Protein AF-R6BG67-F1 (afdb_monomer)

Radius of gyration: 36.58 Å; Cα contacts (8 Å, |Δi|>4): 1339; chains: 1; bounding box: 96×84×138 Å

Nearest PDB structures (foldseek):
  4nbz-assembly1_A  TM=9.183E-01  e=2.775E-04  Clostridioides difficile
  8yvj-assembly1_B  TM=9.252E-01  e=4.672E-04  Clostridioides difficile 342
  2f6e-assembly1_A  TM=9.342E-01  e=6.385E-04  Clostridioides difficile
  8ji0-assembly1_A  TM=9.016E-01  e=5.184E-04  Escherichia coli K-12
  4nc1-assembly1_A  TM=9.052E-01  e=6.385E-04  Clostridioides difficile NAP07

Solvent-accessible surface area (backbone atoms only — not comparable to full-atom values): 38998 Å² total; per-residue (Å²): 134,87,84,88,82,88,80,90,84,87,84,80,87,82,84,89,81,89,84,82,90,71,84,77,72,77,81,81,52,75,87,48,65,52,75,50,75,48,98,84,78,48,74,50,75,49,64,64,61,97,86,75,89,76,93,75,81,66,96,83,75,82,87,78,79,58,70,60,94,93,41,81,50,85,80,86,53,97,91,60,89,84,90,75,81,85,83,83,81,77,59,40,82,47,50,72,46,39,77,42,69,76,69,98,75,45,34,50,68,39,72,53,53,43,46,77,47,68,50,52,82,86,34,59,71,45,50,41,67,77,45,54,45,53,49,53,39,81,77,31,42,31,40,25,75,34,65,44,60,30,29,44,34,40,35,34,42,48,54,95,59,24,44,62,48,67,27,78,48,80,47,62,26,39,81,72,87,82,85,83,79,90,77,94,74,90,78,91,80,88,80,89,84,84,80,81,89,83,69,94,65,42,47,77,82,39,68,48,47,60,86,37,83,36,40,37,15,23,7,24,30,55,70,41,63,42,48,98,86,44,40,30,73,45,43,46,77,54,48,47,56,11,51,50,50,15,49,52,52,19,54,78,52,63,27,54,90,26,34,27,20,39,37,38,37,31,54,60,52,90,84,62,56,55,40,36,43,33,41,31,43,70,24,51,51,48,41,50,76,69,50,32,48,32,42,32,44,43,41,78,41,79,55,29,43,35,35,40,40,68,34,48,45,49,51,59,72,76,49,94,33,27,39,34,42,38,42,30,62,58,85,73,84,34,71,63,37,39,66,37,32,60,93,47,62,37,31,37,40,40,39,30,36,38,44,98,88,43,78,44,78,49,64,69,48,89,90,37,50,35,24,35,32,39,65,47,80,79,56,94,91,55,56,62,26,29,34,27,33,26,39,44,49,98,87,33,51,68,44,77,44,75,64,30,36,54,40,80,84,75,34,16,36,31,24,60,44,56,53,56,48,37,37,29,41,22,53,51,79,83,51,64,74,39,69,76,33,81,86,39,78,44,38,48,29,46,36,34,29,37,57,63,63,37,43,75,53,83,45,82,45,32,54,59,46,83,41,67,29,27,41,31,58,54,39,29,24,52,32,53,72,70,66,62,68,52,82,84,17,50,69,66,76,36,77,76,53,50,65,85,44,90,37,24,21,26,48,27,44,33,42,76,62,59,30,46,79,46,84,42,94,44,36,55,58,42,82,42,66,29,27,38,35,56,52,27,38,35,49,50,28,44,32,58,67,70,69,49,82,78,51,31,39,27,45,78,76,86,37,77,48,53,89,68,43,51,82,87,26,46,65,21,46,49,49,34,34,9,31,45,32,44,59,40,35,76,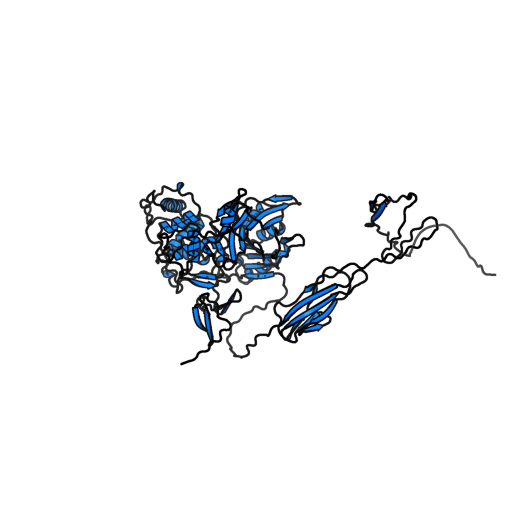88,49,22,63,52,34,82,40,64,33,24,41,34,48,50,25,41,31,54,50,37,43,47,41,33,73,42,40,52,67,66,52,30,40,81,40,65,35,62,66,60,51,40,28,42,27,56,66,29,39,57,45,53,34,80,44,73,58,94,95,37,40,35,45,18,35,78,86,78,8,40,52,47,49,60,44,78,45,78,55,96,92,40,81,44,47,21,41,78,89,19,38,46,70,76,90,75,85,77,83,81,77,87,126

Mean predicted aligned error: 16.27 Å

pLDDT: mean 81.23, std 22.36, range [24.78, 98.56]

Sequence (690 aa):
MTECVHEHTEDCYPAESVSDNIDAQSLDLSGLSVQVNYNDNTSETLTGESGKLTTVPAQGTVLTVAEHNGKKIEIHYGGKKAQTNPLTVDKAEQEALSIIGAPSKIYKGSSFTLQTSGGSGEGAITWSVVSGPATVDANGAVTVTDIGEFQIKAVKAEDAEYNQIEALITLTAVKKSSIGGGFSSSGDASSDDREDSSDKDSNITNRPDKNNPSTPTTGQTTTVKPGINGNANINESTVQNAINKATAAAKKNGSTANGIAVVVPVNVGDVRKDVQITLKADTLDKLVSSGVKRFTIDTDSMTDFGFTLDTLKELNRQTNGDIVFKVKKTTVSSAEAKAAIGNRPIYDISLWEVKNGKETQITDLNGKTISVAIPYTPAKNEQPGNLYAVSVDAAGKVQWLTKSSYDADQKAVIFQLTQPGVYGVGYDAKTPAFTDIEKHWAKDNIFFVVSRGLLNGTSV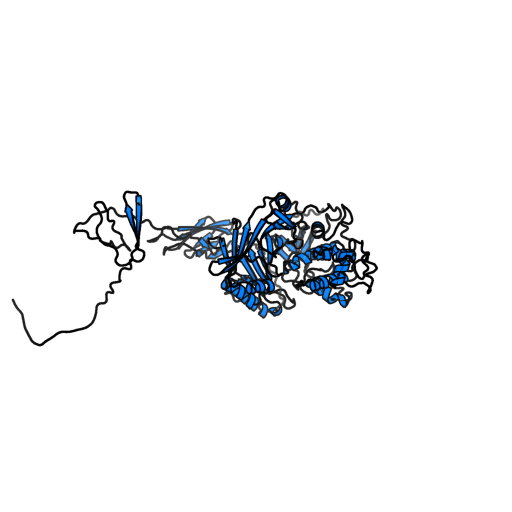TTFSPNTGMTRGMFVTALGRLAGINPDSYRTGKFTDVKADADYAPYVNWAASKGIVSGTTDTTFAPDSQITREQMAVILKNYTAKLGYTIPKTLKAVTFADNAKISSQAKEAVQSMQQAGILAGKTNNRFDPAGTATRAEVATALRRFVEIIIDSQTANGWQQNDSGEWSYYKNGEPVKGWFSVDQKKYWMDKTTGKMFSNGWKQIDGKQYYFYVDGSMAVNTTSSFRFI

Structure (mmCIF, N/CA/C/O backbone):
data_AF-R6BG67-F1
#
_entry.id   AF-R6BG67-F1
#
loop_
_atom_site.group_PDB
_atom_site.id
_atom_site.type_symbol
_atom_site.label_atom_id
_atom_site.label_alt_id
_atom_site.label_comp_id
_atom_site.label_asym_id
_atom_site.label_entity_id
_atom_site.label_seq_id
_atom_site.pdbx_PDB_ins_code
_atom_site.Cartn_x
_atom_site.Cartn_y
_atom_site.Cartn_z
_atom_site.occupancy
_atom_site.B_iso_or_equiv
_atom_site.auth_seq_id
_atom_site.auth_comp_id
_atom_site.auth_asym_id
_atom_site.auth_atom_id
_atom_site.pdbx_PDB_model_num
ATOM 1 N N . MET A 1 1 ? -48.276 10.825 105.410 1.00 35.31 1 MET A N 1
ATOM 2 C CA . MET A 1 1 ? -47.072 10.395 106.140 1.00 35.31 1 MET A CA 1
ATOM 3 C C . MET A 1 1 ? -45.894 10.730 105.244 1.00 35.31 1 MET A C 1
ATOM 5 O O . MET A 1 1 ? -45.828 10.155 104.170 1.00 35.31 1 MET A O 1
ATOM 9 N N . THR A 1 2 ? -45.366 11.949 105.405 1.00 31.38 2 THR A N 1
ATOM 10 C CA . THR A 1 2 ? -44.080 12.258 106.088 1.00 31.38 2 THR A CA 1
ATOM 11 C C . THR A 1 2 ? -42.912 11.822 105.188 1.00 31.38 2 THR A C 1
ATOM 13 O O . THR A 1 2 ? -42.839 10.651 104.861 1.00 31.38 2 THR A O 1
ATOM 16 N N . GLU A 1 3 ? -42.032 12.681 104.669 1.00 32.06 3 GLU A N 1
ATOM 17 C CA . GLU A 1 3 ? -41.508 13.955 105.182 1.00 32.06 3 GLU A CA 1
ATOM 18 C C . GLU A 1 3 ? -41.240 14.984 104.065 1.00 32.06 3 GLU A C 1
ATOM 20 O O . GLU A 1 3 ? -40.670 14.674 103.022 1.00 32.06 3 GLU A O 1
ATOM 25 N N . CYS A 1 4 ? -41.633 16.229 104.347 1.00 28.47 4 CYS A N 1
ATOM 26 C CA . CYS A 1 4 ? -41.002 17.455 103.863 1.00 28.47 4 CYS A CA 1
ATOM 27 C C . CYS A 1 4 ? -39.836 17.803 104.792 1.00 28.47 4 CYS A C 1
ATOM 29 O O . CYS A 1 4 ? -40.059 17.701 105.992 1.00 28.47 4 CYS A O 1
ATOM 31 N N . VAL A 1 5 ? -38.738 18.370 104.274 1.00 32.38 5 VAL A N 1
ATOM 32 C CA . VAL A 1 5 ? -37.962 19.496 104.861 1.00 32.38 5 VAL A CA 1
ATOM 33 C C . VAL A 1 5 ? -37.198 20.134 103.673 1.00 32.38 5 VAL A C 1
ATOM 35 O O . VAL A 1 5 ? -36.471 19.417 102.997 1.00 32.38 5 VAL A O 1
ATOM 38 N N . HIS A 1 6 ? -37.595 21.312 103.154 1.00 31.20 6 HIS A N 1
ATOM 39 C CA . HIS A 1 6 ? -37.116 22.672 103.523 1.00 31.20 6 HIS A CA 1
ATOM 40 C C . HIS A 1 6 ? -35.598 22.842 103.243 1.00 31.20 6 HIS A C 1
ATOM 42 O O . HIS A 1 6 ? -34.819 21.999 103.659 1.00 31.20 6 HIS A O 1
ATOM 48 N N . GLU A 1 7 ? -35.093 23.845 102.509 1.00 31.84 7 GLU A N 1
ATOM 49 C CA . GLU A 1 7 ? -35.380 25.285 102.614 1.00 31.84 7 GLU A CA 1
ATOM 50 C C . GLU A 1 7 ? -34.755 26.115 101.453 1.00 31.84 7 GLU A C 1
ATOM 52 O O . GLU A 1 7 ? -33.654 25.797 101.020 1.00 31.84 7 GLU A O 1
ATOM 57 N N . HIS A 1 8 ? -35.489 27.161 101.014 1.00 32.53 8 HIS A N 1
ATOM 58 C CA . HIS A 1 8 ? -35.098 28.547 100.625 1.00 32.53 8 HIS A CA 1
ATOM 59 C C . HIS A 1 8 ? -33.859 28.828 99.719 1.00 32.53 8 HIS A C 1
ATOM 61 O O . HIS A 1 8 ? -32.799 28.265 99.923 1.00 32.53 8 HIS A O 1
ATOM 67 N N . THR A 1 9 ? -33.840 29.737 98.724 1.00 32.25 9 THR A N 1
ATOM 68 C CA . THR A 1 9 ? -34.675 30.899 98.325 1.00 32.25 9 THR A CA 1
ATOM 69 C C . THR A 1 9 ? -34.225 31.422 96.935 1.00 32.25 9 THR A C 1
ATOM 71 O O . THR A 1 9 ? -33.077 31.214 96.562 1.00 32.25 9 THR A O 1
ATOM 74 N N . GLU A 1 10 ? -35.108 32.198 96.285 1.00 31.53 10 GLU A N 1
ATOM 75 C CA . GLU A 1 10 ? -34.860 33.292 95.308 1.00 31.53 10 GLU A CA 1
ATOM 76 C C . GLU A 1 10 ? -34.755 33.020 93.782 1.00 31.53 10 GLU A C 1
ATOM 78 O O . GLU A 1 10 ? -33.780 32.502 93.256 1.00 31.53 10 GLU A O 1
ATOM 83 N N . ASP A 1 11 ? -35.824 33.480 93.112 1.00 29.41 11 ASP A N 1
ATOM 84 C CA . ASP A 1 11 ? -35.905 34.344 91.924 1.00 29.41 11 ASP A CA 1
ATOM 85 C C . ASP A 1 11 ? -35.360 33.957 90.530 1.00 29.41 11 ASP A C 1
ATOM 87 O O . ASP A 1 11 ? -34.171 33.821 90.280 1.00 29.41 11 ASP A O 1
ATOM 91 N N . CYS A 1 12 ? -36.318 34.036 89.589 1.00 24.78 12 CYS A N 1
ATOM 92 C CA . CYS A 1 12 ? -36.227 34.445 88.180 1.00 24.78 12 CYS A CA 1
ATOM 93 C C . CYS A 1 12 ? -35.481 33.555 87.154 1.00 24.78 12 CYS A C 1
ATOM 95 O O . CYS A 1 12 ? -34.308 33.234 87.274 1.00 24.78 12 CYS A O 1
ATOM 97 N N . TYR A 1 13 ? -36.199 33.249 86.057 1.00 31.34 13 TYR A N 1
ATOM 98 C CA . TYR A 1 13 ? -35.700 32.855 84.717 1.00 31.34 13 TYR A CA 1
ATOM 99 C C . TYR A 1 13 ? -34.428 33.638 84.295 1.00 31.34 13 TYR A C 1
ATOM 101 O O . TYR A 1 13 ? -34.340 34.792 84.719 1.00 31.34 13 TYR A O 1
ATOM 109 N N . PRO A 1 14 ? -33.540 33.171 83.367 1.00 43.03 14 PRO A N 1
ATOM 110 C CA . PRO A 1 14 ? -33.709 32.138 82.318 1.00 43.03 14 PRO A CA 1
ATOM 111 C C . PRO A 1 14 ? -32.447 31.263 81.991 1.00 43.03 14 PRO A C 1
ATOM 113 O O . PRO A 1 14 ? -31.401 31.387 82.609 1.00 43.03 14 PRO A O 1
ATOM 116 N N . ALA A 1 15 ? -32.575 30.460 80.919 1.00 26.81 15 ALA A N 1
ATOM 117 C CA . ALA A 1 15 ? -31.569 30.108 79.892 1.00 26.81 15 ALA A CA 1
ATOM 118 C C . ALA A 1 15 ? -30.398 29.129 80.177 1.00 26.81 15 ALA A C 1
ATOM 120 O O . ALA A 1 15 ? -29.518 29.405 80.978 1.00 26.81 15 ALA A O 1
ATOM 121 N N . GLU A 1 16 ? -30.367 28.080 79.325 1.00 29.84 16 GLU A N 1
ATOM 122 C CA . GLU A 1 16 ? -29.208 27.349 78.752 1.00 29.84 16 GLU A CA 1
ATOM 123 C C . GLU A 1 16 ? -28.283 26.585 79.735 1.00 29.84 16 GLU A C 1
ATOM 125 O O . GLU A 1 16 ? -27.791 27.122 80.710 1.00 29.84 16 GLU A O 1
ATOM 130 N N . SER A 1 17 ? -27.909 25.313 79.558 1.00 28.77 17 SER A N 1
ATOM 131 C CA . SER A 1 17 ? -27.649 24.511 78.356 1.00 28.77 17 SER A CA 1
ATOM 132 C C . SER A 1 17 ? -27.298 23.057 78.766 1.00 28.77 17 SER A C 1
ATOM 134 O O . SER A 1 17 ? -26.973 22.810 79.926 1.00 28.77 17 SER A O 1
ATOM 136 N N . VAL A 1 18 ? -27.250 22.160 77.762 1.00 31.64 18 VAL A N 1
ATOM 137 C CA . VAL A 1 18 ? -26.607 20.816 77.722 1.00 31.64 18 VAL A CA 1
ATOM 138 C C . VAL A 1 18 ? -27.475 19.656 78.244 1.00 31.64 18 VAL A C 1
ATOM 140 O O . VAL A 1 18 ? -27.905 19.667 79.386 1.00 31.64 18 VAL A O 1
ATOM 143 N N . SER A 1 19 ? -27.733 18.561 77.528 1.00 33.41 19 SER A N 1
ATOM 144 C CA . SER A 1 19 ? -27.602 18.168 76.117 1.00 33.41 19 SER A CA 1
ATOM 145 C C . SER A 1 19 ? -28.265 16.792 76.007 1.00 33.41 19 SER A C 1
ATOM 147 O O . SER A 1 19 ? -27.894 15.909 76.772 1.00 33.41 19 SER A O 1
ATOM 149 N N . ASP A 1 20 ? -29.152 16.581 75.042 1.00 32.97 20 ASP A N 1
ATOM 150 C CA . ASP A 1 20 ? -29.216 15.292 74.354 1.00 32.97 20 ASP A CA 1
ATOM 151 C C . ASP A 1 20 ? -29.618 15.552 72.905 1.00 32.97 20 ASP A C 1
ATOM 153 O O . ASP A 1 20 ? -30.753 15.894 72.574 1.00 32.97 20 ASP A O 1
ATOM 157 N N . ASN A 1 21 ? -28.596 15.460 72.057 1.00 34.09 21 ASN A N 1
ATOM 158 C CA . ASN A 1 21 ? -28.698 15.405 70.613 1.00 34.09 21 ASN A CA 1
ATOM 159 C C . ASN A 1 21 ? -29.372 14.084 70.237 1.00 34.09 21 ASN A C 1
ATOM 161 O O . ASN A 1 21 ? -28.752 13.024 70.295 1.00 34.09 21 ASN A O 1
ATOM 165 N N . ILE A 1 22 ? -30.609 14.161 69.764 1.00 34.38 22 ILE A N 1
ATOM 166 C CA . ILE A 1 22 ? -31.042 13.293 68.676 1.00 34.38 22 ILE A CA 1
ATOM 167 C C . ILE A 1 22 ? -31.406 14.246 67.553 1.00 34.38 22 ILE A C 1
ATOM 169 O O . ILE A 1 22 ? -32.476 14.852 67.567 1.00 34.38 22 ILE A O 1
ATOM 173 N N . ASP A 1 23 ? -30.480 14.401 66.607 1.00 32.66 23 ASP A N 1
ATOM 174 C CA . ASP A 1 23 ? -30.781 14.961 65.299 1.00 32.66 23 ASP A CA 1
ATOM 175 C C . ASP A 1 23 ? -31.969 14.181 64.730 1.00 32.66 23 ASP A C 1
ATOM 177 O O . ASP A 1 23 ? -31.847 13.042 64.271 1.00 32.66 23 ASP A O 1
ATOM 181 N N . ALA A 1 24 ? -33.151 14.789 64.802 1.00 35.12 24 ALA A N 1
ATOM 182 C CA . ALA A 1 24 ? -34.289 14.386 64.010 1.00 35.12 24 ALA A CA 1
ATOM 183 C C . ALA A 1 24 ? -33.901 14.653 62.555 1.00 35.12 24 ALA A C 1
ATOM 185 O O . ALA A 1 24 ? -34.031 15.772 62.058 1.00 35.12 24 ALA A O 1
ATOM 186 N N . GLN A 1 25 ? -33.361 13.632 61.886 1.00 32.69 25 GLN A N 1
ATOM 187 C CA . GLN A 1 25 ? -33.184 13.675 60.444 1.00 32.69 25 GLN A CA 1
ATOM 188 C C . GLN A 1 25 ? -34.543 14.002 59.823 1.00 32.69 25 GLN A C 1
ATOM 190 O O . GLN A 1 25 ? -35.499 13.233 59.928 1.00 32.69 25 GLN A O 1
ATOM 195 N N . SER A 1 26 ? -34.621 15.180 59.208 1.00 34.78 26 SER A N 1
ATOM 196 C CA . SER A 1 26 ? -35.664 15.527 58.253 1.00 34.78 26 SER A CA 1
ATOM 197 C C . SER A 1 26 ? -35.741 14.388 57.238 1.00 34.78 26 SER A C 1
ATOM 199 O O . SER A 1 26 ? -34.758 14.128 56.545 1.00 34.78 26 SER A O 1
ATOM 201 N N . LEU A 1 27 ? -36.881 13.697 57.180 1.00 37.91 27 LEU A N 1
ATOM 202 C CA . LEU A 1 27 ? -37.108 12.634 56.210 1.00 37.91 27 LEU A CA 1
ATOM 203 C C . LEU A 1 27 ? -37.077 13.267 54.811 1.00 37.91 27 LEU A C 1
ATOM 205 O O . LEU A 1 27 ? -37.979 14.026 54.455 1.00 37.91 27 LEU A O 1
ATOM 209 N N . ASP A 1 28 ? -36.014 13.008 54.054 1.00 40.66 28 ASP A N 1
ATOM 210 C CA . ASP A 1 28 ? -35.904 13.449 52.669 1.00 40.66 28 ASP A CA 1
ATOM 211 C C . ASP A 1 28 ? -36.912 12.660 51.824 1.00 40.66 28 ASP A C 1
ATOM 213 O O . ASP A 1 28 ? -36.787 11.452 51.635 1.00 40.66 28 ASP A O 1
ATOM 217 N N . LEU A 1 29 ? -37.965 13.346 51.381 1.00 45.22 29 LEU A N 1
ATOM 218 C CA . LEU A 1 29 ? -39.010 12.796 50.516 1.00 45.22 29 LEU A CA 1
ATOM 219 C C . LEU A 1 29 ? -38.718 13.056 49.028 1.00 45.22 29 LEU A C 1
ATOM 221 O O . LEU A 1 29 ? -39.593 12.830 48.185 1.00 45.22 29 LEU A O 1
ATOM 225 N N . SER A 1 30 ? -37.524 13.556 48.685 1.00 40.38 30 SER A N 1
ATOM 226 C CA . SER A 1 30 ? -37.129 13.737 47.293 1.00 40.38 30 SER A CA 1
ATOM 227 C C . SER A 1 30 ? -37.092 12.380 46.580 1.00 40.38 30 SER A C 1
ATOM 229 O O . SER A 1 30 ? -36.506 11.406 47.044 1.00 40.38 30 SER A O 1
ATOM 231 N N . GLY A 1 31 ? -37.822 12.286 45.467 1.00 41.03 31 GLY A N 1
ATOM 232 C CA . GLY A 1 31 ? -38.011 11.034 44.727 1.00 41.03 31 GLY A CA 1
ATOM 233 C C . GLY A 1 31 ? -39.269 10.237 45.090 1.00 41.03 31 GLY A C 1
ATOM 234 O O . GLY A 1 31 ? -39.562 9.257 44.407 1.00 41.03 31 GLY A O 1
ATOM 235 N N . LEU A 1 32 ? -40.067 10.656 46.082 1.00 40.50 32 LEU A N 1
ATOM 236 C CA . LEU A 1 32 ? -41.373 10.038 46.321 1.00 40.50 32 LEU A CA 1
ATOM 237 C C . LEU A 1 32 ? -42.368 10.492 45.239 1.00 40.50 32 LEU A C 1
ATOM 239 O O . LEU A 1 32 ? -42.721 11.672 45.150 1.00 40.50 32 LEU A O 1
ATOM 243 N N . SER A 1 33 ? -42.821 9.549 44.413 1.00 40.88 33 SER A N 1
ATOM 244 C CA . SER A 1 33 ? -43.865 9.766 43.413 1.00 40.88 33 SER A CA 1
ATOM 245 C C . SER A 1 33 ? -45.115 8.973 43.784 1.00 40.88 33 SER A C 1
ATOM 247 O O . SER A 1 33 ? -45.073 7.744 43.833 1.00 40.88 33 SER A O 1
ATOM 249 N N . VAL A 1 34 ? -46.230 9.656 44.037 1.00 45.72 34 VAL A N 1
ATOM 250 C CA . VAL A 1 34 ? -47.522 9.001 44.285 1.00 45.72 34 VAL A CA 1
ATOM 251 C C . VAL A 1 34 ? -48.296 8.968 42.976 1.00 45.72 34 VAL A C 1
ATOM 253 O O . VAL A 1 34 ? -48.632 10.020 42.435 1.00 45.72 34 VAL A O 1
ATOM 256 N N . GLN A 1 35 ? -48.569 7.772 42.459 1.00 39.78 35 GLN A N 1
ATOM 257 C CA . GLN A 1 35 ? -49.376 7.606 41.254 1.00 39.78 35 GLN A CA 1
ATOM 258 C C . GLN A 1 35 ? -50.851 7.458 41.640 1.00 39.78 35 GLN A C 1
ATOM 260 O O . GLN A 1 35 ? -51.231 6.523 42.347 1.00 39.78 35 GLN A O 1
ATOM 265 N N . VAL A 1 36 ? -51.677 8.399 41.192 1.00 43.66 36 VAL A N 1
ATOM 266 C CA . VAL A 1 36 ? -53.126 8.400 41.401 1.00 43.66 36 VAL A CA 1
ATOM 267 C C . VAL A 1 36 ? -53.783 7.902 40.122 1.00 43.66 36 VAL A C 1
ATOM 269 O O . VAL A 1 36 ? -53.603 8.493 39.060 1.00 43.66 36 VAL A O 1
ATOM 272 N N . ASN A 1 37 ? -54.542 6.814 40.228 1.00 41.12 37 ASN A N 1
ATOM 273 C CA . ASN A 1 37 ? -55.280 6.233 39.110 1.00 41.12 37 ASN A CA 1
ATOM 274 C C . ASN A 1 37 ? -56.772 6.519 39.279 1.00 41.12 37 ASN A C 1
ATOM 276 O O . ASN A 1 37 ? -57.337 6.269 40.347 1.00 41.12 37 ASN A O 1
ATOM 280 N N . TYR A 1 38 ? -57.400 7.029 38.224 1.00 45.22 38 TYR A N 1
ATOM 281 C CA . TYR A 1 38 ? -58.821 7.355 38.195 1.00 45.22 38 TYR A CA 1
ATOM 282 C C . TYR A 1 38 ? -59.629 6.229 37.533 1.00 45.22 38 TYR A C 1
ATOM 284 O O . TYR A 1 38 ? -59.117 5.430 36.748 1.00 45.22 38 TYR A O 1
ATOM 292 N N . ASN A 1 39 ? -60.929 6.169 37.833 1.00 38.12 39 ASN A N 1
ATOM 293 C CA . ASN A 1 39 ? -61.833 5.117 37.340 1.00 38.12 39 ASN A CA 1
ATOM 294 C C . ASN A 1 39 ? -62.079 5.168 35.818 1.00 38.12 39 ASN A C 1
ATOM 296 O O . ASN A 1 39 ? -62.725 4.277 35.272 1.00 38.12 39 ASN A O 1
ATOM 300 N N . ASP A 1 40 ? -61.597 6.209 35.141 1.00 45.47 40 ASP A N 1
ATOM 301 C CA . ASP A 1 40 ? -61.619 6.363 33.685 1.00 45.47 40 ASP A CA 1
ATOM 302 C C . ASP A 1 40 ? -60.318 5.878 33.009 1.00 45.47 40 ASP A C 1
ATOM 304 O O . ASP A 1 40 ? -60.123 6.098 31.815 1.00 45.47 40 ASP A O 1
ATOM 308 N N . ASN A 1 41 ? -59.453 5.183 33.760 1.00 42.47 41 ASN A N 1
ATOM 309 C CA . ASN A 1 41 ? -58.139 4.681 33.347 1.00 42.47 41 ASN A CA 1
ATOM 310 C C . ASN A 1 41 ? -57.114 5.769 32.990 1.00 42.47 41 ASN A C 1
ATOM 312 O O . ASN A 1 41 ? -56.114 5.477 32.330 1.00 42.47 41 ASN A O 1
ATOM 316 N N . THR A 1 42 ? -57.316 7.006 33.443 1.00 42.78 42 THR A N 1
ATOM 317 C CA . THR A 1 42 ? -56.260 8.024 33.433 1.00 42.78 42 THR A CA 1
ATOM 318 C C . THR A 1 42 ? -55.415 7.938 34.707 1.00 42.78 42 THR A C 1
ATOM 320 O O . THR A 1 42 ? -55.886 7.498 35.760 1.00 42.78 42 THR A O 1
ATOM 323 N N . SER A 1 43 ? -54.142 8.331 34.619 1.00 42.44 43 SER A N 1
ATOM 324 C CA . SER A 1 43 ? -53.227 8.341 35.764 1.00 42.44 43 SER A CA 1
ATOM 325 C C . SER A 1 43 ? -52.432 9.635 35.838 1.00 42.44 43 SER A C 1
ATOM 327 O O . SER A 1 43 ? -51.976 10.131 34.806 1.00 42.44 43 SER A O 1
ATOM 329 N N . GLU A 1 44 ? -52.189 10.118 37.052 1.00 44.03 44 GLU A N 1
ATOM 330 C CA . GLU A 1 44 ? -51.341 11.276 37.331 1.00 44.03 44 GLU A CA 1
ATOM 331 C C . GLU A 1 44 ? -50.270 10.925 38.370 1.00 44.03 44 GLU A C 1
ATOM 333 O O . GLU A 1 44 ? -50.538 10.206 39.334 1.00 44.03 44 GLU A O 1
ATOM 338 N N . THR A 1 45 ? -49.053 11.437 38.181 1.00 45.50 45 THR A N 1
ATOM 339 C CA . THR A 1 45 ? -47.924 11.224 39.094 1.00 45.50 45 THR A CA 1
ATOM 340 C C . THR A 1 45 ? -47.647 12.505 39.871 1.00 45.50 45 THR A C 1
ATOM 342 O O . THR A 1 45 ? -47.214 13.500 39.294 1.00 45.50 45 THR A O 1
ATOM 345 N N . LEU A 1 46 ? -47.856 12.474 41.186 1.00 46.72 46 LEU A N 1
ATOM 346 C CA . LEU A 1 46 ? -47.550 13.589 42.077 1.00 46.72 46 LEU A CA 1
ATOM 347 C C . LEU A 1 46 ? -46.124 13.436 42.614 1.00 46.72 46 LEU A C 1
ATOM 349 O O . LEU A 1 46 ? -45.844 12.520 43.387 1.00 46.72 46 LEU A O 1
ATOM 353 N N . THR A 1 47 ? -45.225 14.329 42.205 1.00 47.09 47 THR A N 1
ATOM 354 C CA . THR A 1 47 ? -43.857 14.430 42.735 1.00 47.09 47 THR A CA 1
ATOM 355 C C . THR A 1 47 ? -43.803 15.435 43.882 1.00 47.09 47 THR A C 1
ATOM 357 O O . THR A 1 47 ? -44.348 16.535 43.770 1.00 47.09 47 THR A O 1
ATOM 360 N N . GLY A 1 48 ? -43.150 15.067 44.985 1.00 45.28 48 GLY A N 1
ATOM 361 C CA . GLY A 1 48 ? -43.043 15.907 46.178 1.00 45.28 48 GLY A CA 1
ATOM 362 C C . GLY A 1 48 ? -42.237 17.192 45.961 1.00 45.28 48 GLY A C 1
ATOM 363 O O . GLY A 1 48 ? -41.027 17.200 46.149 1.00 45.28 48 GLY A O 1
ATOM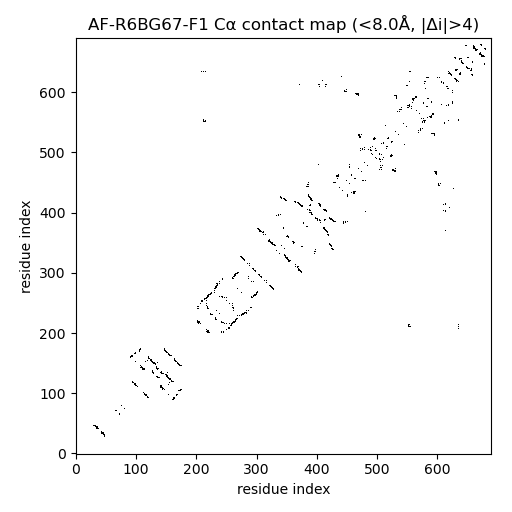 364 N N . GLU A 1 49 ? -42.910 18.299 45.646 1.00 39.56 49 GLU A N 1
ATOM 365 C CA . GLU A 1 49 ? -42.456 19.629 46.067 1.00 39.56 49 GLU A CA 1
ATOM 366 C C . GLU A 1 49 ? -43.079 19.953 47.431 1.00 39.56 49 GLU A C 1
ATOM 368 O O . GLU A 1 49 ? -44.271 19.725 47.672 1.00 39.56 49 GLU A O 1
ATOM 373 N N . SER A 1 50 ? -42.265 20.485 48.338 1.00 40.78 50 SER A N 1
ATOM 374 C CA . SER A 1 50 ? -42.632 20.867 49.700 1.00 40.78 50 SER A CA 1
ATOM 375 C C . SER A 1 50 ? -43.865 21.785 49.716 1.00 40.78 50 SER A C 1
ATOM 377 O O . SER A 1 50 ? -43.795 22.950 49.335 1.00 40.78 50 SER A O 1
ATOM 379 N N . GLY A 1 51 ? -45.002 21.263 50.199 1.00 44.41 51 GLY A N 1
ATOM 380 C CA . GLY A 1 51 ? -46.169 22.068 50.593 1.00 44.41 51 GLY A CA 1
ATOM 381 C C . GLY A 1 51 ? -47.460 21.945 49.767 1.00 44.41 51 GLY A C 1
ATOM 382 O O . GLY A 1 51 ? -48.353 22.761 49.975 1.00 44.41 51 GLY A O 1
ATOM 383 N N . LYS A 1 52 ? -47.618 20.962 48.865 1.00 40.66 52 LYS A N 1
ATOM 384 C CA . LYS A 1 52 ? -48.816 20.857 47.989 1.00 40.66 52 LYS A CA 1
ATOM 385 C C . LYS A 1 52 ? -49.791 19.693 48.240 1.00 40.66 52 LYS A C 1
ATOM 387 O O . LYS A 1 52 ? -50.695 19.489 47.437 1.00 40.66 52 LYS A O 1
ATOM 392 N N . LEU A 1 53 ? -49.689 18.959 49.347 1.00 41.16 53 LEU A N 1
ATOM 393 C CA . LEU A 1 53 ? -50.716 17.970 49.715 1.00 41.16 53 LEU A CA 1
ATOM 394 C C . LEU A 1 53 ? -51.801 18.631 50.581 1.00 41.16 53 LEU A C 1
ATOM 396 O O . LEU A 1 53 ? -51.644 18.754 51.793 1.00 41.16 53 LEU A O 1
ATOM 400 N N . THR A 1 54 ? -52.904 19.060 49.964 1.00 36.00 54 THR A N 1
ATOM 401 C CA . THR A 1 54 ? -54.137 19.447 50.672 1.00 36.00 54 THR A CA 1
ATOM 402 C C . THR A 1 54 ? -55.177 18.328 50.581 1.00 36.00 54 THR A C 1
ATOM 404 O O . THR A 1 54 ? -55.310 17.636 49.574 1.00 36.00 54 THR A O 1
ATOM 407 N N . THR A 1 55 ? -55.882 18.093 51.686 1.00 36.44 55 THR A N 1
ATOM 408 C CA . THR A 1 55 ? -56.628 16.860 51.962 1.00 36.44 55 THR A CA 1
ATOM 409 C C . THR A 1 55 ? -58.127 16.998 51.704 1.00 36.44 55 THR A C 1
ATOM 411 O O . THR A 1 55 ? -58.881 17.261 52.634 1.00 36.44 55 THR A O 1
ATOM 414 N N . VAL A 1 56 ? -58.601 16.729 50.483 1.00 36.94 56 VAL A N 1
ATOM 415 C CA . VAL A 1 56 ? -60.002 16.291 50.290 1.00 36.94 56 VAL A CA 1
ATOM 416 C C . VAL A 1 56 ? -60.116 15.305 49.116 1.00 36.94 56 VAL A C 1
ATOM 418 O O . VAL A 1 56 ? -60.310 15.727 47.977 1.00 36.94 56 VAL A O 1
ATOM 421 N N . PRO A 1 57 ? -60.031 13.986 49.354 1.00 41.44 57 PRO A N 1
ATOM 422 C CA . PRO A 1 57 ? -60.414 12.994 48.357 1.00 41.44 57 PRO A CA 1
ATOM 423 C C . PRO A 1 57 ? -61.945 12.898 48.272 1.00 41.44 57 PRO A C 1
ATOM 425 O O . PRO A 1 57 ? -62.634 12.892 49.296 1.00 41.44 57 PRO A O 1
ATOM 428 N N . ALA A 1 58 ? -62.487 12.796 47.058 1.00 41.97 58 ALA A N 1
ATOM 429 C CA . ALA A 1 58 ? -63.894 12.462 46.848 1.00 41.97 58 ALA A CA 1
ATOM 430 C C . ALA A 1 58 ? -64.188 11.013 47.292 1.00 41.97 58 ALA A C 1
ATOM 432 O O . ALA A 1 58 ? -63.298 10.162 47.338 1.00 41.97 58 ALA A O 1
ATOM 433 N N . GLN A 1 59 ? -65.449 10.725 47.632 1.00 32.09 59 GLN A N 1
ATOM 434 C CA . GLN A 1 59 ? -65.900 9.396 48.066 1.00 32.09 59 GLN A CA 1
ATOM 435 C C . GLN A 1 59 ? -65.466 8.301 47.074 1.00 32.09 59 GLN A C 1
ATOM 437 O O . GLN A 1 59 ? -65.940 8.270 45.941 1.00 32.09 59 GLN A O 1
ATOM 442 N N . GLY A 1 60 ? -64.588 7.395 47.521 1.00 42.31 60 GLY A N 1
ATOM 443 C CA . GLY A 1 60 ? -64.127 6.234 46.747 1.00 42.31 60 GLY A CA 1
ATOM 444 C C . GLY A 1 60 ? -62.607 6.056 46.647 1.00 42.31 60 GLY A C 1
ATOM 445 O O . GLY A 1 60 ? -62.166 5.023 46.154 1.00 42.31 60 GLY A O 1
ATOM 446 N N . THR A 1 61 ? -61.795 7.004 47.124 1.00 40.75 61 THR A N 1
ATOM 447 C CA . THR A 1 61 ? -60.327 6.867 47.103 1.00 40.75 61 THR A CA 1
ATOM 448 C C . THR A 1 61 ? -59.833 5.847 48.137 1.00 40.75 61 THR A C 1
ATOM 450 O O . THR A 1 61 ? -60.116 5.972 49.329 1.00 40.75 61 THR A O 1
ATOM 453 N N . VAL A 1 62 ? -59.060 4.853 47.692 1.00 39.03 62 VAL A N 1
ATOM 454 C CA . VAL A 1 62 ? -58.357 3.892 48.558 1.00 39.03 62 VAL A CA 1
ATOM 455 C C . VAL A 1 62 ? -56.955 4.429 48.858 1.00 39.03 62 VAL A C 1
ATOM 457 O O . VAL A 1 62 ? -56.211 4.750 47.937 1.00 39.03 62 VAL A O 1
ATOM 460 N N . LEU A 1 63 ? -56.594 4.526 50.141 1.00 38.34 63 LEU A N 1
ATOM 461 C CA . LEU A 1 63 ? -55.237 4.862 50.588 1.00 38.34 63 LEU A CA 1
ATOM 462 C C . LEU A 1 63 ? -54.439 3.576 50.828 1.00 38.34 63 LEU A C 1
ATOM 464 O O . LEU A 1 63 ? -54.866 2.715 51.596 1.00 38.34 63 LEU A O 1
ATOM 468 N N . THR A 1 64 ? -53.266 3.467 50.211 1.00 45.34 64 THR A N 1
ATOM 469 C CA . THR A 1 64 ? -52.291 2.398 50.464 1.00 45.34 64 THR A CA 1
ATOM 470 C C . THR A 1 64 ? -51.162 2.906 51.357 1.00 45.34 64 THR A C 1
ATOM 472 O O . THR A 1 64 ? -50.626 3.990 51.136 1.00 45.34 64 THR A O 1
ATOM 475 N N . VAL A 1 65 ? -50.799 2.121 52.373 1.00 43.59 65 VAL A N 1
ATOM 476 C CA . VAL A 1 65 ? -49.616 2.361 53.213 1.00 43.59 65 VAL A CA 1
ATOM 477 C C . VAL A 1 65 ? -48.353 2.007 52.422 1.00 43.59 65 VAL A C 1
ATOM 479 O O . VAL A 1 65 ? -48.316 0.957 51.786 1.00 43.59 65 VAL A O 1
ATOM 482 N N . ALA A 1 66 ? -47.323 2.853 52.491 1.00 45.22 66 ALA A N 1
ATOM 483 C CA . ALA A 1 66 ? -45.977 2.545 52.006 1.00 45.22 66 ALA A CA 1
ATOM 484 C C . ALA A 1 66 ? -45.053 2.180 53.183 1.00 45.22 66 ALA A C 1
ATOM 486 O O . ALA A 1 66 ? -45.183 2.729 54.278 1.00 45.22 66 ALA A O 1
ATOM 487 N N . GLU A 1 67 ? -44.114 1.262 52.968 1.00 43.31 67 GLU A N 1
ATOM 488 C CA . GLU A 1 67 ? -43.002 1.002 53.891 1.00 43.31 67 GLU A CA 1
ATOM 489 C C . GLU A 1 67 ? -41.706 1.592 53.312 1.00 43.31 67 GLU A C 1
ATOM 491 O O . GLU A 1 67 ? -41.527 1.623 52.096 1.00 43.31 67 GLU A O 1
ATOM 496 N N . HIS A 1 68 ? -40.793 2.040 54.179 1.00 39.00 68 HIS A N 1
ATOM 497 C CA . HIS A 1 68 ? -39.424 2.420 53.808 1.00 39.00 68 HIS A CA 1
ATOM 498 C C . HIS A 1 68 ? -38.444 1.745 54.778 1.00 39.00 68 HIS A C 1
ATOM 500 O O . HIS A 1 68 ? -38.580 1.886 55.995 1.00 39.00 68 HIS A O 1
ATOM 506 N N . ASN A 1 69 ? -37.481 0.979 54.253 1.00 36.50 69 ASN A N 1
ATOM 507 C CA . ASN A 1 69 ? -36.446 0.269 55.022 1.00 36.50 69 ASN A CA 1
ATOM 508 C C . ASN A 1 69 ? -36.989 -0.607 56.172 1.00 36.50 69 ASN A C 1
ATOM 510 O O . ASN A 1 69 ? -36.497 -0.556 57.300 1.00 36.50 69 ASN A O 1
ATOM 514 N N . GLY A 1 70 ? -38.046 -1.383 55.908 1.00 42.31 70 GLY A N 1
ATOM 515 C CA . GLY A 1 70 ? -38.631 -2.312 56.885 1.00 42.31 70 GLY A CA 1
ATOM 516 C C . GLY A 1 70 ? -39.375 -1.646 58.051 1.00 42.31 70 GLY A C 1
ATOM 517 O O . GLY A 1 70 ? -39.739 -2.325 59.013 1.00 42.31 70 GLY A O 1
ATOM 518 N N . LYS A 1 71 ? -39.619 -0.327 57.990 1.00 39.53 71 LYS A N 1
ATOM 519 C CA . LYS A 1 71 ? -40.493 0.394 58.925 1.00 39.53 71 LYS A CA 1
ATOM 520 C C . LYS A 1 71 ? -41.802 0.785 58.239 1.00 39.53 71 LYS A C 1
ATOM 522 O O . LYS A 1 71 ? -41.811 1.399 57.173 1.00 39.53 71 LYS A O 1
ATOM 527 N N . LYS A 1 72 ? -42.917 0.462 58.898 1.00 43.50 72 LYS A N 1
ATOM 528 C CA . LYS A 1 72 ? -44.268 0.857 58.481 1.00 43.50 72 LYS A CA 1
ATOM 529 C C . LYS A 1 72 ? -44.458 2.360 58.626 1.00 43.50 72 LYS A C 1
ATOM 531 O O . LYS A 1 72 ? -44.238 2.893 59.712 1.00 43.50 72 LYS A O 1
ATOM 536 N N . ILE A 1 73 ? -44.926 3.024 57.573 1.00 44.34 73 ILE A N 1
ATOM 537 C CA . ILE A 1 73 ? -45.381 4.413 57.662 1.00 44.34 73 ILE A CA 1
ATOM 538 C C . ILE A 1 73 ? -46.872 4.387 58.010 1.00 44.34 73 ILE A C 1
ATOM 540 O O . ILE A 1 73 ? -47.710 3.978 57.212 1.00 44.34 73 ILE A O 1
ATOM 544 N N . GLU A 1 74 ? -47.226 4.770 59.235 1.00 40.97 74 GLU A N 1
ATOM 545 C CA . GLU A 1 74 ? -48.619 4.759 59.692 1.00 40.97 74 GLU A CA 1
ATOM 546 C C . GLU A 1 74 ? -49.343 6.028 59.206 1.00 40.97 74 GLU A C 1
ATOM 548 O O . GLU A 1 74 ? -48.998 7.137 59.609 1.00 40.97 74 GLU A O 1
ATOM 553 N N . ILE A 1 75 ? -50.361 5.888 58.348 1.00 43.12 75 ILE A N 1
ATOM 554 C CA . ILE A 1 75 ? -51.224 7.011 57.942 1.00 43.12 75 ILE A CA 1
ATOM 555 C C . ILE A 1 75 ? -52.470 7.013 58.831 1.00 43.12 75 ILE A C 1
ATOM 557 O O . ILE A 1 75 ? -53.243 6.055 58.844 1.00 43.12 75 ILE A O 1
ATOM 561 N N . HIS A 1 76 ? -52.675 8.095 59.583 1.00 36.69 76 HIS A N 1
ATOM 562 C CA . HIS A 1 76 ? -53.827 8.258 60.472 1.00 36.69 76 HIS A CA 1
ATOM 563 C C . HIS A 1 76 ? -54.975 8.956 59.736 1.00 36.69 76 HIS A C 1
ATOM 565 O O . HIS A 1 76 ? -54.818 10.070 59.243 1.00 36.69 76 HIS A O 1
ATOM 571 N N . TYR A 1 77 ? -56.157 8.332 59.714 1.00 37.06 77 TYR A N 1
ATOM 572 C CA . TYR A 1 77 ? -57.396 8.961 59.249 1.00 37.06 77 TYR A CA 1
ATOM 573 C C . TYR A 1 77 ? -58.511 8.760 60.278 1.00 37.06 77 TYR A C 1
ATOM 575 O O . TYR A 1 77 ? -58.945 7.634 60.529 1.00 37.06 77 TYR A O 1
ATOM 583 N N . GLY A 1 78 ? -58.969 9.853 60.896 1.00 35.44 78 GLY A N 1
ATOM 584 C CA . GLY A 1 78 ? -60.186 9.875 61.719 1.00 35.44 78 GLY A CA 1
ATOM 585 C C . GLY A 1 78 ? -60.274 8.805 62.820 1.00 35.44 78 GLY A C 1
ATOM 586 O O . GLY A 1 78 ? -61.373 8.355 63.136 1.00 35.44 78 GLY A O 1
ATOM 587 N N . GLY A 1 79 ? -59.142 8.354 63.372 1.00 39.28 79 GLY A N 1
ATOM 588 C CA . GLY A 1 79 ? -59.098 7.406 64.490 1.00 39.28 79 GLY A CA 1
ATOM 589 C C . GLY A 1 79 ? -59.456 5.944 64.177 1.00 39.28 79 GLY A C 1
ATOM 590 O O . GLY A 1 79 ? -59.704 5.189 65.117 1.00 39.28 79 GLY A O 1
ATOM 591 N N . LYS A 1 80 ? -59.486 5.499 62.910 1.00 32.44 80 LYS A N 1
ATOM 592 C CA . LYS A 1 80 ? -59.730 4.081 62.554 1.00 32.44 80 LYS A CA 1
ATOM 593 C C . LYS A 1 80 ? -58.521 3.419 61.883 1.00 32.44 80 LYS A C 1
ATOM 595 O O . LYS A 1 80 ? -57.809 4.056 61.116 1.00 32.44 80 LYS A O 1
ATOM 600 N N . LYS A 1 81 ? -58.326 2.120 62.156 1.00 36.81 81 LYS A N 1
ATOM 601 C CA . LYS A 1 81 ? -57.286 1.250 61.569 1.00 36.81 81 LYS A CA 1
ATOM 602 C C . LYS A 1 81 ? -57.914 0.313 60.530 1.00 36.81 81 LYS A C 1
ATOM 604 O O . LYS A 1 81 ? -58.946 -0.288 60.821 1.00 36.81 81 LYS A O 1
ATOM 609 N N . ALA A 1 82 ? -57.294 0.156 59.363 1.00 38.31 82 ALA A N 1
ATOM 610 C CA . ALA A 1 82 ? -57.665 -0.854 58.368 1.00 38.31 82 ALA A CA 1
ATOM 611 C C . ALA A 1 82 ? -56.501 -1.836 58.176 1.00 38.31 82 ALA A C 1
ATOM 613 O O . ALA A 1 82 ? -55.348 -1.417 58.117 1.00 38.31 82 ALA A O 1
ATOM 614 N N . GLN A 1 83 ? -56.795 -3.137 58.112 1.00 34.59 83 GLN A N 1
ATOM 615 C CA . GLN A 1 83 ? -55.807 -4.160 57.767 1.00 34.59 83 GLN A CA 1
ATOM 616 C C . GLN A 1 83 ? -55.880 -4.450 56.270 1.00 34.59 83 GLN A C 1
ATOM 618 O O . GLN A 1 83 ? -56.960 -4.705 55.739 1.00 34.59 83 GLN A O 1
ATOM 623 N N . THR A 1 84 ? -54.729 -4.434 55.608 1.00 37.34 84 THR A N 1
ATOM 624 C CA . THR A 1 84 ? -54.561 -4.908 54.233 1.00 37.34 84 THR A CA 1
ATOM 625 C C . THR A 1 84 ? -53.645 -6.126 54.223 1.00 37.34 84 THR A C 1
ATOM 627 O O . THR A 1 84 ? -52.853 -6.331 55.148 1.00 37.34 84 THR A O 1
ATOM 630 N N . ASN A 1 85 ? -53.757 -6.946 53.178 1.00 34.56 85 ASN A N 1
ATOM 631 C CA . ASN A 1 85 ? -52.841 -8.061 52.958 1.00 34.56 85 ASN A CA 1
ATOM 632 C C . ASN A 1 85 ? -51.411 -7.534 52.716 1.00 34.56 85 ASN A C 1
ATOM 634 O O . ASN A 1 85 ? -51.261 -6.448 52.148 1.00 34.56 85 ASN A O 1
ATOM 638 N N . PRO A 1 86 ? -50.369 -8.273 53.139 1.00 33.62 86 PRO A N 1
ATOM 639 C CA . PRO A 1 86 ? -48.982 -7.870 52.931 1.00 33.62 86 PRO A CA 1
ATOM 640 C C . PRO A 1 86 ? -48.661 -7.751 51.435 1.00 33.62 86 PRO A C 1
ATOM 642 O O . PRO A 1 86 ? -48.960 -8.658 50.658 1.00 33.62 86 PRO A O 1
ATOM 645 N N . LEU A 1 87 ? -48.041 -6.634 51.046 1.00 34.03 87 LEU A N 1
ATOM 646 C CA . LEU A 1 87 ? -47.414 -6.473 49.737 1.00 34.03 87 LEU A CA 1
ATOM 647 C C . LEU A 1 87 ? -46.121 -7.297 49.739 1.00 34.03 87 LEU A C 1
ATOM 649 O O . LEU A 1 87 ? -45.296 -7.144 50.638 1.00 34.03 87 LEU A O 1
ATOM 653 N N . THR A 1 88 ? -45.955 -8.189 48.770 1.00 35.91 88 THR A N 1
ATOM 654 C CA . THR A 1 88 ? -44.693 -8.911 48.568 1.00 35.91 88 THR A CA 1
ATOM 655 C C . THR A 1 88 ? -43.868 -8.105 47.571 1.00 35.91 88 THR A C 1
ATOM 657 O O . THR A 1 88 ? -44.336 -7.853 46.463 1.00 35.91 88 THR A O 1
ATOM 660 N N . VAL A 1 89 ? -42.693 -7.630 47.985 1.00 42.31 89 VAL A N 1
ATOM 661 C CA . VAL A 1 89 ? -41.702 -7.038 47.079 1.00 42.31 89 VAL A CA 1
ATOM 662 C C . VAL A 1 89 ? -40.696 -8.135 46.771 1.00 42.31 89 VAL A C 1
ATOM 664 O O . VAL A 1 89 ? -39.992 -8.592 47.672 1.00 42.31 89 VAL A O 1
ATOM 667 N N . ASP A 1 90 ? -40.682 -8.590 45.523 1.00 45.06 90 ASP A N 1
ATOM 668 C CA . ASP A 1 90 ? -39.699 -9.562 45.056 1.00 45.06 90 ASP A CA 1
ATOM 669 C C . ASP A 1 90 ? -38.325 -8.888 44.927 1.00 45.06 90 ASP A C 1
ATOM 671 O O . ASP A 1 90 ? -38.227 -7.695 44.623 1.00 45.06 90 ASP A O 1
ATOM 675 N N . LYS A 1 91 ? -37.254 -9.646 45.172 1.00 56.69 91 LYS A N 1
ATOM 676 C CA . LYS A 1 91 ? -35.880 -9.157 45.003 1.00 56.69 91 LYS A CA 1
ATOM 677 C C . LYS A 1 91 ? -35.607 -8.822 43.532 1.00 56.69 91 LYS A C 1
ATOM 679 O O . LYS A 1 91 ? -36.147 -9.464 42.630 1.00 56.69 91 LYS A O 1
ATOM 684 N N . ALA A 1 92 ? -34.740 -7.844 43.293 1.00 64.81 92 ALA A N 1
ATOM 685 C CA . ALA A 1 92 ? -34.317 -7.451 41.956 1.00 64.81 92 ALA A CA 1
ATOM 686 C C . ALA A 1 92 ? -33.336 -8.466 41.337 1.00 64.81 92 ALA A C 1
ATOM 688 O O . ALA A 1 92 ? -32.612 -9.179 42.030 1.00 64.81 92 ALA A O 1
ATOM 689 N N . GLU A 1 93 ? -33.270 -8.514 40.008 1.00 72.75 93 GLU A N 1
ATOM 690 C CA . GLU A 1 93 ? -32.229 -9.266 39.297 1.00 72.75 93 GLU A CA 1
ATOM 691 C C . GLU A 1 93 ? -30.874 -8.539 39.381 1.00 72.75 93 GLU A C 1
ATOM 693 O O . GLU A 1 93 ? -30.819 -7.307 39.353 1.00 72.75 93 GLU A O 1
ATOM 698 N N . GLN A 1 94 ? -29.769 -9.287 39.485 1.00 83.00 94 GLN A N 1
ATOM 699 C CA . GLN A 1 94 ? -28.414 -8.714 39.511 1.00 83.00 94 GLN A CA 1
ATOM 700 C C . GLN A 1 94 ? -27.916 -8.316 38.110 1.00 83.00 94 GLN A C 1
ATOM 702 O O . GLN A 1 94 ? -28.284 -8.930 37.108 1.00 83.00 94 GLN A O 1
ATOM 707 N N . GLU A 1 95 ? -26.988 -7.351 38.046 1.00 73.50 95 GLU A N 1
ATOM 708 C CA . GLU A 1 95 ? -26.163 -7.096 36.856 1.00 73.50 95 GLU A CA 1
ATOM 709 C C . GLU A 1 95 ? -25.436 -8.374 36.417 1.00 73.50 95 GLU A C 1
ATOM 711 O O . GLU A 1 95 ? -24.986 -9.165 37.249 1.00 73.50 95 GLU A O 1
ATOM 716 N N . ALA A 1 96 ? -25.271 -8.571 35.107 1.00 81.88 96 ALA A N 1
ATOM 717 C CA . ALA A 1 96 ? -24.726 -9.814 34.565 1.00 81.88 96 ALA A CA 1
ATOM 718 C C . ALA A 1 96 ? -23.341 -10.153 35.151 1.00 81.88 96 ALA A C 1
ATOM 720 O O . ALA A 1 96 ? -22.391 -9.377 35.034 1.00 81.88 96 ALA A O 1
ATOM 721 N N . LEU A 1 97 ? -23.208 -11.341 35.746 1.00 89.62 97 LEU A N 1
ATOM 722 C CA . LEU A 1 97 ? -21.948 -11.840 36.293 1.00 89.62 97 LEU A CA 1
ATOM 723 C C . LEU A 1 97 ? -21.110 -12.493 35.184 1.00 89.62 97 LEU A C 1
ATOM 725 O O . LEU A 1 97 ? -21.600 -13.314 34.413 1.00 89.62 97 LEU A O 1
ATOM 729 N N . SER A 1 98 ? -19.826 -12.152 35.105 1.00 89.38 98 SER A N 1
ATOM 730 C CA . SER A 1 98 ? -18.873 -12.713 34.138 1.00 89.38 98 SER A CA 1
ATOM 731 C C . SER A 1 98 ? -17.608 -13.209 34.830 1.00 89.38 98 SER A C 1
ATOM 733 O O . SER A 1 98 ? -17.101 -12.554 35.738 1.00 89.38 98 SER A O 1
ATOM 735 N N . ILE A 1 99 ? -17.053 -14.333 34.367 1.00 88.94 99 ILE A N 1
ATOM 736 C CA . ILE A 1 99 ? -15.754 -14.852 34.825 1.00 88.94 99 ILE A CA 1
ATOM 737 C C . ILE A 1 99 ? -14.641 -14.324 33.910 1.00 88.94 99 ILE A C 1
ATOM 739 O O . ILE A 1 99 ? -14.710 -14.458 32.690 1.00 88.94 99 ILE A O 1
ATOM 743 N N . ILE A 1 100 ? -13.594 -13.751 34.501 1.00 86.44 100 ILE A N 1
ATOM 744 C CA . ILE A 1 100 ? -12.433 -13.161 33.823 1.00 86.44 100 ILE A CA 1
ATOM 745 C C . ILE A 1 100 ? -11.115 -13.711 34.398 1.00 86.44 100 ILE A C 1
ATOM 747 O O . ILE A 1 100 ? -11.097 -14.420 35.402 1.00 86.44 100 ILE A O 1
ATOM 751 N N . GLY A 1 101 ? -9.989 -13.384 33.755 1.00 84.25 101 GLY A N 1
ATOM 752 C CA . GLY A 1 101 ? -8.648 -13.761 34.231 1.00 84.25 101 GLY A CA 1
ATOM 753 C C . GLY A 1 101 ? -8.117 -15.100 33.705 1.00 84.25 101 GLY A C 1
ATOM 754 O O . GLY A 1 101 ? -7.023 -15.513 34.086 1.00 84.25 101 GLY A O 1
ATOM 755 N N . ALA A 1 102 ? -8.840 -15.767 32.799 1.00 80.56 102 ALA A N 1
ATOM 756 C CA . ALA A 1 102 ? -8.373 -17.000 32.171 1.00 80.56 102 ALA A CA 1
ATOM 757 C C . ALA A 1 102 ? -7.149 -16.750 31.253 1.00 80.56 102 ALA A C 1
ATOM 759 O O . ALA A 1 102 ? -7.196 -15.860 30.396 1.00 80.56 102 ALA A O 1
ATOM 760 N N . PRO A 1 103 ? -6.056 -17.529 31.377 1.00 76.19 103 PRO A N 1
ATOM 761 C CA . PRO A 1 103 ? -4.915 -17.448 30.467 1.00 76.19 103 PRO A CA 1
ATOM 762 C C . PRO A 1 103 ? -5.285 -17.829 29.028 1.00 76.19 103 PRO A C 1
ATOM 764 O O . PRO A 1 103 ? -6.096 -18.723 28.799 1.00 76.19 103 PRO A O 1
ATOM 767 N N . SER A 1 104 ? -4.601 -17.242 28.041 1.00 73.19 104 SER A N 1
ATOM 768 C CA . SER A 1 104 ? -4.810 -17.562 26.617 1.00 73.19 104 SER A CA 1
ATOM 769 C C . SER A 1 104 ? -4.374 -18.981 26.219 1.00 73.19 104 SER A C 1
ATOM 771 O O . SER A 1 104 ? -4.788 -19.481 25.174 1.00 73.19 104 SER A O 1
ATOM 773 N N . LYS A 1 105 ? -3.531 -19.639 27.029 1.00 79.12 105 LYS A N 1
ATOM 774 C CA . LYS A 1 105 ? -3.155 -21.055 26.896 1.00 79.12 105 LYS A CA 1
ATOM 775 C C . LYS A 1 105 ? -3.064 -21.706 28.267 1.00 79.12 105 LYS A C 1
ATOM 777 O O . LYS A 1 105 ? -2.389 -21.187 29.153 1.00 79.12 105 LYS A O 1
ATOM 782 N N . ILE A 1 106 ? -3.676 -22.875 28.400 1.00 83.69 106 ILE A N 1
ATOM 783 C CA . ILE A 1 106 ? -3.747 -23.632 29.647 1.00 83.69 106 ILE A CA 1
ATOM 784 C C . ILE A 1 106 ? -3.121 -25.009 29.407 1.00 83.69 106 ILE A C 1
ATOM 786 O O . ILE A 1 106 ? -3.443 -25.677 28.425 1.00 83.69 106 ILE A O 1
ATOM 790 N N . TYR A 1 107 ? -2.200 -25.428 30.276 1.00 88.38 107 TYR A N 1
ATOM 791 C CA . TYR A 1 107 ? -1.527 -26.724 30.174 1.00 88.38 107 TYR A CA 1
ATOM 792 C C . TYR A 1 107 ? -1.887 -27.624 31.359 1.00 88.38 107 TYR A C 1
ATOM 794 O O . TYR A 1 107 ? -2.255 -27.139 32.427 1.00 88.38 107 TYR A O 1
ATOM 802 N N . LYS A 1 108 ? -1.707 -28.942 31.203 1.00 87.00 108 LYS A N 1
ATOM 803 C CA . LYS A 1 108 ? -1.736 -29.876 32.343 1.00 87.00 108 LYS A CA 1
ATOM 804 C C . LYS A 1 108 ? -0.744 -29.421 33.425 1.00 87.00 108 LYS A C 1
ATOM 806 O O . LYS A 1 108 ? 0.436 -29.230 33.122 1.00 87.00 108 LYS A O 1
ATOM 811 N N . GLY A 1 109 ? -1.219 -29.269 34.661 1.00 77.88 109 GLY A N 1
ATOM 812 C CA . GLY A 1 109 ? -0.443 -28.787 35.807 1.00 77.88 109 GLY A CA 1
ATOM 813 C C . GLY A 1 109 ? -0.344 -27.262 35.935 1.00 77.88 109 GLY A C 1
ATOM 814 O O . GLY A 1 109 ? 0.385 -26.785 36.799 1.00 77.88 109 GLY A O 1
ATOM 815 N N . SER A 1 110 ? -1.022 -26.481 35.084 1.00 81.38 110 SER A N 1
ATOM 816 C CA . SER A 1 110 ? -1.112 -25.025 35.251 1.00 81.38 110 SER A CA 1
ATOM 817 C C . SER A 1 110 ? -1.982 -24.655 36.456 1.00 81.38 110 SER A C 1
ATOM 819 O O . SER A 1 110 ? -3.042 -25.251 36.652 1.00 81.38 110 SER A O 1
ATOM 821 N N . SER A 1 111 ? -1.567 -23.614 37.184 1.00 87.50 111 SER A N 1
ATOM 822 C CA . SER A 1 111 ? -2.382 -22.943 38.202 1.00 87.50 111 SER A CA 1
ATOM 823 C C . SER A 1 111 ? -2.561 -21.463 37.853 1.00 87.50 111 SER A C 1
ATOM 825 O O . SER A 1 111 ? -1.603 -20.809 37.436 1.00 87.50 111 SER A O 1
ATOM 827 N N . PHE A 1 112 ? -3.782 -20.945 37.980 1.00 91.19 112 PHE A N 1
ATOM 828 C CA . PHE A 1 112 ? -4.139 -19.542 37.728 1.00 91.19 112 PHE A CA 1
ATOM 829 C C . PHE A 1 112 ? -5.378 -19.156 38.539 1.00 91.19 112 PHE A C 1
ATOM 831 O O . PHE A 1 112 ? -6.140 -20.028 38.938 1.00 91.19 112 PHE A O 1
ATOM 838 N N . THR A 1 113 ? -5.605 -17.864 38.766 1.00 92.00 113 THR A N 1
ATOM 839 C CA . THR A 1 113 ? -6.753 -17.379 39.547 1.00 92.00 113 THR A CA 1
ATOM 840 C C . THR A 1 113 ? -7.764 -16.702 38.635 1.00 92.00 113 THR A C 1
ATOM 842 O O . THR A 1 113 ? -7.412 -15.798 37.878 1.00 92.00 113 THR A O 1
ATOM 845 N N . LEU A 1 114 ? -9.014 -17.150 38.702 1.00 87.81 114 LEU A N 1
ATOM 846 C CA . LEU A 1 114 ? -10.150 -16.518 38.045 1.00 87.81 114 LEU A CA 1
ATOM 847 C C . LEU A 1 114 ? -10.743 -15.436 38.950 1.00 87.81 114 LEU A C 1
ATOM 849 O O . LEU A 1 114 ? -10.704 -15.537 40.173 1.00 87.81 114 LEU A O 1
ATOM 853 N N . GLN A 1 115 ? -11.292 -14.394 38.337 1.00 91.75 115 GLN A N 1
ATOM 854 C CA . GLN A 1 115 ? -11.997 -13.314 39.026 1.00 91.75 115 GLN A CA 1
ATOM 855 C C . GLN A 1 115 ? -13.386 -13.150 38.411 1.00 91.75 115 GLN A C 1
ATOM 857 O O . GLN A 1 115 ? -13.626 -13.601 37.290 1.00 91.75 115 GLN A O 1
ATOM 862 N N . THR A 1 116 ? -14.301 -12.495 39.117 1.00 88.56 116 THR A N 1
ATOM 863 C CA . THR A 1 116 ? -15.601 -12.104 38.564 1.00 88.56 116 THR A CA 1
ATOM 864 C C . THR A 1 116 ? -15.641 -10.612 38.252 1.00 88.56 116 THR A C 1
ATOM 866 O O . THR A 1 116 ? -14.972 -9.811 38.900 1.00 88.56 116 THR A O 1
ATOM 869 N N . SER A 1 117 ? -16.443 -10.232 37.264 1.00 89.06 117 SER A N 1
ATOM 870 C CA . SER A 1 117 ? -16.822 -8.849 36.969 1.00 89.06 117 SER A CA 1
ATOM 871 C C . SER A 1 117 ? -18.336 -8.790 36.766 1.00 89.06 117 SER A C 1
ATOM 873 O O . SER A 1 117 ? -18.902 -9.734 36.216 1.00 89.06 117 SER A O 1
ATOM 875 N N . GLY A 1 118 ? -18.984 -7.719 37.228 1.00 85.06 118 GLY A N 1
ATOM 876 C CA . GLY A 1 118 ? -20.447 -7.626 37.299 1.00 85.06 118 GLY A CA 1
ATOM 877 C C . GLY A 1 118 ? -21.027 -8.251 38.574 1.00 85.06 118 GLY A C 1
ATOM 878 O O . GLY A 1 118 ? -20.287 -8.508 39.529 1.00 85.06 118 GLY A O 1
ATOM 879 N N . GLY A 1 119 ? -22.340 -8.492 38.586 1.00 84.06 119 GLY A N 1
ATOM 880 C CA . GLY A 1 119 ? -23.103 -8.798 39.798 1.00 84.06 119 GLY A CA 1
ATOM 881 C C . GLY A 1 119 ? -23.464 -7.540 40.598 1.00 84.06 119 GLY A C 1
ATOM 882 O O . GLY A 1 119 ? -22.665 -6.608 40.690 1.00 84.06 119 GLY A O 1
ATOM 883 N N . SER A 1 120 ? -24.650 -7.537 41.205 1.00 76.94 120 SER A N 1
ATOM 884 C CA . SER A 1 120 ? -25.140 -6.456 42.077 1.00 76.94 120 SER A CA 1
ATOM 885 C C . SER A 1 120 ? -25.228 -6.943 43.522 1.00 76.94 120 SER A C 1
ATOM 887 O O . SER A 1 120 ? -25.311 -8.143 43.769 1.00 76.94 120 SER A O 1
ATOM 889 N N . GLY A 1 121 ? -25.193 -6.027 44.487 1.00 77.75 121 GLY A N 1
ATOM 890 C CA . GLY A 1 121 ? -25.367 -6.373 45.900 1.00 77.75 121 GLY A CA 1
ATOM 891 C C . GLY A 1 121 ? -24.123 -6.938 46.600 1.00 77.75 121 GLY A C 1
ATOM 892 O O . GLY A 1 121 ? -23.035 -7.079 46.024 1.00 77.75 121 GLY A O 1
ATOM 893 N N . GLU A 1 122 ? -24.277 -7.260 47.880 1.00 81.19 122 GLU A N 1
ATOM 894 C CA . GLU A 1 122 ? -23.200 -7.654 48.802 1.00 81.19 122 GLU A CA 1
ATOM 895 C C . GLU A 1 122 ? -23.001 -9.177 48.897 1.00 81.19 122 GLU A C 1
ATOM 897 O O . GLU A 1 122 ? -22.084 -9.647 49.572 1.00 81.19 122 GLU A O 1
ATOM 902 N N . GLY A 1 123 ? -23.810 -9.965 48.178 1.00 85.44 123 GLY A N 1
ATOM 903 C CA . GLY A 1 123 ? -23.720 -11.427 48.161 1.00 85.44 123 GLY A CA 1
ATOM 904 C C . GLY A 1 123 ? -22.307 -11.956 47.864 1.00 85.44 123 GLY A C 1
ATOM 905 O O . GLY A 1 123 ? -21.623 -11.483 46.946 1.00 85.44 123 GLY A O 1
ATOM 906 N N . ALA A 1 124 ? -21.866 -12.955 48.637 1.00 89.44 124 ALA A N 1
ATOM 907 C CA . ALA A 1 124 ? -20.547 -13.573 48.499 1.00 89.44 124 ALA A CA 1
ATOM 908 C C . ALA A 1 124 ? -20.418 -14.390 47.199 1.00 89.44 124 ALA A C 1
ATOM 910 O O . ALA A 1 124 ? -21.394 -14.965 46.710 1.00 89.44 124 ALA A O 1
ATOM 911 N N . ILE A 1 125 ? -19.194 -14.473 46.663 1.00 93.69 125 ILE A N 1
ATOM 912 C CA . ILE A 1 125 ? -18.873 -15.285 45.481 1.00 93.69 125 ILE A CA 1
ATOM 913 C C . ILE A 1 125 ? -18.425 -16.679 45.910 1.00 93.69 125 ILE A C 1
ATOM 915 O O . ILE A 1 125 ? -17.534 -16.826 46.744 1.00 93.69 125 ILE A O 1
ATOM 919 N N . THR A 1 126 ? -18.998 -17.703 45.284 1.00 94.75 126 THR A N 1
ATOM 920 C CA . THR A 1 126 ? -18.565 -19.097 45.429 1.00 94.75 126 THR A CA 1
ATOM 921 C C . THR A 1 126 ? -18.156 -19.681 44.082 1.00 94.75 126 THR A C 1
ATOM 923 O O . THR A 1 126 ? -18.741 -19.359 43.048 1.00 94.75 126 THR A O 1
ATOM 926 N N . TRP A 1 127 ? -17.136 -20.540 44.096 1.00 96.69 127 TRP A N 1
ATOM 927 C CA . TRP A 1 127 ? -16.562 -21.164 42.904 1.00 96.69 127 TRP A CA 1
ATOM 928 C C . TRP A 1 127 ? -16.748 -22.677 42.945 1.00 96.69 127 TRP A C 1
ATOM 930 O O . TRP A 1 127 ? -16.612 -23.301 43.996 1.00 96.69 127 TRP A O 1
ATOM 940 N N . SER A 1 128 ? -17.037 -23.283 41.796 1.00 94.88 128 SER A N 1
ATOM 941 C CA . SER A 1 128 ? -17.138 -24.739 41.670 1.00 94.88 128 SER A CA 1
ATOM 942 C C . SER A 1 128 ? -16.702 -25.221 40.289 1.00 94.88 128 SER A C 1
ATOM 944 O O . SER A 1 128 ? -16.788 -24.492 39.299 1.00 94.88 128 SER A O 1
ATOM 946 N N . VAL A 1 129 ? -16.223 -26.464 40.219 1.00 95.75 129 VAL A N 1
ATOM 947 C CA . VAL A 1 129 ? -15.966 -27.150 38.947 1.00 95.75 129 VAL A CA 1
ATOM 948 C C . VAL A 1 129 ? -17.246 -27.850 38.519 1.00 95.75 129 VAL A C 1
ATOM 950 O O . VAL A 1 129 ? -17.784 -28.664 39.266 1.00 95.75 129 VAL A O 1
ATOM 953 N N . VAL A 1 130 ? -17.726 -27.539 37.319 1.00 94.94 130 VAL A N 1
ATOM 954 C CA . VAL A 1 130 ? -18.929 -28.162 36.751 1.00 94.94 130 VAL A CA 1
ATOM 955 C C . VAL A 1 130 ? -18.574 -29.456 36.036 1.00 94.94 130 VAL A C 1
ATOM 957 O O . VAL A 1 130 ? -19.288 -30.449 36.152 1.00 94.94 130 VAL A O 1
ATOM 960 N N . SER A 1 131 ? -17.463 -29.460 35.298 1.00 90.62 131 SER A N 1
ATOM 961 C CA . SER A 1 131 ? -16.992 -30.624 34.550 1.00 90.62 131 SER A CA 1
ATOM 962 C C . SER A 1 131 ? -15.505 -30.506 34.194 1.00 90.62 131 SER A C 1
ATOM 964 O O . SER A 1 131 ? -14.947 -29.409 34.190 1.00 90.62 131 SER A O 1
ATOM 966 N N . GLY A 1 132 ? -14.866 -31.634 33.870 1.00 93.00 132 GLY A N 1
ATOM 967 C CA . GLY A 1 132 ? -13.508 -31.695 33.315 1.00 93.00 132 GLY A CA 1
ATOM 968 C C . GLY A 1 132 ? -12.354 -31.717 34.334 1.00 93.00 132 GLY A C 1
ATOM 969 O O . GLY A 1 132 ? -12.580 -31.726 35.545 1.00 93.00 132 GLY A O 1
ATOM 970 N N . PRO A 1 133 ? -11.095 -31.795 33.856 1.00 91.00 133 PRO A N 1
ATOM 971 C CA . PRO A 1 133 ? -9.941 -32.120 34.695 1.00 91.00 133 PRO A CA 1
ATOM 972 C C . PRO A 1 133 ? -9.297 -30.886 35.356 1.00 91.00 133 PRO A C 1
ATOM 974 O O . PRO A 1 133 ? -8.160 -30.511 35.051 1.00 91.00 133 PRO A O 1
ATOM 977 N N . ALA A 1 134 ? -10.015 -30.257 36.287 1.00 95.38 134 ALA A N 1
ATOM 978 C CA . ALA A 1 134 ? -9.505 -29.156 37.104 1.00 95.38 134 ALA A CA 1
ATOM 979 C C . ALA A 1 134 ? -10.054 -29.201 38.539 1.00 95.38 134 ALA A C 1
ATOM 981 O O . ALA A 1 134 ? -11.064 -29.844 38.811 1.00 95.38 134 ALA A O 1
ATOM 982 N N . THR A 1 135 ? -9.392 -28.500 39.457 1.00 93.62 135 THR A N 1
ATOM 983 C CA . THR A 1 135 ? -9.912 -28.131 40.781 1.00 93.62 135 THR A CA 1
ATOM 984 C C . THR A 1 135 ? -9.972 -26.608 40.889 1.00 93.62 135 THR A C 1
ATOM 986 O O . THR A 1 135 ? -9.199 -25.926 40.219 1.00 93.62 135 THR A O 1
ATOM 989 N N . VAL A 1 136 ? -10.875 -26.068 41.712 1.00 95.62 136 VAL A N 1
ATOM 990 C CA . VAL A 1 136 ? -10.941 -24.634 42.042 1.00 95.62 136 VAL A CA 1
ATOM 991 C C . VAL A 1 136 ? -11.134 -24.465 43.546 1.00 95.62 136 VAL A C 1
ATOM 993 O O . VAL A 1 136 ? -11.891 -25.227 44.148 1.00 95.62 136 VAL A O 1
ATOM 996 N N . ASP A 1 137 ? -10.422 -23.520 44.156 1.00 93.06 137 ASP A N 1
ATOM 997 C CA . ASP A 1 137 ? -10.576 -23.191 45.576 1.00 93.06 137 ASP A CA 1
ATOM 998 C C . ASP A 1 137 ? -11.566 -22.033 45.819 1.00 93.06 137 ASP A C 1
ATOM 1000 O O . ASP A 1 137 ? -12.139 -21.462 44.889 1.00 93.06 137 ASP A O 1
ATOM 1004 N N . ALA A 1 138 ? -11.762 -21.671 47.090 1.00 87.06 138 ALA A N 1
ATOM 1005 C CA . ALA A 1 138 ? -12.679 -20.602 47.493 1.00 87.06 138 ALA A CA 1
ATOM 1006 C C . ALA A 1 138 ? -12.294 -19.206 46.958 1.00 87.06 138 ALA A C 1
ATOM 1008 O O . ALA A 1 138 ? -13.154 -18.335 46.875 1.00 87.06 138 ALA A O 1
ATOM 1009 N N . ASN A 1 139 ? -11.034 -18.997 46.562 1.00 89.19 139 ASN A N 1
ATOM 1010 C CA . ASN A 1 139 ? -10.531 -17.732 46.025 1.00 89.19 139 ASN A CA 1
ATOM 1011 C C . ASN A 1 139 ? -10.528 -17.706 44.486 1.00 89.19 139 ASN A C 1
ATOM 1013 O O . ASN A 1 139 ? -9.983 -16.777 43.891 1.00 89.19 139 ASN A O 1
ATOM 1017 N N . GLY A 1 140 ? -11.091 -18.727 43.830 1.00 88.81 140 GLY A N 1
ATOM 1018 C CA . GLY A 1 140 ? -11.084 -18.852 42.374 1.00 88.81 140 GLY A CA 1
ATOM 1019 C C . GLY A 1 140 ? -9.747 -19.339 41.807 1.00 88.81 140 GLY A C 1
ATOM 1020 O O . GLY A 1 140 ? -9.527 -19.229 40.598 1.00 88.81 140 GLY A O 1
ATOM 1021 N N . ALA A 1 141 ? -8.834 -19.868 42.633 1.00 91.88 141 ALA A N 1
ATOM 1022 C CA . ALA A 1 141 ? -7.579 -20.438 42.156 1.00 91.88 141 ALA A CA 1
ATOM 1023 C C . ALA A 1 141 ? -7.825 -21.823 41.549 1.00 91.88 141 ALA A C 1
ATOM 1025 O O . ALA A 1 141 ? -8.173 -22.782 42.237 1.00 91.88 141 ALA A O 1
ATOM 1026 N N . VAL A 1 142 ? -7.634 -21.918 40.237 1.00 94.12 142 VAL A N 1
ATOM 1027 C CA . VAL A 1 142 ? -7.814 -23.125 39.438 1.00 94.12 142 VAL A CA 1
ATOM 1028 C C . VAL A 1 142 ? -6.492 -23.871 39.315 1.00 94.12 142 VAL A C 1
ATOM 1030 O O . VAL A 1 142 ? -5.476 -23.270 38.970 1.00 94.12 142 VAL A O 1
ATOM 1033 N N . THR A 1 143 ? -6.508 -25.187 39.530 1.00 93.06 143 THR A N 1
ATOM 1034 C CA . THR A 1 143 ? -5.387 -26.091 39.229 1.00 93.06 143 THR A CA 1
ATOM 1035 C C . THR A 1 143 ? -5.828 -27.173 38.252 1.00 93.06 143 THR A C 1
ATOM 1037 O O . THR A 1 143 ? -6.772 -27.916 38.501 1.00 93.06 143 THR A O 1
ATOM 1040 N N . VAL A 1 144 ? -5.132 -27.272 37.122 1.00 94.19 144 VAL A N 1
ATOM 1041 C CA . VAL A 1 144 ? -5.483 -28.185 36.027 1.00 94.19 144 VAL A CA 1
ATOM 1042 C C . VAL A 1 144 ? -4.823 -29.542 36.233 1.00 94.19 144 VAL A C 1
ATOM 1044 O O . VAL A 1 144 ? -3.595 -29.647 36.239 1.00 94.19 144 VAL A O 1
ATOM 1047 N N . THR A 1 145 ? -5.624 -30.596 36.358 1.00 87.38 145 THR A N 1
ATOM 1048 C CA . THR A 1 145 ? -5.158 -31.940 36.726 1.00 87.38 145 THR A CA 1
ATOM 1049 C C . THR A 1 145 ? -4.871 -32.833 35.514 1.00 87.38 145 THR A C 1
ATOM 1051 O O . THR A 1 145 ? -4.004 -33.707 35.596 1.00 87.38 145 THR A O 1
ATOM 1054 N N . ASP A 1 146 ? -5.496 -32.581 34.358 1.00 90.12 146 ASP A N 1
ATOM 1055 C CA . ASP A 1 146 ? -5.236 -33.298 33.100 1.00 90.12 146 ASP A CA 1
ATOM 1056 C C . ASP A 1 146 ? -5.539 -32.464 31.837 1.00 90.12 146 ASP A C 1
ATOM 1058 O O . ASP A 1 146 ? -5.942 -31.307 31.923 1.00 90.12 146 ASP A O 1
ATOM 1062 N N . ILE A 1 147 ? -5.290 -33.029 30.651 1.00 87.38 147 ILE A N 1
ATOM 1063 C CA . ILE A 1 147 ? -5.676 -32.433 29.361 1.00 87.38 147 ILE A CA 1
ATOM 1064 C C . ILE A 1 147 ? -7.168 -32.643 29.077 1.00 87.38 147 ILE A C 1
ATOM 1066 O O . ILE A 1 147 ? -7.726 -33.682 29.421 1.00 87.38 147 ILE A O 1
ATOM 1070 N N . GLY A 1 148 ? -7.795 -31.691 28.389 1.00 81.25 148 GLY A N 1
ATOM 1071 C CA . GLY A 1 148 ? -9.214 -31.747 28.038 1.00 81.25 148 GLY A CA 1
ATOM 1072 C C . GLY A 1 148 ? -9.954 -30.449 28.339 1.00 81.25 148 GLY A C 1
ATOM 1073 O O . GLY A 1 148 ? -9.382 -29.487 28.854 1.00 81.25 148 GLY A O 1
ATOM 1074 N N . GLU A 1 149 ? -11.229 -30.420 27.973 1.00 93.50 149 GLU A N 1
ATOM 1075 C CA . GLU A 1 149 ? -12.133 -29.317 28.289 1.00 93.50 149 GLU A CA 1
ATOM 1076 C C . GLU A 1 149 ? -12.631 -29.425 29.736 1.00 93.50 149 GLU A C 1
ATOM 1078 O O . GLU A 1 149 ? -12.893 -30.525 30.226 1.00 93.50 149 GLU A O 1
ATOM 1083 N N . PHE A 1 150 ? -12.737 -28.289 30.423 1.00 93.12 150 PHE A N 1
ATOM 1084 C CA . PHE A 1 150 ? -13.306 -28.176 31.761 1.00 93.12 150 PHE A CA 1
ATOM 1085 C C . PHE A 1 150 ? -14.112 -26.888 31.915 1.00 93.12 150 PHE A C 1
ATOM 1087 O O . PHE A 1 150 ? -13.848 -25.884 31.252 1.00 93.12 150 PHE A O 1
ATOM 1094 N N . GLN A 1 151 ? -15.094 -26.919 32.811 1.00 95.38 151 GLN A N 1
ATOM 1095 C CA . GLN A 1 151 ? -15.997 -25.807 33.079 1.00 95.38 151 GLN A CA 1
ATOM 1096 C C . GLN A 1 151 ? -15.929 -25.379 34.538 1.00 95.38 151 GLN A C 1
ATOM 1098 O O . GLN A 1 151 ? -16.017 -26.210 35.445 1.00 95.38 151 GLN A O 1
ATOM 1103 N N . ILE A 1 152 ? -15.818 -24.069 34.755 1.00 95.94 152 ILE A N 1
ATOM 1104 C CA . ILE A 1 152 ? -15.839 -23.447 36.080 1.00 95.94 152 ILE A CA 1
ATOM 1105 C C . ILE A 1 152 ? -17.078 -22.562 36.190 1.00 95.94 152 ILE A C 1
ATOM 1107 O O . ILE A 1 152 ? -17.389 -21.807 35.266 1.00 95.94 152 ILE A O 1
ATOM 1111 N N . LYS A 1 153 ? -17.763 -22.652 37.332 1.00 96.69 153 LYS A N 1
ATOM 1112 C CA . LYS A 1 153 ? -18.917 -21.827 37.683 1.00 96.69 153 LYS A CA 1
ATOM 1113 C C . LYS A 1 153 ? -18.579 -20.891 38.834 1.00 96.69 153 LYS A C 1
ATOM 1115 O O . LYS A 1 153 ? -17.996 -21.331 39.826 1.00 96.69 153 LYS A O 1
ATOM 1120 N N . ALA A 1 154 ? -18.991 -19.637 38.704 1.00 96.00 154 ALA A N 1
ATOM 1121 C CA . ALA A 1 154 ? -19.023 -18.656 39.778 1.00 96.00 154 ALA A CA 1
ATOM 1122 C C . ALA A 1 154 ? -20.480 -18.328 40.103 1.00 96.00 154 ALA A C 1
ATOM 1124 O O . ALA A 1 154 ? -21.277 -18.122 39.189 1.00 96.00 154 ALA A O 1
ATOM 1125 N N . VAL A 1 155 ? -20.822 -18.269 41.385 1.00 95.50 155 VAL A N 1
ATOM 1126 C CA . VAL A 1 155 ? -22.166 -17.917 41.853 1.00 95.50 155 VAL A CA 1
ATOM 1127 C C . VAL A 1 155 ? -22.059 -16.770 42.837 1.00 95.50 155 VAL A C 1
ATOM 1129 O O . VAL A 1 155 ? -21.348 -16.896 43.837 1.00 95.50 155 VAL A O 1
ATOM 1132 N N . LYS A 1 156 ? -22.774 -15.678 42.569 1.00 92.50 156 LYS A N 1
ATOM 1133 C CA . LYS A 1 156 ? -22.971 -14.589 43.524 1.00 92.50 156 LYS A CA 1
ATOM 1134 C C . LYS A 1 156 ? -24.287 -14.822 44.249 1.00 92.50 156 LYS A C 1
ATOM 1136 O O . LYS A 1 156 ? -25.337 -14.881 43.613 1.00 92.50 156 LYS A O 1
ATOM 1141 N N . ALA A 1 157 ? -24.205 -15.037 45.560 1.00 90.00 157 ALA A N 1
ATOM 1142 C CA . ALA A 1 157 ? -25.366 -15.352 46.384 1.00 90.00 157 ALA A CA 1
ATOM 1143 C C . ALA A 1 157 ? -26.427 -14.242 46.326 1.00 90.00 157 ALA A C 1
ATOM 1145 O O . ALA A 1 157 ? -26.101 -13.080 46.082 1.00 90.00 157 ALA A O 1
ATOM 1146 N N . GLU A 1 158 ? -27.684 -14.617 46.562 1.00 87.25 158 GLU A N 1
ATOM 1147 C CA . GLU A 1 158 ? -28.734 -13.639 46.839 1.00 87.25 158 GLU A CA 1
ATOM 1148 C C . GLU A 1 158 ? -28.443 -12.876 48.139 1.00 87.25 158 GLU A C 1
ATOM 1150 O O . GLU A 1 158 ? -27.796 -13.400 49.050 1.00 87.25 158 GLU A O 1
ATOM 1155 N N . ASP A 1 159 ? -28.959 -11.655 48.238 1.00 81.94 159 ASP A N 1
ATOM 1156 C CA . ASP A 1 159 ? -28.953 -10.861 49.466 1.00 81.94 159 ASP A CA 1
ATOM 1157 C C . ASP A 1 159 ? -30.357 -10.306 49.763 1.00 81.94 159 ASP A C 1
ATOM 1159 O O . ASP A 1 159 ? -31.360 -10.904 49.361 1.00 81.94 159 ASP A O 1
ATOM 1163 N N . ALA A 1 160 ? -30.451 -9.237 50.556 1.00 69.44 160 ALA A N 1
ATOM 1164 C CA . ALA A 1 160 ? -31.725 -8.630 50.930 1.00 69.44 160 ALA A CA 1
ATOM 1165 C C . ALA A 1 160 ? -32.430 -7.930 49.755 1.00 69.44 160 ALA A C 1
ATOM 1167 O O . ALA A 1 160 ? -33.652 -7.801 49.789 1.00 69.44 160 ALA A O 1
ATOM 1168 N N . GLU A 1 161 ? -31.683 -7.505 48.733 1.00 63.50 161 GLU A N 1
ATOM 1169 C CA . GLU A 1 161 ? -32.184 -6.697 47.619 1.00 63.50 161 GLU A CA 1
ATOM 1170 C C . GLU A 1 161 ? -32.178 -7.456 46.289 1.00 63.50 161 GLU A C 1
ATOM 1172 O O . GLU A 1 161 ? -33.035 -7.186 45.447 1.00 63.50 161 GLU A O 1
ATOM 1177 N N . TYR A 1 162 ? -31.270 -8.423 46.104 1.00 72.31 162 TYR A N 1
ATOM 1178 C CA . TYR A 1 162 ? -31.057 -9.089 44.820 1.00 72.31 162 TYR A CA 1
ATOM 1179 C C . TYR A 1 162 ? -31.138 -10.624 44.866 1.00 72.31 162 TYR A C 1
ATOM 1181 O O . TYR A 1 162 ? -30.665 -11.265 45.808 1.00 72.31 162 TYR A O 1
ATOM 1189 N N . ASN A 1 163 ? -31.688 -11.222 43.803 1.00 79.12 163 ASN A N 1
ATOM 1190 C CA . ASN A 1 163 ? -31.677 -12.670 43.545 1.00 79.12 163 ASN A CA 1
ATOM 1191 C C . ASN A 1 163 ? -30.261 -13.180 43.238 1.00 79.12 163 ASN A C 1
ATOM 1193 O O . ASN A 1 163 ? -29.388 -12.415 42.850 1.00 79.12 163 ASN A O 1
ATOM 1197 N N . GLN A 1 164 ? -30.013 -14.482 43.387 1.00 90.38 164 GLN A N 1
ATOM 1198 C CA . GLN A 1 164 ? -28.729 -15.110 43.046 1.00 90.38 164 GLN A CA 1
ATOM 1199 C C . GLN A 1 164 ? -28.460 -15.049 41.532 1.00 90.38 164 GLN A C 1
ATOM 1201 O O . GLN A 1 164 ? -29.371 -15.254 40.735 1.00 90.38 164 GLN A O 1
ATOM 1206 N N . ILE A 1 165 ? -27.194 -14.872 41.134 1.00 92.50 165 ILE A N 1
ATOM 1207 C CA . ILE A 1 165 ? -26.766 -14.956 39.727 1.00 92.50 165 ILE A CA 1
ATOM 1208 C C . ILE A 1 165 ? -25.540 -15.856 39.552 1.00 92.50 165 ILE A C 1
ATOM 1210 O O . ILE A 1 165 ? -24.674 -15.949 40.427 1.00 92.50 165 ILE A O 1
ATOM 1214 N N . GLU A 1 166 ? -25.451 -16.522 38.399 1.00 94.38 166 GLU A N 1
ATOM 1215 C CA . GLU A 1 166 ? -24.376 -17.459 38.073 1.00 94.38 166 GLU A CA 1
ATOM 1216 C C . GLU A 1 166 ? -23.670 -17.096 36.761 1.00 94.38 166 GLU A C 1
ATOM 1218 O O . GLU A 1 166 ? -24.271 -16.558 35.833 1.00 94.38 166 GLU A O 1
ATOM 1223 N N . ALA A 1 167 ? -22.391 -17.450 36.669 1.00 92.75 167 ALA A N 1
ATOM 1224 C CA . ALA A 1 167 ? -21.573 -17.319 35.473 1.00 92.75 167 ALA A CA 1
ATOM 1225 C C . ALA A 1 167 ? -20.814 -18.622 35.210 1.00 92.75 167 ALA A C 1
ATOM 1227 O O . ALA A 1 167 ? -20.321 -19.260 36.141 1.00 92.75 167 ALA A O 1
ATOM 1228 N N . LEU A 1 168 ? -20.686 -19.000 33.938 1.00 93.81 168 LEU A N 1
ATOM 1229 C CA . LEU A 1 168 ? -19.986 -20.205 33.492 1.00 93.81 168 LEU A CA 1
ATOM 1230 C C . LEU A 1 168 ? -18.890 -19.838 32.495 1.00 93.81 168 LEU A C 1
ATOM 1232 O O . LEU A 1 168 ? -19.113 -19.048 31.579 1.00 93.81 168 LEU A O 1
ATOM 1236 N N . ILE A 1 169 ? -17.719 -20.458 32.635 1.00 92.12 169 ILE A N 1
ATOM 1237 C CA . ILE A 1 169 ? -16.642 -20.386 31.645 1.00 92.12 169 ILE A CA 1
ATOM 1238 C C . ILE A 1 169 ? -16.199 -21.793 31.252 1.00 92.12 169 ILE A C 1
ATOM 1240 O O . ILE A 1 169 ? -16.033 -22.661 32.107 1.00 92.12 169 ILE A O 1
ATOM 1244 N N . THR A 1 170 ? -15.998 -22.006 29.951 1.00 94.25 170 THR A N 1
ATOM 1245 C CA . THR A 1 170 ? -15.449 -23.250 29.392 1.00 94.25 170 THR A CA 1
ATOM 1246 C C . THR A 1 170 ? -14.006 -23.006 28.964 1.00 94.25 170 THR A C 1
ATOM 1248 O O . THR A 1 170 ? -13.726 -22.046 28.248 1.00 94.25 170 THR A O 1
ATOM 1251 N N . LEU A 1 171 ? -13.086 -23.853 29.422 1.00 89.75 171 LEU A N 1
ATOM 1252 C CA . LEU A 1 171 ? -11.643 -23.737 29.215 1.00 89.75 171 LEU A CA 1
ATOM 1253 C C . LEU A 1 171 ? -11.073 -25.060 28.697 1.00 89.75 171 LEU A C 1
ATOM 1255 O O . LEU A 1 171 ? -11.577 -26.130 29.022 1.00 89.75 171 LEU A O 1
ATOM 1259 N N . THR A 1 172 ? -9.989 -25.009 27.919 1.00 90.81 172 THR A N 1
ATOM 1260 C CA . THR A 1 172 ? -9.358 -26.214 27.355 1.00 90.81 172 THR A CA 1
ATOM 1261 C C . THR A 1 172 ? -7.886 -26.299 27.739 1.00 90.81 172 THR A C 1
ATOM 1263 O O . THR A 1 172 ? -7.082 -25.436 27.378 1.00 90.81 172 THR A O 1
ATOM 1266 N N . ALA A 1 173 ? -7.516 -27.370 28.442 1.00 89.62 173 ALA A N 1
ATOM 1267 C CA . ALA A 1 173 ? -6.137 -27.694 28.778 1.00 89.62 173 ALA A CA 1
ATOM 1268 C C . ALA A 1 173 ? -5.487 -28.568 27.698 1.00 89.62 173 ALA A C 1
ATOM 1270 O O . ALA A 1 173 ? -6.016 -29.614 27.320 1.00 89.62 173 ALA A O 1
ATOM 1271 N N . VAL A 1 174 ? -4.297 -28.180 27.237 1.00 81.19 174 VAL A N 1
ATOM 1272 C CA . VAL A 1 174 ? -3.535 -28.914 26.214 1.00 81.19 174 VAL A CA 1
ATOM 1273 C C . VAL A 1 174 ? -2.226 -29.484 26.763 1.00 81.19 174 VAL A C 1
ATOM 1275 O O . VAL A 1 174 ? -1.680 -29.035 27.774 1.00 81.19 174 VAL A O 1
ATOM 1278 N N . LYS A 1 175 ? -1.677 -30.499 26.088 1.00 75.62 175 LYS A N 1
ATOM 1279 C CA . LYS A 1 175 ? -0.379 -31.080 26.457 1.00 75.62 175 LYS A CA 1
ATOM 1280 C C . LYS A 1 175 ? 0.739 -30.061 26.217 1.00 75.62 175 LYS A C 1
ATOM 1282 O O . LYS A 1 175 ? 0.893 -29.541 25.113 1.00 75.62 175 LYS A O 1
ATOM 1287 N N . LYS A 1 176 ? 1.569 -29.816 27.234 1.00 63.09 176 LYS A N 1
ATOM 1288 C CA . LYS A 1 176 ? 2.802 -29.030 27.086 1.00 63.09 176 LYS A CA 1
ATOM 1289 C C . LYS A 1 176 ? 3.785 -29.815 26.211 1.00 63.09 176 LYS A C 1
ATOM 1291 O O . LYS A 1 176 ? 4.117 -30.955 26.531 1.00 63.09 176 LYS A O 1
ATOM 1296 N N . SER A 1 177 ? 4.230 -29.234 25.096 1.00 45.78 177 SER A N 1
ATOM 1297 C CA . SER A 1 177 ? 5.182 -29.886 24.187 1.00 45.78 177 SER A CA 1
ATOM 1298 C C . SER A 1 177 ? 6.531 -30.074 24.887 1.00 45.78 177 SER A C 1
ATOM 1300 O O . SER A 1 177 ? 7.272 -29.116 25.095 1.00 45.78 177 SER A O 1
ATOM 1302 N N . SER A 1 178 ? 6.842 -31.309 25.275 1.00 33.06 178 SER A N 1
ATOM 1303 C CA . SER A 1 178 ? 8.105 -31.690 25.901 1.00 33.06 178 SER A CA 1
ATOM 1304 C C . SER A 1 178 ? 9.191 -31.874 24.837 1.00 33.06 178 SER A C 1
ATOM 1306 O O . SER A 1 178 ? 9.212 -32.892 24.148 1.00 33.06 178 SER A O 1
ATOM 1308 N N . ILE A 1 179 ? 10.106 -30.911 24.717 1.00 31.34 179 ILE A N 1
ATOM 1309 C CA . ILE A 1 179 ? 11.438 -31.145 24.143 1.00 31.34 179 ILE A CA 1
ATOM 1310 C C . ILE A 1 179 ? 12.403 -31.161 25.327 1.00 31.34 179 ILE A C 1
ATOM 1312 O O . ILE A 1 179 ? 12.770 -30.115 25.852 1.00 31.34 179 ILE A O 1
ATOM 1316 N N . GLY A 1 180 ? 12.740 -32.363 25.790 1.00 27.80 180 GLY A N 1
ATOM 1317 C CA . GLY A 1 180 ? 13.838 -32.604 26.719 1.00 27.80 180 GLY A CA 1
ATOM 1318 C C . GLY A 1 180 ? 15.056 -33.097 25.942 1.00 27.80 180 GLY A C 1
ATOM 1319 O O . GLY A 1 180 ? 14.926 -33.965 25.082 1.00 27.80 180 GLY A O 1
ATOM 1320 N N . GLY A 1 181 ? 16.221 -32.528 26.237 1.00 26.73 181 GLY A N 1
ATOM 1321 C CA . GLY A 1 181 ? 17.508 -32.934 25.676 1.00 26.73 181 GLY A CA 1
ATOM 1322 C C . GLY A 1 181 ? 18.524 -31.815 25.844 1.00 26.73 181 GLY A C 1
ATOM 1323 O O . GLY A 1 181 ? 18.620 -30.940 24.990 1.00 26.73 181 GLY A O 1
ATOM 1324 N N . GLY A 1 182 ? 19.213 -31.810 26.986 1.00 27.94 182 GLY A N 1
ATOM 1325 C CA . GLY A 1 182 ? 20.205 -30.802 27.332 1.00 27.94 182 GLY A CA 1
ATOM 1326 C C . GLY A 1 182 ? 21.393 -30.791 26.374 1.00 27.94 182 GLY A C 1
ATOM 1327 O O . GLY A 1 182 ? 21.880 -31.835 25.953 1.00 27.94 182 GLY A O 1
ATOM 1328 N N . PHE A 1 183 ? 21.876 -29.588 26.087 1.00 26.23 183 PHE A N 1
ATOM 1329 C CA . PHE A 1 183 ? 23.240 -29.346 25.649 1.00 26.23 183 PHE A CA 1
ATOM 1330 C C . PHE A 1 183 ? 23.733 -28.102 26.382 1.00 26.23 183 PHE A C 1
ATOM 1332 O O . PHE A 1 183 ? 23.167 -27.018 26.255 1.00 26.23 183 PHE A O 1
ATOM 1339 N N . SER A 1 184 ? 24.767 -28.290 27.194 1.00 26.23 184 SER A N 1
ATOM 1340 C CA . SER A 1 184 ? 25.596 -27.222 27.733 1.00 26.23 184 SER A CA 1
ATOM 1341 C C . SER A 1 184 ? 26.286 -26.492 26.582 1.00 26.23 184 SER A C 1
ATOM 1343 O O . SER A 1 184 ? 26.946 -27.127 25.759 1.00 26.23 184 SER A O 1
ATOM 1345 N N . SER A 1 185 ? 26.167 -25.169 26.545 1.00 26.34 185 SER A N 1
ATOM 1346 C CA . SER A 1 185 ? 26.944 -24.305 25.659 1.00 26.34 185 SER A CA 1
ATOM 1347 C C . SER A 1 185 ? 27.230 -23.001 26.389 1.00 26.34 185 SER A C 1
ATOM 1349 O O . SER A 1 185 ? 26.409 -22.087 26.401 1.00 26.34 185 SER A O 1
ATOM 1351 N N . SER A 1 186 ? 28.404 -22.948 27.007 1.00 27.88 186 SER A N 1
ATOM 1352 C CA . SER A 1 186 ? 29.095 -21.719 27.387 1.00 27.88 186 SER A CA 1
ATOM 1353 C C . SER A 1 186 ? 29.345 -20.858 26.142 1.00 27.88 186 SER A C 1
ATOM 1355 O O . SER A 1 186 ? 29.716 -21.393 25.098 1.00 27.88 186 SER A O 1
ATOM 1357 N N . GLY A 1 187 ? 29.172 -19.541 26.250 1.00 26.45 187 GLY A N 1
ATOM 1358 C CA . GLY A 1 187 ? 29.517 -18.596 25.186 1.00 26.45 187 GLY A CA 1
ATOM 1359 C C . GLY A 1 187 ? 28.795 -17.262 25.337 1.00 26.45 187 GLY A C 1
ATOM 1360 O O . GLY A 1 187 ? 27.644 -17.133 24.938 1.00 26.45 187 GLY A O 1
ATOM 1361 N N . ASP A 1 188 ? 29.498 -16.310 25.941 1.00 27.62 188 ASP A N 1
ATOM 1362 C CA . ASP A 1 188 ? 29.105 -14.945 26.288 1.00 27.62 188 ASP A CA 1
ATOM 1363 C C . ASP A 1 188 ? 28.383 -14.128 25.204 1.00 27.62 188 ASP A C 1
ATOM 1365 O O . ASP A 1 188 ? 28.840 -14.031 24.065 1.00 27.62 188 ASP A O 1
ATOM 1369 N N . ALA A 1 189 ? 27.342 -13.406 25.637 1.00 26.83 189 ALA A N 1
ATOM 1370 C CA . ALA A 1 189 ? 27.108 -12.005 25.275 1.00 26.83 189 ALA A CA 1
ATOM 1371 C C . ALA A 1 189 ? 26.169 -11.340 26.308 1.00 26.83 189 ALA A C 1
ATOM 1373 O O . ALA A 1 189 ? 24.954 -11.525 26.287 1.00 26.83 189 ALA A O 1
ATOM 1374 N N . SER A 1 190 ? 26.769 -10.566 27.216 1.00 27.06 190 SER A N 1
ATOM 1375 C CA . SER A 1 190 ? 26.139 -9.501 28.020 1.00 27.06 190 SER A CA 1
ATOM 1376 C C . SER A 1 190 ? 25.592 -8.404 27.075 1.00 27.06 190 SER A C 1
ATOM 1378 O O . SER A 1 190 ? 26.164 -8.209 26.006 1.00 27.06 190 SER A O 1
ATOM 1380 N N . SER A 1 191 ? 24.509 -7.660 27.329 1.00 30.67 191 SER A N 1
ATOM 1381 C CA . SER A 1 191 ? 24.042 -7.103 28.603 1.00 30.67 191 SER A CA 1
ATOM 1382 C C . SER A 1 191 ? 22.542 -6.747 28.607 1.00 30.67 191 SER A C 1
ATOM 1384 O O . SER A 1 191 ? 22.029 -6.206 27.628 1.00 30.67 191 SER A O 1
ATOM 1386 N N . ASP A 1 192 ? 21.928 -6.967 29.771 1.00 28.77 192 ASP A N 1
ATOM 1387 C CA . ASP A 1 192 ? 20.871 -6.195 30.445 1.00 28.77 192 ASP A CA 1
ATOM 1388 C C . ASP A 1 192 ? 19.622 -5.731 29.678 1.00 28.77 192 ASP A C 1
ATOM 1390 O O . ASP A 1 192 ? 19.567 -4.637 29.126 1.00 28.77 192 ASP A O 1
ATOM 1394 N N . ASP A 1 193 ? 18.536 -6.489 29.854 1.00 30.28 193 ASP A N 1
ATOM 1395 C CA . ASP A 1 193 ? 17.188 -5.931 29.994 1.00 30.28 193 ASP A CA 1
ATOM 1396 C C . ASP A 1 193 ? 16.458 -6.698 31.114 1.00 30.28 193 ASP A C 1
ATOM 1398 O O . ASP A 1 193 ? 15.826 -7.731 30.900 1.00 30.28 193 ASP A O 1
ATOM 1402 N N . ARG A 1 194 ? 16.591 -6.204 32.352 1.00 27.53 194 ARG A N 1
ATOM 1403 C CA . ARG A 1 194 ? 15.655 -6.526 33.436 1.00 27.53 194 ARG A CA 1
ATOM 1404 C C . ARG A 1 194 ? 14.392 -5.705 33.188 1.00 27.53 194 ARG A C 1
ATOM 1406 O O . ARG A 1 194 ? 14.402 -4.491 33.377 1.00 27.53 194 ARG A O 1
ATOM 1413 N N . GLU A 1 195 ? 13.339 -6.357 32.710 1.00 33.06 195 GLU A N 1
ATOM 1414 C CA . GLU A 1 195 ? 12.005 -5.765 32.645 1.00 33.06 195 GLU A CA 1
ATOM 1415 C C . GLU A 1 195 ? 11.444 -5.646 34.064 1.00 33.06 195 GLU A C 1
ATOM 1417 O O . GLU A 1 195 ? 11.187 -6.644 34.736 1.00 33.06 195 GLU A O 1
ATOM 1422 N N . ASP A 1 196 ? 11.290 -4.405 34.517 1.00 26.14 196 ASP A N 1
ATOM 1423 C CA . ASP A 1 196 ? 10.483 -4.060 35.679 1.00 26.14 196 ASP A CA 1
ATOM 1424 C C . ASP A 1 196 ? 9.005 -4.144 35.274 1.00 26.14 196 ASP A C 1
ATOM 1426 O O . ASP A 1 196 ? 8.532 -3.437 34.378 1.00 26.14 196 ASP A O 1
ATOM 1430 N N . SER A 1 197 ? 8.298 -5.098 35.873 1.00 39.50 197 SER A N 1
ATOM 1431 C CA . SER A 1 197 ? 6.916 -5.435 35.568 1.00 39.50 197 SER A CA 1
ATOM 1432 C C . SER A 1 197 ? 5.962 -4.631 36.448 1.00 39.50 197 SER A C 1
ATOM 1434 O O . SER A 1 197 ? 5.731 -4.998 37.599 1.00 39.50 197 SER A O 1
ATOM 1436 N N . SER A 1 198 ? 5.347 -3.578 35.909 1.00 31.41 198 SER A N 1
ATOM 1437 C CA . SER A 1 198 ? 4.159 -2.960 36.521 1.00 31.41 198 SER A CA 1
ATOM 1438 C C . SER A 1 198 ? 3.431 -1.988 35.584 1.00 31.41 198 SER A C 1
ATOM 1440 O O . SER A 1 198 ? 3.174 -0.854 35.959 1.00 31.41 198 SER A O 1
ATOM 1442 N N . ASP A 1 199 ? 3.074 -2.384 34.352 1.00 33.84 199 ASP A N 1
ATOM 1443 C CA . ASP A 1 199 ? 2.234 -1.490 33.535 1.00 33.84 199 ASP A CA 1
ATOM 1444 C C . ASP A 1 199 ? 1.470 -2.212 32.403 1.00 33.84 199 ASP A C 1
ATOM 1446 O O . ASP A 1 199 ? 1.949 -2.306 31.269 1.00 33.84 199 ASP A O 1
ATOM 1450 N N . LYS A 1 200 ? 0.282 -2.763 32.703 1.00 46.81 200 LYS A N 1
ATOM 1451 C CA . LYS A 1 200 ? -0.500 -3.640 31.798 1.00 46.81 200 LYS A CA 1
ATOM 1452 C C . LYS A 1 200 ? -1.309 -2.914 30.705 1.00 46.81 200 LYS A C 1
ATOM 1454 O O . LYS A 1 200 ? -1.877 -3.587 29.849 1.00 46.81 200 LYS A O 1
ATOM 1459 N N . ASP A 1 201 ? -1.314 -1.581 30.666 1.00 48.84 201 ASP A N 1
ATOM 1460 C CA . ASP A 1 201 ? -2.306 -0.832 29.871 1.00 48.84 201 ASP A CA 1
ATOM 1461 C C . ASP A 1 201 ? -1.856 -0.395 28.462 1.00 48.84 201 ASP A C 1
ATOM 1463 O O . ASP A 1 201 ? -2.616 0.246 27.738 1.00 48.84 201 ASP A O 1
ATOM 1467 N N . SER A 1 202 ? -0.627 -0.697 28.026 1.00 50.75 202 SER A N 1
ATOM 1468 C CA . SER A 1 202 ? -0.122 -0.323 26.684 1.00 50.75 202 SER A CA 1
ATOM 1469 C C . SER A 1 202 ? 1.155 -1.096 26.327 1.00 50.75 202 SER A C 1
ATOM 1471 O O . SER A 1 202 ? 2.000 -1.295 27.199 1.00 50.75 202 SER A O 1
ATOM 1473 N N . ASN A 1 203 ? 1.349 -1.480 25.062 1.00 71.50 203 ASN A N 1
ATOM 1474 C CA . ASN A 1 203 ? 2.507 -2.273 24.609 1.00 71.50 203 ASN A CA 1
ATOM 1475 C C . ASN A 1 203 ? 3.278 -1.589 23.471 1.00 71.50 203 ASN A C 1
ATOM 1477 O O . ASN A 1 203 ? 2.715 -0.804 22.713 1.00 71.50 203 ASN A O 1
ATOM 1481 N N . ILE A 1 204 ? 4.568 -1.905 23.319 1.00 70.12 204 ILE A N 1
ATOM 1482 C CA . ILE A 1 204 ? 5.362 -1.491 22.151 1.00 70.12 204 ILE A CA 1
ATOM 1483 C C . ILE A 1 204 ? 5.254 -2.572 21.081 1.00 70.12 204 ILE A C 1
ATOM 1485 O O . ILE A 1 204 ? 5.719 -3.692 21.283 1.00 70.12 204 ILE A O 1
ATOM 1489 N N . THR A 1 205 ? 4.662 -2.242 19.935 1.00 63.47 205 THR A N 1
ATOM 1490 C CA . THR A 1 205 ? 4.458 -3.208 18.841 1.00 63.47 205 THR A CA 1
ATOM 1491 C C . THR A 1 205 ? 5.484 -3.085 17.724 1.00 63.47 205 THR A C 1
ATOM 1493 O O . THR A 1 205 ? 5.727 -4.054 17.004 1.00 63.47 205 THR A O 1
ATOM 1496 N N . ASN A 1 206 ? 6.165 -1.939 17.627 1.00 63.03 206 ASN A N 1
ATOM 1497 C CA . ASN A 1 206 ? 7.261 -1.728 16.688 1.00 63.03 206 ASN A CA 1
ATOM 1498 C C . ASN A 1 206 ? 8.348 -0.833 17.314 1.00 63.03 206 ASN A C 1
ATOM 1500 O O . ASN A 1 206 ? 8.066 0.280 17.770 1.00 63.03 206 ASN A O 1
ATOM 1504 N N . ARG A 1 207 ? 9.589 -1.337 17.341 1.00 56.97 207 ARG A N 1
ATOM 1505 C CA . ARG A 1 207 ? 10.775 -0.667 17.895 1.00 56.97 207 ARG A CA 1
ATOM 1506 C C . ARG A 1 207 ? 11.718 -0.321 16.733 1.00 56.97 207 ARG A C 1
ATOM 1508 O O . ARG A 1 207 ? 12.224 -1.254 16.105 1.00 56.97 207 ARG A O 1
ATOM 1515 N N . PRO A 1 208 ? 11.958 0.967 16.434 1.00 57.34 208 PRO A N 1
ATOM 1516 C CA . PRO A 1 208 ? 12.845 1.371 15.352 1.00 57.34 208 PRO A CA 1
ATOM 1517 C C . PRO A 1 208 ? 14.302 1.055 15.688 1.00 57.34 208 PRO A C 1
ATOM 1519 O O . PRO A 1 208 ? 14.717 1.204 16.836 1.00 57.34 208 PRO A O 1
ATOM 1522 N N . ASP A 1 209 ? 15.091 0.681 14.681 1.00 53.66 209 ASP A N 1
ATOM 1523 C CA . ASP A 1 209 ? 16.552 0.610 14.800 1.00 53.66 209 ASP A CA 1
ATOM 1524 C C . ASP A 1 209 ? 17.132 2.030 14.952 1.00 53.66 209 ASP A C 1
ATOM 1526 O O . ASP A 1 209 ? 16.760 2.946 14.214 1.00 53.66 209 ASP A O 1
ATOM 1530 N N . LYS A 1 210 ? 18.088 2.194 15.876 1.00 47.97 210 LYS A N 1
ATOM 1531 C CA . LYS A 1 210 ? 18.895 3.408 16.093 1.00 47.97 210 LYS A CA 1
ATOM 1532 C C . LYS A 1 210 ? 19.542 3.938 14.803 1.00 47.97 210 LYS A C 1
ATOM 1534 O O . LYS A 1 210 ? 19.828 5.127 14.705 1.00 47.97 210 LYS A O 1
ATOM 1539 N N . ASN A 1 211 ? 19.769 3.070 13.816 1.00 46.56 211 ASN A N 1
ATOM 1540 C CA . ASN A 1 211 ? 20.390 3.404 12.533 1.00 46.56 211 ASN A CA 1
ATOM 1541 C C . ASN A 1 211 ? 19.381 3.632 11.387 1.00 46.56 211 ASN A C 1
ATOM 1543 O O . ASN A 1 211 ? 19.800 3.828 10.244 1.00 46.56 211 ASN A O 1
ATOM 1547 N N . ASN A 1 212 ? 18.068 3.572 11.648 1.00 51.31 212 ASN A N 1
ATOM 1548 C CA . ASN A 1 212 ? 17.024 3.735 10.631 1.00 51.31 212 ASN A CA 1
ATOM 1549 C C . ASN A 1 212 ? 16.362 5.128 10.736 1.00 51.31 212 ASN A C 1
ATOM 1551 O O . ASN A 1 212 ? 15.888 5.454 11.819 1.00 51.31 212 ASN A O 1
ATOM 1555 N N . PRO A 1 213 ? 16.288 5.966 9.679 1.00 52.31 213 PRO A N 1
ATOM 1556 C CA . PRO A 1 213 ? 16.073 7.405 9.854 1.00 52.31 213 PRO A CA 1
ATOM 1557 C C . PRO A 1 213 ? 14.612 7.905 9.839 1.00 52.31 213 PRO A C 1
ATOM 1559 O O . PRO A 1 213 ? 14.435 9.115 9.697 1.00 52.31 213 PRO A O 1
ATOM 1562 N N . SER A 1 214 ? 13.560 7.064 9.907 1.00 55.62 214 SER A N 1
ATOM 1563 C CA . SER A 1 214 ? 12.185 7.620 9.996 1.00 55.62 214 SER A CA 1
ATOM 1564 C C . SER A 1 214 ? 11.042 6.740 10.519 1.00 55.62 214 SER A C 1
ATOM 1566 O O . SER A 1 214 ? 9.956 7.280 10.719 1.00 55.62 214 SER A O 1
ATOM 1568 N N . THR A 1 215 ? 11.205 5.428 10.732 1.00 70.69 215 THR A N 1
ATOM 1569 C CA . THR A 1 215 ? 10.089 4.612 11.249 1.00 70.69 215 THR A CA 1
ATOM 1570 C C . THR A 1 215 ? 9.809 5.000 12.703 1.00 70.69 215 THR A C 1
ATOM 1572 O O . THR A 1 215 ? 10.711 4.868 13.533 1.00 70.69 215 THR A O 1
ATOM 1575 N N . PRO A 1 216 ? 8.608 5.496 13.041 1.00 80.81 216 PRO A N 1
ATOM 1576 C CA . PRO A 1 216 ? 8.328 5.965 14.391 1.00 80.81 216 PRO A CA 1
ATOM 1577 C C . PRO A 1 216 ? 8.211 4.803 15.382 1.00 80.81 216 PRO A C 1
ATOM 1579 O O . PRO A 1 216 ? 7.716 3.723 15.044 1.00 80.81 216 PRO A O 1
ATOM 1582 N N . THR A 1 217 ? 8.611 5.037 16.635 1.00 85.31 217 THR A N 1
ATOM 1583 C CA . THR A 1 217 ? 8.392 4.053 17.709 1.00 85.31 217 THR A CA 1
ATOM 1584 C C . THR A 1 217 ? 6.904 3.943 17.985 1.00 85.31 217 THR A C 1
ATOM 1586 O O . THR A 1 217 ? 6.269 4.948 18.291 1.00 85.31 217 THR A O 1
ATOM 1589 N N . THR A 1 218 ? 6.340 2.743 17.844 1.00 88.06 218 THR A N 1
ATOM 1590 C CA . THR A 1 218 ? 4.886 2.559 17.906 1.00 88.06 218 THR A CA 1
ATOM 1591 C C . THR A 1 218 ? 4.468 2.057 19.280 1.00 88.06 218 THR A C 1
ATOM 1593 O O . THR A 1 218 ? 4.847 0.956 19.686 1.00 88.06 218 THR A O 1
ATOM 1596 N N . GLY A 1 219 ? 3.687 2.875 19.981 1.00 88.62 219 GLY A N 1
ATOM 1597 C CA . GLY A 1 219 ? 2.937 2.472 21.163 1.00 88.62 219 GLY A CA 1
ATOM 1598 C C . GLY A 1 219 ? 1.531 2.044 20.763 1.00 88.62 219 GLY A C 1
ATOM 1599 O O . GLY A 1 219 ? 0.900 2.674 19.918 1.00 88.62 219 GLY A O 1
ATOM 1600 N N . GLN A 1 220 ? 1.036 0.980 21.374 1.00 89.88 220 GLN A N 1
ATOM 1601 C CA . GLN A 1 220 ? -0.324 0.500 21.195 1.00 89.88 220 GLN A CA 1
ATOM 1602 C C . GLN A 1 220 ? -1.078 0.602 22.515 1.00 89.88 220 GLN A C 1
ATOM 1604 O O . GLN A 1 220 ? -0.548 0.218 23.563 1.00 89.88 220 GLN A O 1
ATOM 1609 N N . THR A 1 221 ? -2.299 1.121 22.454 1.00 88.12 221 THR A N 1
ATOM 1610 C CA . THR A 1 221 ? -3.193 1.219 23.611 1.00 88.12 221 THR A CA 1
ATOM 1611 C C . THR A 1 221 ? -3.792 -0.146 23.951 1.00 88.12 221 THR A C 1
ATOM 1613 O O . THR A 1 221 ? -3.692 -1.110 23.184 1.00 88.12 221 THR A O 1
ATOM 1616 N N . THR A 1 222 ? -4.472 -0.241 25.089 1.00 86.62 222 THR A N 1
ATOM 1617 C CA . THR A 1 222 ? -5.490 -1.279 25.278 1.00 86.62 222 THR A CA 1
ATOM 1618 C C . THR A 1 222 ? -6.604 -1.128 24.243 1.00 86.62 222 THR A C 1
ATOM 1620 O O . THR A 1 222 ? -6.838 -0.044 23.700 1.00 86.62 222 THR A O 1
ATOM 1623 N N . THR A 1 223 ? -7.284 -2.234 23.948 1.00 87.56 223 THR A N 1
ATOM 1624 C CA . THR A 1 223 ? -8.398 -2.241 23.001 1.00 87.56 223 THR A CA 1
ATOM 1625 C C . THR A 1 223 ? -9.567 -1.420 23.538 1.00 87.56 223 THR A C 1
ATOM 1627 O O . THR A 1 223 ? -10.089 -1.704 24.618 1.00 87.56 223 THR A O 1
ATOM 1630 N N . VAL A 1 224 ? -10.014 -0.441 22.758 1.00 86.69 224 VAL A N 1
ATOM 1631 C CA . VAL A 1 224 ? -11.230 0.329 23.021 1.00 86.69 224 VAL A CA 1
ATOM 1632 C C . VAL A 1 224 ? -12.437 -0.521 22.639 1.00 86.69 224 VAL A C 1
ATOM 1634 O O . VAL A 1 224 ? -12.528 -1.035 21.524 1.00 86.69 224 VAL A O 1
ATOM 1637 N N . LYS A 1 225 ? -13.383 -0.670 23.565 1.00 80.81 225 LYS A N 1
ATOM 1638 C CA . LYS A 1 225 ? -14.665 -1.335 23.311 1.00 80.81 225 LYS A CA 1
ATOM 1639 C C . LYS A 1 225 ? -15.749 -0.271 23.124 1.00 80.81 225 LYS A C 1
ATOM 1641 O O . LYS A 1 225 ? -15.840 0.625 23.965 1.00 80.81 225 LYS A O 1
ATOM 1646 N N . PRO A 1 226 ? -16.566 -0.337 22.063 1.00 75.75 226 PRO A N 1
ATOM 1647 C CA . PRO A 1 226 ? -17.723 0.529 21.921 1.00 75.75 226 PRO A CA 1
ATOM 1648 C C . PRO A 1 226 ? -18.715 0.320 23.066 1.00 75.75 226 PRO A C 1
ATOM 1650 O O . PRO A 1 226 ? -18.894 -0.804 23.538 1.00 75.75 226 PRO A O 1
ATOM 1653 N N . GLY A 1 227 ? -19.357 1.403 23.501 1.00 67.56 227 GLY A N 1
ATOM 1654 C CA . GLY A 1 227 ? -20.401 1.365 24.524 1.00 67.56 227 GLY A CA 1
ATOM 1655 C C . GLY A 1 227 ? -21.698 0.715 24.029 1.00 67.56 227 GLY A C 1
ATOM 1656 O O . GLY A 1 227 ? -21.804 0.277 22.882 1.00 67.56 227 GLY A O 1
ATOM 1657 N N . ILE A 1 228 ? -22.722 0.704 24.888 1.00 56.38 228 ILE A N 1
ATOM 1658 C CA . ILE A 1 228 ? -24.054 0.134 24.597 1.00 56.38 228 ILE A CA 1
ATOM 1659 C C . ILE A 1 228 ? -24.738 0.746 23.361 1.00 56.38 228 ILE A C 1
ATOM 1661 O O . ILE A 1 228 ? -25.571 0.106 22.730 1.00 56.38 228 ILE A O 1
ATOM 1665 N N . ASN A 1 229 ? -24.362 1.971 22.992 1.00 63.44 229 ASN A N 1
ATOM 1666 C CA . ASN A 1 229 ? -24.853 2.692 21.817 1.00 63.44 229 ASN A CA 1
ATOM 1667 C C . ASN A 1 229 ? -24.065 2.384 20.529 1.00 63.44 229 ASN A C 1
ATOM 1669 O O . ASN A 1 229 ? -24.356 2.970 19.494 1.00 63.44 229 ASN A O 1
ATOM 1673 N N . GLY A 1 230 ? -23.058 1.506 20.586 1.00 66.06 230 GLY A N 1
ATOM 1674 C CA . GLY A 1 230 ? -22.193 1.191 19.447 1.00 66.06 230 GLY A CA 1
ATOM 1675 C C . GLY A 1 230 ? -21.084 2.211 19.184 1.00 66.06 230 GLY A C 1
ATOM 1676 O O . GLY A 1 230 ? -20.329 2.031 18.229 1.00 66.06 230 GLY A O 1
ATOM 1677 N N . ASN A 1 231 ? -20.929 3.234 20.034 1.00 79.62 231 ASN A N 1
ATOM 1678 C CA . ASN A 1 231 ? -19.909 4.266 19.861 1.00 79.62 231 ASN A CA 1
ATOM 1679 C C . ASN A 1 231 ? -18.625 3.912 20.626 1.00 79.62 231 ASN A C 1
ATOM 1681 O O . ASN A 1 231 ? -18.668 3.637 21.826 1.00 79.62 231 ASN A O 1
ATOM 1685 N N . ALA A 1 232 ? -17.472 3.963 19.959 1.00 88.50 232 ALA A N 1
ATOM 1686 C CA . ALA A 1 232 ? -16.157 3.936 20.597 1.00 88.50 232 ALA A CA 1
ATOM 1687 C C . ALA A 1 232 ? -15.693 5.361 20.894 1.00 88.50 232 ALA A C 1
ATOM 1689 O O . ALA A 1 232 ? -15.769 6.224 20.027 1.00 88.50 232 ALA A O 1
ATOM 1690 N N . ASN A 1 233 ? -15.163 5.597 22.093 1.00 90.75 233 ASN A N 1
ATOM 1691 C CA . ASN A 1 233 ? -14.551 6.875 22.448 1.00 90.75 233 ASN A CA 1
ATOM 1692 C C . ASN A 1 233 ? -13.053 6.675 22.676 1.00 90.75 233 ASN A C 1
ATOM 1694 O O . ASN A 1 233 ? -12.651 5.814 23.459 1.00 90.75 233 ASN A O 1
ATOM 1698 N N . ILE A 1 234 ? -12.245 7.479 21.996 1.00 93.50 234 ILE A N 1
ATOM 1699 C CA . ILE A 1 234 ? -10.799 7.556 22.163 1.00 93.50 234 ILE A CA 1
ATOM 1700 C C . ILE A 1 234 ? -10.523 8.864 22.902 1.00 93.50 234 ILE A C 1
ATOM 1702 O O . ILE A 1 234 ? -10.675 9.944 22.329 1.00 93.50 234 ILE A O 1
ATOM 1706 N N . ASN A 1 235 ? -10.163 8.739 24.178 1.00 90.50 235 ASN A N 1
ATOM 1707 C CA . ASN A 1 235 ? -9.939 9.863 25.085 1.00 90.50 235 ASN A CA 1
ATOM 1708 C C . ASN A 1 235 ? -8.435 10.097 25.299 1.00 90.50 235 ASN A C 1
ATOM 1710 O O . ASN A 1 235 ? -7.610 9.239 24.963 1.00 90.50 235 ASN A O 1
ATOM 1714 N N . GLU A 1 236 ? -8.068 11.215 25.936 1.00 88.31 236 GLU A N 1
ATOM 1715 C CA . GLU A 1 236 ? -6.655 11.556 26.132 1.00 88.31 236 GLU A CA 1
ATOM 1716 C C . GLU A 1 236 ? -5.951 10.461 26.943 1.00 88.31 236 GLU A C 1
ATOM 1718 O O . GLU A 1 236 ? -4.867 10.000 26.578 1.00 88.31 236 GLU A O 1
ATOM 1723 N N . SER A 1 237 ? -6.614 9.969 27.993 1.00 83.88 237 SER A N 1
ATOM 1724 C CA . SER A 1 237 ? -6.117 8.878 28.834 1.00 83.88 237 SER A CA 1
ATOM 1725 C C . SER A 1 237 ? -5.842 7.593 28.047 1.00 83.88 237 SER A C 1
ATOM 1727 O O . SER A 1 237 ? -4.878 6.892 28.354 1.00 83.88 237 SER A O 1
ATOM 1729 N N . THR A 1 238 ? -6.625 7.307 26.998 1.00 83.38 238 THR A N 1
ATOM 1730 C CA . THR A 1 238 ? -6.442 6.135 26.132 1.00 83.38 238 THR A CA 1
ATOM 1731 C C . THR A 1 238 ? -5.092 6.186 25.421 1.00 83.38 238 THR A C 1
ATOM 1733 O O . THR A 1 238 ? -4.374 5.190 25.384 1.00 83.38 238 THR A O 1
ATOM 1736 N N . VAL A 1 239 ? -4.720 7.346 24.872 1.00 91.31 239 VAL A N 1
ATOM 1737 C CA . VAL A 1 239 ? -3.500 7.488 24.058 1.00 91.31 239 VAL A CA 1
ATOM 1738 C C . VAL A 1 239 ? -2.271 7.879 24.880 1.00 91.31 239 VAL A C 1
ATOM 1740 O O . VAL A 1 239 ? -1.146 7.587 24.473 1.00 91.31 239 VAL A O 1
ATOM 1743 N N . GLN A 1 240 ? -2.457 8.506 26.044 1.00 89.69 240 GLN A N 1
ATOM 1744 C CA . GLN A 1 240 ? -1.378 9.061 26.862 1.00 89.69 240 GLN A CA 1
ATOM 1745 C C . GLN A 1 240 ? -0.332 8.011 27.262 1.00 89.69 240 GLN A C 1
ATOM 1747 O O . GLN A 1 240 ? 0.872 8.264 27.144 1.00 89.69 240 GLN A O 1
ATOM 1752 N N . ASN A 1 241 ? -0.769 6.828 27.696 1.00 87.44 241 ASN A N 1
ATOM 1753 C CA . ASN A 1 241 ? 0.136 5.754 28.112 1.00 87.44 241 ASN A CA 1
ATOM 1754 C C . ASN A 1 241 ? 0.938 5.197 26.929 1.00 87.44 241 ASN A C 1
ATOM 1756 O O . ASN A 1 241 ? 2.156 5.018 27.034 1.00 87.44 241 ASN A O 1
ATOM 1760 N N . ALA A 1 242 ? 0.295 5.005 25.775 1.00 88.88 242 ALA A N 1
ATOM 1761 C CA . ALA A 1 242 ? 0.970 4.580 24.552 1.00 88.88 242 ALA A CA 1
ATOM 1762 C C . ALA A 1 242 ? 2.007 5.615 24.081 1.00 88.88 242 ALA A C 1
ATOM 1764 O O . ALA A 1 242 ? 3.130 5.238 23.738 1.00 88.88 242 ALA A O 1
ATOM 1765 N N . ILE A 1 243 ? 1.680 6.912 24.139 1.00 92.50 243 ILE A N 1
ATOM 1766 C CA . ILE A 1 243 ? 2.603 8.019 23.831 1.00 92.50 243 ILE A CA 1
ATOM 1767 C C . ILE A 1 243 ? 3.811 8.001 24.773 1.00 92.50 243 ILE A C 1
ATOM 1769 O O . ILE A 1 243 ? 4.955 8.077 24.314 1.00 92.50 243 ILE A O 1
ATOM 1773 N N . ASN A 1 244 ? 3.579 7.871 26.081 1.00 90.44 244 ASN A N 1
ATOM 1774 C CA . ASN A 1 244 ? 4.642 7.866 27.086 1.00 90.44 244 ASN A CA 1
ATOM 1775 C C . ASN A 1 244 ? 5.588 6.682 26.889 1.00 90.44 244 ASN A C 1
ATOM 1777 O O . ASN A 1 244 ? 6.805 6.875 26.818 1.00 90.44 244 ASN A O 1
ATOM 1781 N N . LYS A 1 245 ? 5.043 5.471 26.718 1.00 88.88 245 LYS A N 1
ATOM 1782 C CA . LYS A 1 245 ? 5.840 4.263 26.473 1.00 88.88 245 LYS A CA 1
ATOM 1783 C C . LYS A 1 245 ? 6.620 4.360 25.166 1.00 88.88 245 LYS A C 1
ATOM 1785 O O . LYS A 1 245 ? 7.819 4.082 25.160 1.00 88.88 245 LYS A O 1
ATOM 1790 N N . ALA A 1 246 ? 5.990 4.812 24.080 1.00 88.81 246 ALA A N 1
ATOM 1791 C CA . ALA A 1 246 ? 6.670 5.005 22.800 1.00 88.81 246 ALA A CA 1
ATOM 1792 C C . ALA A 1 246 ? 7.809 6.029 22.909 1.00 88.81 246 ALA A C 1
ATOM 1794 O O . ALA A 1 246 ? 8.902 5.798 22.395 1.00 88.81 246 ALA A O 1
ATOM 1795 N N . THR A 1 247 ? 7.590 7.128 23.634 1.00 90.75 247 THR A N 1
ATOM 1796 C CA . THR A 1 247 ? 8.593 8.179 23.855 1.00 90.75 247 THR A CA 1
ATOM 1797 C C . THR A 1 247 ? 9.761 7.679 24.702 1.00 90.75 247 THR A C 1
ATOM 1799 O O . THR A 1 247 ? 10.922 7.913 24.361 1.00 90.75 247 THR A O 1
ATOM 1802 N N . ALA A 1 248 ? 9.478 6.976 25.802 1.00 87.81 248 ALA A N 1
ATOM 1803 C CA . ALA A 1 248 ? 10.497 6.398 26.673 1.00 87.81 248 ALA A CA 1
ATOM 1804 C C . ALA A 1 248 ? 11.329 5.344 25.932 1.00 87.81 248 ALA A C 1
ATOM 1806 O O . ALA A 1 248 ? 12.560 5.377 25.987 1.00 87.81 248 ALA A O 1
ATOM 1807 N N . ALA A 1 249 ? 10.674 4.468 25.165 1.00 83.31 249 ALA A N 1
ATOM 1808 C CA . ALA A 1 249 ? 11.347 3.505 24.307 1.00 83.31 249 ALA A CA 1
ATOM 1809 C C . ALA A 1 249 ? 12.221 4.216 23.264 1.00 83.31 249 ALA A C 1
ATOM 1811 O O . ALA A 1 249 ? 13.408 3.908 23.169 1.00 83.31 249 ALA A O 1
ATOM 1812 N N . ALA A 1 250 ? 11.698 5.221 22.555 1.00 84.75 250 ALA A N 1
ATOM 1813 C CA . ALA A 1 250 ? 12.466 5.978 21.567 1.00 84.75 250 ALA A CA 1
ATOM 1814 C C . ALA A 1 250 ? 13.733 6.607 22.175 1.00 84.75 250 ALA A C 1
ATOM 1816 O O . ALA A 1 250 ? 14.817 6.515 21.598 1.00 84.75 250 ALA A O 1
ATOM 1817 N N . LYS A 1 251 ? 13.631 7.180 23.384 1.00 87.69 251 LYS A N 1
ATOM 1818 C CA . LYS A 1 251 ? 14.784 7.700 24.142 1.00 87.69 251 LYS A CA 1
ATOM 1819 C C . LYS A 1 251 ? 15.778 6.595 24.488 1.00 87.69 251 LYS A C 1
ATOM 1821 O O . LYS A 1 251 ? 16.955 6.723 24.155 1.00 87.69 251 LYS A O 1
ATOM 1826 N N . LYS A 1 252 ? 15.307 5.493 25.085 1.00 84.75 252 LYS A N 1
ATOM 1827 C CA . LYS A 1 252 ? 16.147 4.367 25.532 1.00 84.75 252 LYS A CA 1
ATOM 1828 C C . LYS A 1 252 ? 17.020 3.806 24.415 1.00 84.75 252 LYS A C 1
ATOM 1830 O O . LYS A 1 252 ? 18.124 3.351 24.684 1.00 84.75 252 LYS A O 1
ATOM 1835 N N . ASN A 1 253 ? 16.549 3.822 23.168 1.00 77.56 253 ASN A N 1
ATOM 1836 C CA . ASN A 1 253 ? 17.347 3.331 22.044 1.00 77.56 253 ASN A CA 1
ATOM 1837 C C . ASN A 1 253 ? 17.714 4.368 20.984 1.00 77.56 253 ASN A C 1
ATOM 1839 O O . ASN A 1 253 ? 18.127 4.013 19.884 1.00 77.56 253 ASN A O 1
ATOM 1843 N N . GLY A 1 254 ? 17.699 5.647 21.364 1.00 78.62 254 GLY A N 1
ATOM 1844 C CA . GLY A 1 254 ? 18.276 6.720 20.558 1.00 78.62 254 GLY A CA 1
ATOM 1845 C C . GLY A 1 254 ? 17.575 6.941 19.218 1.00 78.62 254 GLY A C 1
ATOM 1846 O O . GLY A 1 254 ? 18.208 7.419 18.286 1.00 78.62 254 GLY A O 1
ATOM 1847 N N . SER A 1 255 ? 16.290 6.596 19.119 1.00 78.25 255 SER A N 1
ATOM 1848 C CA . SER A 1 255 ? 15.458 6.731 17.916 1.00 78.25 255 SER A CA 1
ATOM 1849 C C . SER A 1 255 ? 14.462 7.896 18.010 1.00 78.25 255 SER A C 1
ATOM 1851 O O . SER A 1 255 ? 13.498 7.967 17.252 1.00 78.25 255 SER A O 1
ATOM 1853 N N . THR A 1 256 ? 14.691 8.851 18.918 1.00 82.12 256 THR A N 1
ATOM 1854 C CA . THR A 1 256 ? 13.822 10.027 19.129 1.00 82.12 256 THR A CA 1
ATOM 1855 C C . THR A 1 256 ? 13.620 10.871 17.871 1.00 82.12 256 THR A C 1
ATOM 1857 O O . THR A 1 256 ? 12.531 11.402 17.669 1.00 82.12 256 THR A O 1
ATOM 1860 N N . ALA A 1 257 ? 14.628 10.955 16.997 1.00 79.38 257 ALA A N 1
ATOM 1861 C CA . ALA A 1 257 ? 14.544 11.676 15.726 1.00 79.38 257 ALA A CA 1
ATOM 1862 C C . ALA A 1 257 ? 13.479 11.103 14.768 1.00 79.38 257 ALA A C 1
ATOM 1864 O O . ALA A 1 257 ? 12.955 11.834 13.928 1.00 79.38 257 ALA A O 1
ATOM 1865 N N . ASN A 1 258 ? 13.116 9.826 14.923 1.00 77.38 258 ASN A N 1
ATOM 1866 C CA . ASN A 1 258 ? 12.107 9.161 14.095 1.00 77.38 258 ASN A CA 1
ATOM 1867 C C . ASN A 1 258 ? 10.671 9.480 14.542 1.00 77.38 258 ASN A C 1
ATOM 1869 O O . ASN A 1 258 ? 9.714 9.187 13.827 1.00 77.38 258 ASN A O 1
ATOM 1873 N N . GLY A 1 259 ? 10.508 10.086 15.722 1.00 86.94 259 GLY A N 1
ATOM 1874 C CA . GLY A 1 259 ? 9.211 10.344 16.335 1.00 86.94 259 GLY A CA 1
ATOM 1875 C C . GLY A 1 259 ? 8.514 9.080 16.843 1.00 86.94 259 GLY A C 1
ATOM 1876 O O . GLY A 1 259 ? 9.094 7.993 16.937 1.00 86.94 259 GLY A O 1
ATOM 1877 N N . ILE A 1 260 ? 7.242 9.244 17.195 1.00 90.88 260 ILE A N 1
ATOM 1878 C CA . ILE A 1 260 ? 6.393 8.190 17.754 1.00 90.88 260 ILE A CA 1
ATOM 1879 C C . ILE A 1 260 ? 5.132 7.995 16.914 1.00 90.88 260 ILE A C 1
ATOM 1881 O O . ILE A 1 260 ? 4.703 8.894 16.188 1.00 90.88 260 ILE A O 1
ATOM 1885 N N . ALA A 1 261 ? 4.556 6.804 17.014 1.00 91.25 261 ALA A N 1
ATOM 1886 C CA . ALA A 1 261 ? 3.278 6.441 16.434 1.00 91.25 261 ALA A CA 1
ATOM 1887 C C . ALA A 1 261 ? 2.387 5.811 17.501 1.00 91.25 261 ALA A C 1
ATOM 1889 O O . ALA A 1 261 ? 2.887 5.226 18.465 1.00 91.25 261 ALA A O 1
ATOM 1890 N N . VAL A 1 262 ? 1.079 5.931 17.315 1.00 94.75 262 VAL A N 1
ATOM 1891 C CA . VAL A 1 262 ? 0.075 5.391 18.230 1.00 94.75 262 VAL A CA 1
ATOM 1892 C C . VAL A 1 262 ? -0.911 4.544 17.440 1.00 94.75 262 VAL A C 1
ATOM 1894 O O . VAL A 1 262 ? -1.445 5.004 16.434 1.00 94.75 262 VAL A O 1
ATOM 1897 N N . VAL A 1 263 ? -1.147 3.319 17.900 1.00 93.88 263 VAL A N 1
ATOM 1898 C CA . VAL A 1 263 ? -2.200 2.436 17.387 1.00 93.88 263 VAL A CA 1
ATOM 1899 C C . VAL A 1 263 ? -3.250 2.261 18.476 1.00 93.88 263 VAL A C 1
ATOM 1901 O O . VAL A 1 263 ? -2.908 1.935 19.615 1.00 93.88 263 VAL A O 1
ATOM 1904 N N . VAL A 1 264 ? -4.513 2.467 18.120 1.00 95.31 264 VAL A N 1
ATOM 1905 C CA . VAL A 1 264 ? -5.673 2.246 18.980 1.00 95.31 264 VAL A CA 1
ATOM 1906 C C . VAL A 1 264 ? -6.500 1.115 18.386 1.00 95.31 264 VAL A C 1
ATOM 1908 O O . VAL A 1 264 ? -7.239 1.353 17.430 1.00 95.31 264 VAL A O 1
ATOM 1911 N N . PRO A 1 265 ? -6.394 -0.108 18.929 1.00 91.94 265 PRO A N 1
ATOM 1912 C CA . PRO A 1 265 ? -7.289 -1.186 18.552 1.00 91.94 265 PRO A CA 1
ATOM 1913 C C . PRO A 1 265 ? -8.712 -0.871 19.026 1.00 91.94 265 PRO A C 1
ATOM 1915 O O . PRO A 1 265 ? -8.904 -0.506 20.188 1.00 91.94 265 PRO A O 1
ATOM 1918 N N . VAL A 1 266 ? -9.712 -1.055 18.172 1.00 89.81 266 VAL A N 1
ATOM 1919 C CA . VAL A 1 266 ? -11.133 -0.863 18.470 1.00 89.81 266 VAL A CA 1
ATOM 1920 C C . VAL A 1 266 ? -11.879 -2.158 18.163 1.00 89.81 266 VAL A C 1
ATOM 1922 O O . VAL A 1 266 ? -11.881 -2.636 17.033 1.00 89.81 266 VAL A O 1
ATOM 1925 N N . ASN A 1 267 ? -12.532 -2.733 19.173 1.00 87.81 267 ASN A N 1
ATOM 1926 C CA . ASN A 1 267 ? -13.340 -3.940 19.005 1.00 87.81 267 ASN A CA 1
ATOM 1927 C C . ASN A 1 267 ? -14.756 -3.571 18.539 1.00 87.81 267 ASN A C 1
ATOM 1929 O O . ASN A 1 267 ? -15.656 -3.356 19.348 1.00 87.81 267 ASN A O 1
ATOM 1933 N N . VAL A 1 268 ? -14.955 -3.431 17.234 1.00 80.19 268 VAL A N 1
ATOM 1934 C CA . VAL A 1 268 ? -16.256 -3.148 16.628 1.00 80.19 268 VAL A CA 1
ATOM 1935 C C . VAL A 1 268 ? -17.144 -4.395 16.612 1.00 80.19 268 VAL A C 1
ATOM 1937 O O . VAL A 1 268 ? -18.350 -4.247 16.768 1.00 80.19 268 VAL A O 1
ATOM 1940 N N . GLY A 1 269 ? -16.609 -5.609 16.550 1.00 71.12 269 GLY A N 1
ATOM 1941 C CA . GLY A 1 269 ? -17.400 -6.840 16.536 1.00 71.12 269 GLY A CA 1
ATOM 1942 C C . GLY A 1 269 ? -18.232 -7.055 15.257 1.00 71.12 269 GLY A C 1
ATOM 1943 O O . GLY A 1 269 ? -18.917 -6.168 14.747 1.00 71.12 269 GLY A O 1
ATOM 1944 N N . ASP A 1 270 ? -18.253 -8.300 14.777 1.00 63.88 270 ASP A N 1
ATOM 1945 C CA . ASP A 1 270 ? -18.678 -8.657 13.410 1.00 63.88 270 ASP A CA 1
ATOM 1946 C C . ASP A 1 270 ? -20.174 -8.469 13.078 1.00 63.88 270 ASP A C 1
ATOM 1948 O O . ASP A 1 270 ? -20.583 -8.594 11.920 1.00 63.88 270 ASP A O 1
ATOM 1952 N N . VAL A 1 271 ? -21.023 -8.197 14.072 1.00 61.66 271 VAL A N 1
ATOM 1953 C CA . VAL A 1 271 ? -22.488 -8.124 13.898 1.00 61.66 271 VAL A CA 1
ATOM 1954 C C . VAL A 1 271 ? -23.015 -6.713 13.628 1.00 61.66 271 VAL A C 1
ATOM 1956 O O . VAL A 1 271 ? -24.183 -6.559 13.258 1.00 61.66 271 VAL A O 1
ATOM 1959 N N . ARG A 1 272 ? -22.195 -5.671 13.813 1.00 76.38 272 ARG A N 1
ATOM 1960 C CA . ARG A 1 272 ? -22.662 -4.285 13.695 1.00 76.38 272 ARG A CA 1
ATOM 1961 C C . ARG A 1 272 ? -22.834 -3.846 12.239 1.00 76.38 272 ARG A C 1
ATOM 1963 O O . ARG A 1 272 ? -22.068 -4.201 11.346 1.00 76.38 272 ARG A O 1
ATOM 1970 N N . LYS A 1 273 ? -23.891 -3.062 12.000 1.00 84.44 273 LYS A N 1
ATOM 1971 C CA . LYS A 1 273 ? -24.174 -2.430 10.699 1.00 84.44 273 LYS A CA 1
ATOM 1972 C C . LYS A 1 273 ? -23.615 -1.017 10.616 1.00 84.44 273 LYS A C 1
ATOM 1974 O O . LYS A 1 273 ? -23.394 -0.530 9.514 1.00 84.44 273 LYS A O 1
ATOM 1979 N N . ASP A 1 274 ? -23.379 -0.387 11.754 1.00 88.75 274 ASP A N 1
ATOM 1980 C CA . ASP A 1 274 ? -22.754 0.916 11.865 1.00 88.75 274 ASP A CA 1
ATOM 1981 C C . ASP A 1 274 ? -21.907 0.998 13.136 1.00 88.75 274 ASP A C 1
ATOM 1983 O O . ASP A 1 274 ? -22.102 0.247 14.095 1.00 88.75 274 ASP A O 1
ATOM 1987 N N . VAL A 1 275 ? -20.922 1.886 13.094 1.00 88.94 275 VAL A N 1
ATOM 1988 C CA . VAL A 1 275 ? -20.069 2.244 14.220 1.00 88.94 275 VAL A CA 1
ATOM 1989 C C . VAL A 1 275 ? -19.771 3.733 14.151 1.00 88.94 275 VAL A C 1
ATOM 1991 O O . VAL A 1 275 ? -19.581 4.298 13.068 1.00 88.94 275 VAL A O 1
ATOM 1994 N N . GLN A 1 276 ? -19.722 4.371 15.318 1.00 92.25 276 GLN A N 1
ATOM 1995 C CA . GLN A 1 276 ? -19.180 5.717 15.454 1.00 92.25 276 GLN A CA 1
ATOM 1996 C C . GLN A 1 276 ? -17.934 5.661 16.324 1.00 92.25 276 GLN A C 1
ATOM 1998 O O . GLN A 1 276 ? -17.968 5.136 17.435 1.00 92.25 276 GLN A O 1
ATOM 2003 N N . ILE A 1 277 ? -16.828 6.192 15.822 1.00 94.19 277 ILE A N 1
ATOM 2004 C CA . ILE A 1 277 ? -15.574 6.287 16.560 1.00 94.19 277 ILE A CA 1
ATOM 2005 C C . ILE A 1 277 ? -15.323 7.766 16.814 1.00 94.19 277 ILE A C 1
ATOM 2007 O O . ILE A 1 277 ? -15.115 8.537 15.883 1.00 94.19 277 ILE A O 1
ATOM 2011 N N . THR A 1 278 ? -15.375 8.162 18.076 1.00 94.94 278 THR A N 1
ATOM 2012 C CA . THR A 1 278 ? -15.173 9.536 18.521 1.00 94.94 278 THR A CA 1
ATOM 2013 C C . THR A 1 278 ? -13.740 9.701 18.999 1.00 94.94 278 THR A C 1
ATOM 2015 O O . THR A 1 278 ? -13.343 9.099 19.996 1.00 94.94 278 THR A O 1
ATOM 2018 N N . LEU A 1 279 ? -12.968 10.539 18.320 1.00 96.25 279 LEU A N 1
ATOM 2019 C CA . LEU A 1 279 ? -11.702 11.072 18.801 1.00 96.25 279 LEU A CA 1
ATOM 2020 C C . LEU A 1 279 ? -11.983 12.391 19.524 1.00 96.25 279 LEU A C 1
ATOM 2022 O O . LEU A 1 279 ? -12.408 13.363 18.896 1.00 96.25 279 LEU A O 1
ATOM 2026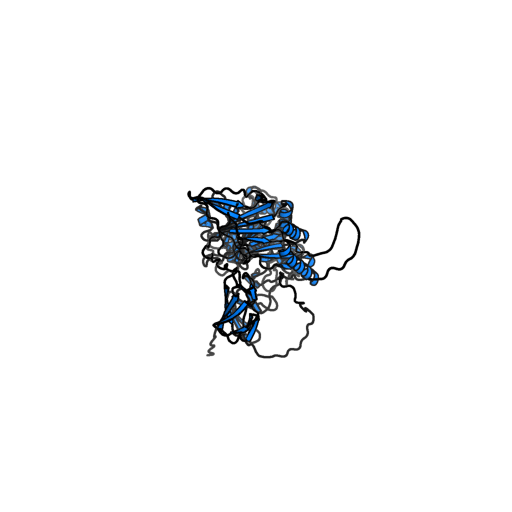 N N . LYS A 1 280 ? -11.771 12.421 20.842 1.00 94.94 280 LYS A N 1
ATOM 2027 C CA . LYS A 1 280 ? -12.033 13.622 21.641 1.00 94.94 280 LYS A CA 1
ATOM 2028 C C . LYS A 1 280 ? -11.119 14.782 21.249 1.00 94.94 280 LYS A C 1
ATOM 2030 O O . LYS A 1 280 ? -9.975 14.565 20.844 1.00 94.94 280 LYS A O 1
ATOM 2035 N N . ALA A 1 281 ? -11.622 16.010 21.384 1.00 93.56 281 ALA A N 1
ATOM 2036 C CA . ALA A 1 281 ? -10.871 17.218 21.031 1.00 93.56 281 ALA A CA 1
ATOM 2037 C C . ALA A 1 281 ? -9.515 17.305 21.766 1.00 93.56 281 ALA A C 1
ATOM 2039 O O . ALA A 1 281 ? -8.475 17.480 21.133 1.00 93.56 281 ALA A O 1
ATOM 2040 N N . ASP A 1 282 ? -9.512 17.062 23.081 1.00 92.31 282 ASP A N 1
ATOM 2041 C CA . ASP A 1 282 ? -8.302 17.020 23.923 1.00 92.31 282 ASP A CA 1
ATOM 2042 C C . ASP A 1 282 ? -7.282 15.959 23.467 1.00 92.31 282 ASP A C 1
ATOM 2044 O O . ASP A 1 282 ? -6.065 16.130 23.554 1.00 92.31 282 ASP A O 1
ATOM 2048 N N . THR A 1 283 ? -7.779 14.863 22.908 1.00 95.38 283 THR A N 1
ATOM 2049 C CA . THR A 1 283 ? -6.991 13.740 22.417 1.00 95.38 283 THR A CA 1
ATOM 2050 C C . THR A 1 283 ? -6.326 14.101 21.103 1.00 95.38 283 THR A C 1
ATOM 2052 O O . THR A 1 283 ? -5.143 13.813 20.917 1.00 95.38 283 THR A O 1
ATOM 2055 N N . LEU A 1 284 ? -7.054 14.761 20.198 1.00 95.81 284 LEU A N 1
ATOM 2056 C CA . LEU A 1 284 ? -6.492 15.296 18.962 1.00 95.81 284 LEU A CA 1
ATOM 2057 C C . LEU A 1 284 ? -5.390 16.322 19.264 1.00 95.81 284 LEU A C 1
ATOM 2059 O O . LEU A 1 284 ? -4.280 16.196 18.736 1.00 95.81 284 LEU A O 1
ATOM 2063 N N . ASP A 1 285 ? -5.651 17.253 20.185 1.00 93.94 285 ASP A N 1
ATOM 2064 C CA . ASP A 1 285 ? -4.658 18.206 20.688 1.00 93.94 285 ASP A CA 1
ATOM 2065 C C . ASP A 1 285 ? -3.427 17.487 21.249 1.00 93.94 285 ASP A C 1
ATOM 2067 O O . ASP A 1 285 ? -2.280 17.859 20.963 1.00 93.94 285 ASP A O 1
ATOM 2071 N N . LYS A 1 286 ? -3.630 16.407 22.011 1.00 94.94 286 LYS A N 1
ATOM 2072 C CA . LYS A 1 286 ? -2.533 15.630 22.587 1.00 94.94 286 LYS A CA 1
ATOM 2073 C C . LYS A 1 286 ? -1.691 14.915 21.536 1.00 94.94 286 LYS A C 1
ATOM 2075 O O . LYS A 1 286 ? -0.459 14.931 21.624 1.00 94.94 286 LYS A O 1
ATOM 2080 N N . LEU A 1 287 ? -2.322 14.311 20.531 1.00 96.62 287 LEU A N 1
ATOM 2081 C CA . LEU A 1 287 ? -1.629 13.657 19.420 1.00 96.62 287 LEU A CA 1
ATOM 2082 C C . LEU A 1 287 ? -0.782 14.671 18.629 1.00 96.62 287 LEU A C 1
ATOM 2084 O O . LEU A 1 287 ? 0.380 14.392 18.313 1.00 96.62 287 LEU A O 1
ATOM 2088 N N . VAL A 1 288 ? -1.329 15.863 18.362 1.00 95.75 288 VAL A N 1
ATOM 2089 C CA . VAL A 1 288 ? -0.636 16.941 17.638 1.00 95.75 288 VAL A CA 1
ATOM 2090 C C . VAL A 1 288 ? 0.515 17.524 18.459 1.00 95.75 288 VAL A C 1
ATOM 2092 O O . VAL A 1 288 ? 1.640 17.602 17.957 1.00 95.75 288 VAL A O 1
ATOM 2095 N N . SER A 1 289 ? 0.268 17.899 19.716 1.00 94.00 289 SER A N 1
ATOM 2096 C CA . SER A 1 289 ? 1.275 18.499 20.607 1.00 94.00 289 SER A CA 1
ATOM 2097 C C . SER A 1 289 ? 2.415 17.537 20.953 1.00 94.00 289 SER A C 1
ATOM 2099 O O . SER A 1 289 ? 3.563 17.963 21.070 1.00 94.00 289 SER A O 1
ATOM 2101 N N . SER A 1 290 ? 2.134 16.232 21.023 1.00 94.00 290 SER A N 1
ATOM 2102 C CA . SER A 1 290 ? 3.154 15.187 21.209 1.00 94.00 290 SER A CA 1
ATOM 2103 C C . SER A 1 290 ? 3.914 14.847 19.919 1.00 94.00 290 SER A C 1
ATOM 2105 O O . SER A 1 290 ? 4.817 14.010 19.936 1.00 94.00 290 SER A O 1
ATOM 2107 N N . GLY A 1 291 ? 3.557 15.464 18.786 1.00 93.19 291 GLY A N 1
ATOM 2108 C CA . GLY A 1 291 ? 4.219 15.247 17.503 1.00 93.19 291 GLY A CA 1
ATOM 2109 C C . GLY A 1 291 ? 4.065 13.823 16.966 1.00 93.19 291 GLY A C 1
ATOM 2110 O O . GLY A 1 291 ? 4.981 13.329 16.300 1.00 93.19 291 GLY A O 1
ATOM 2111 N N . VAL A 1 292 ? 2.937 13.159 17.254 1.00 94.19 292 VAL A N 1
ATOM 2112 C CA . VAL A 1 292 ? 2.656 11.791 16.799 1.00 94.19 292 VAL A CA 1
ATOM 2113 C C . VAL A 1 292 ? 2.672 11.758 15.273 1.00 94.19 292 VAL A C 1
ATOM 2115 O O . VAL A 1 292 ? 1.816 12.330 14.604 1.00 94.19 292 VAL A O 1
ATOM 2118 N N . LYS A 1 293 ? 3.682 11.092 14.705 1.00 91.19 293 LYS A N 1
ATOM 2119 C CA . LYS A 1 293 ? 3.918 11.045 13.255 1.00 91.19 293 LYS A CA 1
ATOM 2120 C C . LYS A 1 293 ? 2.848 10.250 12.525 1.00 91.19 293 LYS A C 1
ATOM 2122 O O . LYS A 1 293 ? 2.545 10.561 11.373 1.00 91.19 293 LYS A O 1
ATOM 2127 N N . ARG A 1 294 ? 2.313 9.235 13.203 1.00 91.12 294 ARG A N 1
ATOM 2128 C CA . ARG A 1 294 ? 1.292 8.333 12.689 1.00 91.12 294 ARG A CA 1
ATOM 2129 C C . ARG A 1 294 ? 0.340 7.914 13.798 1.00 91.12 294 ARG A C 1
ATOM 2131 O O . ARG A 1 294 ? 0.786 7.424 14.832 1.00 91.12 294 ARG A O 1
ATOM 2138 N N . PHE A 1 295 ? -0.946 8.081 13.554 1.00 95.94 295 PHE A N 1
ATOM 2139 C CA . PHE A 1 295 ? -2.015 7.591 14.411 1.00 95.94 295 PHE A CA 1
ATOM 2140 C C . PHE A 1 295 ? -2.849 6.594 13.611 1.00 95.94 295 PHE A C 1
ATOM 2142 O O . PHE A 1 295 ? -3.154 6.861 12.452 1.00 95.94 295 PHE A O 1
ATOM 2149 N N . THR A 1 296 ? -3.177 5.449 14.196 1.00 95.38 296 THR A N 1
ATOM 2150 C CA . THR A 1 296 ? -3.985 4.418 13.544 1.00 95.38 296 THR A CA 1
ATOM 2151 C C . THR A 1 296 ? -5.117 4.002 14.466 1.00 95.38 296 THR A C 1
ATOM 2153 O O . THR A 1 296 ? -4.878 3.689 15.630 1.00 95.38 296 THR A O 1
ATOM 2156 N N . ILE A 1 297 ? -6.328 3.981 13.927 1.00 95.62 297 ILE A N 1
ATOM 2157 C CA . ILE A 1 297 ? -7.493 3.330 14.512 1.00 95.62 297 ILE A CA 1
ATOM 2158 C C . ILE A 1 297 ? -7.607 1.983 13.800 1.00 95.62 297 ILE A C 1
ATOM 2160 O O . ILE A 1 297 ? -7.907 1.945 12.609 1.00 95.62 297 ILE A O 1
ATOM 2164 N N . ASP A 1 298 ? -7.279 0.918 14.521 1.00 91.69 298 ASP A N 1
ATOM 2165 C CA . ASP A 1 298 ? -7.217 -0.462 14.029 1.00 91.69 298 ASP A CA 1
ATOM 2166 C C . ASP A 1 298 ? -8.482 -1.184 14.486 1.00 91.69 298 ASP A C 1
ATOM 2168 O O . ASP A 1 298 ? -8.676 -1.411 15.679 1.00 91.69 298 ASP A O 1
ATOM 2172 N N . THR A 1 299 ? -9.402 -1.446 13.571 1.00 89.12 299 THR A N 1
ATOM 2173 C CA . THR A 1 299 ? -10.692 -2.048 13.894 1.00 89.12 299 THR A CA 1
ATOM 2174 C C . THR A 1 299 ? -10.617 -3.557 13.723 1.00 89.12 299 THR A C 1
ATOM 2176 O O . THR A 1 299 ? -10.098 -4.062 12.737 1.00 89.12 299 THR A O 1
ATOM 2179 N N . ASP A 1 300 ? -11.190 -4.314 14.659 1.00 82.44 300 ASP A N 1
ATOM 2180 C CA . ASP A 1 300 ? -11.287 -5.772 14.487 1.00 82.44 300 ASP A CA 1
ATOM 2181 C C . ASP A 1 300 ? -12.167 -6.179 13.286 1.00 82.44 300 ASP A C 1
ATOM 2183 O O . ASP A 1 300 ? -12.059 -7.294 12.779 1.00 82.44 300 ASP A O 1
ATOM 2187 N N . SER A 1 301 ? -13.041 -5.271 12.847 1.00 76.44 301 SER A N 1
ATOM 2188 C CA . SER A 1 301 ? -14.023 -5.444 11.787 1.00 76.44 301 SER A CA 1
ATOM 2189 C C . SER A 1 301 ? -14.436 -4.078 11.209 1.00 76.44 301 SER A C 1
ATOM 2191 O O . SER A 1 301 ? -14.374 -3.054 11.882 1.00 76.44 301 SER A O 1
ATOM 2193 N N . MET A 1 302 ? -14.928 -4.069 9.964 1.00 84.50 302 MET A N 1
ATOM 2194 C CA . MET A 1 302 ? -15.349 -2.896 9.168 1.00 84.50 302 MET A CA 1
ATOM 2195 C C . MET A 1 302 ? -14.262 -2.147 8.388 1.00 84.50 302 MET A C 1
ATOM 2197 O O . MET A 1 302 ? -14.199 -2.375 7.181 1.00 84.50 302 MET A O 1
ATOM 2201 N N . THR A 1 303 ? -13.506 -1.220 8.992 1.00 89.12 303 THR A N 1
ATOM 2202 C CA . THR A 1 303 ? -12.520 -0.370 8.286 1.00 89.12 303 THR A CA 1
ATOM 2203 C C . THR A 1 303 ? -11.494 0.256 9.229 1.00 89.12 303 THR A C 1
ATOM 2205 O O . THR A 1 303 ? -11.888 0.923 10.188 1.00 89.12 303 THR A O 1
ATOM 2208 N N . ASP A 1 304 ? -10.214 0.198 8.870 1.00 93.31 304 ASP A N 1
ATOM 2209 C CA . ASP A 1 304 ? -9.149 0.866 9.628 1.00 93.31 304 ASP A CA 1
ATOM 2210 C C . ASP A 1 304 ? -8.886 2.274 9.100 1.00 93.31 304 ASP A C 1
ATOM 2212 O O . ASP A 1 304 ? -9.062 2.546 7.908 1.00 93.31 304 ASP A O 1
ATOM 2216 N N . PHE A 1 305 ? -8.407 3.157 9.979 1.00 95.94 305 PHE A N 1
ATOM 2217 C CA . PHE A 1 305 ? -8.078 4.543 9.642 1.00 95.94 305 PHE A CA 1
ATOM 2218 C C . PHE A 1 305 ? -6.657 4.904 10.063 1.00 95.94 305 PHE A C 1
ATOM 2220 O O . PHE A 1 305 ? -6.293 4.790 11.232 1.00 95.94 305 PHE A O 1
ATOM 2227 N N . GLY A 1 306 ? -5.857 5.406 9.126 1.00 95.31 306 GLY A N 1
ATOM 2228 C CA . GLY A 1 306 ? -4.496 5.883 9.350 1.00 95.31 306 GLY A CA 1
ATOM 2229 C C . GLY A 1 306 ? -4.353 7.382 9.095 1.00 95.31 306 GLY A C 1
ATOM 2230 O O . GLY A 1 306 ? -4.787 7.903 8.068 1.00 95.31 306 GLY A O 1
ATOM 2231 N N . PHE A 1 307 ? -3.677 8.079 10.002 1.00 95.00 307 PHE A N 1
ATOM 2232 C CA . PHE A 1 307 ? -3.494 9.528 9.971 1.00 95.00 307 PHE A CA 1
ATOM 2233 C C . PHE A 1 307 ? -2.014 9.880 10.054 1.00 95.00 307 PHE A C 1
ATOM 2235 O O . PHE A 1 307 ? -1.285 9.368 10.906 1.00 95.00 307 PHE A O 1
ATOM 2242 N N . THR A 1 308 ? -1.576 10.799 9.197 1.00 93.19 308 THR A N 1
ATOM 2243 C CA . THR A 1 308 ? -0.260 11.439 9.322 1.00 93.19 308 THR A CA 1
ATOM 2244 C C . THR A 1 308 ? -0.337 12.624 10.284 1.00 93.19 308 THR A C 1
ATOM 2246 O O . THR A 1 308 ? -1.415 13.181 10.492 1.00 93.19 308 THR A O 1
ATOM 2249 N N . LEU A 1 309 ? 0.802 13.074 10.818 1.00 92.88 309 LEU A N 1
ATOM 2250 C CA . LEU A 1 309 ? 0.848 14.301 11.627 1.00 92.88 309 LEU A CA 1
ATOM 2251 C C . LEU A 1 309 ? 0.263 15.521 10.897 1.00 92.88 309 LEU A C 1
ATOM 2253 O O . LEU A 1 309 ? -0.368 16.358 11.533 1.00 92.88 309 LEU A O 1
ATOM 2257 N N . ASP A 1 310 ? 0.453 15.633 9.582 1.00 93.00 310 ASP A N 1
ATOM 2258 C CA . ASP A 1 310 ? -0.085 16.758 8.812 1.00 93.00 310 ASP A CA 1
ATOM 2259 C C . ASP A 1 310 ? -1.609 16.666 8.672 1.00 93.00 310 ASP A C 1
ATOM 2261 O O . ASP A 1 310 ? -2.287 17.689 8.738 1.00 93.00 310 ASP A O 1
ATOM 2265 N N . THR A 1 311 ? -2.157 15.452 8.555 1.00 95.06 311 THR A N 1
ATOM 2266 C CA . THR A 1 311 ? -3.609 15.218 8.611 1.00 95.06 311 THR A CA 1
ATOM 2267 C C . THR A 1 311 ? -4.164 15.576 9.991 1.00 95.06 311 THR A C 1
ATOM 2269 O O . THR A 1 311 ? -5.162 16.284 10.078 1.00 95.06 311 THR A O 1
ATOM 2272 N N . LEU A 1 312 ? -3.504 15.146 11.074 1.00 96.69 312 LEU A N 1
ATOM 2273 C CA . LEU A 1 312 ? -3.919 15.464 12.447 1.00 96.69 312 LEU A CA 1
ATOM 2274 C C . LEU A 1 312 ? -3.889 16.974 12.716 1.00 96.69 312 LEU A C 1
ATOM 2276 O O . LEU A 1 312 ? -4.833 17.517 13.278 1.00 96.69 312 LEU A O 1
ATOM 2280 N N . LYS A 1 313 ? -2.832 17.664 12.272 1.00 96.44 313 LYS A N 1
ATOM 2281 C CA . LYS A 1 313 ? -2.727 19.126 12.367 1.00 96.44 313 LYS A CA 1
ATOM 2282 C C . LYS A 1 313 ? -3.832 19.832 11.598 1.00 96.44 313 LYS A C 1
ATOM 2284 O O . LYS A 1 313 ? -4.346 20.826 12.094 1.00 96.44 313 LYS A O 1
ATOM 2289 N N . GLU A 1 314 ? -4.176 19.350 10.406 1.00 96.06 314 GLU A N 1
ATOM 2290 C CA . GLU A 1 314 ? -5.246 19.956 9.616 1.00 96.06 314 GLU A CA 1
ATOM 2291 C C . GLU A 1 314 ? -6.608 19.784 10.287 1.00 96.06 314 GLU A C 1
ATOM 2293 O O . GLU A 1 314 ? -7.330 20.769 10.414 1.00 96.06 314 GLU A O 1
ATOM 2298 N N . LEU A 1 315 ? -6.917 18.584 10.794 1.00 95.69 315 LEU A N 1
ATOM 2299 C CA . LEU A 1 315 ? -8.121 18.357 11.597 1.00 95.69 315 LEU A CA 1
ATOM 2300 C C . LEU A 1 315 ? -8.151 19.320 12.791 1.00 95.69 315 LEU A C 1
ATOM 2302 O O . LEU A 1 315 ? -9.099 20.084 12.927 1.00 95.69 315 LEU A O 1
ATOM 2306 N N . ASN A 1 316 ? -7.064 19.389 13.566 1.00 95.88 316 ASN A N 1
ATOM 2307 C CA . ASN A 1 316 ? -6.988 20.245 14.753 1.00 95.88 316 ASN A CA 1
ATOM 2308 C C . ASN A 1 316 ? -7.086 21.744 14.437 1.00 95.88 316 ASN A C 1
ATOM 2310 O O . ASN A 1 316 ? -7.553 22.533 15.247 1.00 95.88 316 ASN A O 1
ATOM 2314 N N . ARG A 1 317 ? -6.624 22.160 13.254 1.00 96.50 317 ARG A N 1
ATOM 2315 C CA . ARG A 1 317 ? -6.692 23.552 12.798 1.00 96.50 317 ARG A CA 1
ATOM 2316 C C . ARG A 1 317 ? -8.121 23.965 12.441 1.00 96.50 317 ARG A C 1
ATOM 2318 O O . ARG A 1 317 ? -8.465 25.133 12.617 1.00 96.50 317 ARG A O 1
ATOM 2325 N N . GLN A 1 318 ? -8.910 23.060 11.860 1.00 94.75 318 GLN A N 1
ATOM 2326 C CA . GLN A 1 318 ? -10.234 23.391 11.323 1.00 94.75 318 GLN A CA 1
ATOM 2327 C C . GLN A 1 318 ? -11.393 23.104 12.282 1.00 94.75 318 GLN A C 1
ATOM 2329 O O . GLN A 1 318 ? -12.481 23.634 12.071 1.00 94.75 318 GLN A O 1
ATOM 2334 N N . THR A 1 319 ? -11.170 22.313 13.333 1.00 94.12 319 THR A N 1
ATOM 2335 C CA . THR A 1 319 ? -12.203 21.940 14.309 1.00 94.12 319 THR A CA 1
ATOM 2336 C C . THR A 1 319 ? -11.888 22.440 15.710 1.00 94.12 319 THR A C 1
ATOM 2338 O O . THR A 1 319 ? -10.731 22.578 16.079 1.00 94.12 319 THR A O 1
ATOM 2341 N N . ASN A 1 320 ? -12.924 22.647 16.518 1.00 90.19 320 ASN A N 1
ATOM 2342 C CA . ASN A 1 320 ? -12.841 23.018 17.931 1.00 90.19 320 ASN A CA 1
ATOM 2343 C C . ASN A 1 320 ? -13.776 22.146 18.799 1.00 90.19 320 ASN A C 1
ATOM 2345 O O . ASN A 1 320 ? -14.321 22.633 19.797 1.00 90.19 320 ASN A O 1
ATOM 2349 N N . GLY A 1 321 ? -14.035 20.912 18.366 1.00 93.25 321 GLY A N 1
ATOM 2350 C CA . GLY A 1 321 ? -14.929 19.932 18.980 1.00 93.25 321 GLY A CA 1
ATOM 2351 C C . GLY A 1 321 ? -14.444 18.505 18.715 1.00 93.25 321 GLY A C 1
ATOM 2352 O O . GLY A 1 321 ? -13.378 18.305 18.136 1.00 93.25 321 GLY A O 1
ATOM 2353 N N . ASP A 1 322 ? -15.219 17.515 19.154 1.00 96.12 322 ASP A N 1
ATOM 2354 C CA . ASP A 1 322 ? -14.881 16.101 18.980 1.00 96.12 322 ASP A CA 1
ATOM 2355 C C . ASP A 1 322 ? -14.949 15.707 17.500 1.00 96.12 322 ASP A C 1
ATOM 2357 O O . ASP A 1 322 ? -15.840 16.149 16.776 1.00 96.12 322 ASP A O 1
ATOM 2361 N N . ILE A 1 323 ? -14.053 14.829 17.053 1.00 97.25 323 ILE A N 1
ATOM 2362 C CA . ILE A 1 323 ? -14.076 14.284 15.694 1.00 97.25 323 ILE A CA 1
ATOM 2363 C C . ILE A 1 323 ? -14.745 12.921 15.716 1.00 97.25 323 ILE A C 1
ATOM 2365 O O . ILE A 1 323 ? -14.289 12.014 16.403 1.00 97.25 323 ILE A O 1
ATOM 2369 N N . VAL A 1 324 ? -15.811 12.756 14.944 1.00 95.81 324 VAL A N 1
ATOM 2370 C CA . VAL A 1 324 ? -16.589 11.520 14.880 1.00 95.81 324 VAL A CA 1
ATOM 2371 C C . VAL A 1 324 ? -16.487 10.911 13.489 1.00 95.81 324 VAL A C 1
ATOM 2373 O O . VAL A 1 324 ? -16.943 11.484 12.496 1.00 95.81 324 VAL A O 1
ATOM 2376 N N . PHE A 1 325 ? -15.912 9.714 13.433 1.00 94.69 325 PHE A N 1
ATOM 2377 C CA . PHE A 1 325 ? -15.883 8.853 12.260 1.00 94.69 325 PHE A CA 1
ATOM 2378 C C . PHE A 1 325 ? -17.118 7.964 12.291 1.00 94.69 325 PHE A C 1
ATOM 2380 O O . PHE A 1 325 ? -17.259 7.141 13.192 1.00 94.69 325 PHE A O 1
ATOM 2387 N N . LYS A 1 326 ? -18.016 8.121 11.321 1.00 94.44 326 LYS A N 1
ATOM 2388 C CA . LYS A 1 326 ? -19.199 7.268 11.190 1.00 94.44 326 LYS A CA 1
ATOM 2389 C C . LYS A 1 326 ? -18.988 6.333 10.012 1.00 94.44 326 LYS A C 1
ATOM 2391 O O . LYS A 1 326 ? -18.811 6.794 8.884 1.00 94.44 326 LYS A O 1
ATOM 2396 N N . VAL A 1 327 ? -19.019 5.033 10.282 1.00 94.38 327 VAL A N 1
ATOM 2397 C CA . VAL A 1 327 ? -18.883 3.983 9.270 1.00 94.38 327 VAL A CA 1
ATOM 2398 C C . VAL A 1 327 ? -20.147 3.154 9.295 1.00 94.38 327 VAL A C 1
ATOM 2400 O O . VAL A 1 327 ? -20.499 2.588 10.326 1.00 94.38 327 VAL A O 1
ATOM 2403 N N . LYS A 1 328 ? -20.838 3.072 8.164 1.00 93.81 328 LYS A N 1
ATOM 2404 C CA . LYS A 1 328 ? -22.084 2.322 8.041 1.00 93.81 328 LYS A CA 1
ATOM 2405 C C . LYS A 1 328 ? -22.003 1.364 6.871 1.00 93.81 328 LYS A C 1
ATOM 2407 O O . LYS A 1 328 ? -21.848 1.780 5.728 1.00 93.81 328 LYS A O 1
ATOM 2412 N N . LYS A 1 329 ? -22.168 0.072 7.133 1.00 93.44 329 LYS A N 1
ATOM 2413 C CA . LYS A 1 329 ? -22.348 -0.936 6.091 1.00 93.44 329 LYS A CA 1
ATOM 2414 C C . LYS A 1 329 ? -23.590 -0.585 5.279 1.00 93.44 329 LYS A C 1
ATOM 2416 O O . LYS A 1 329 ? -24.674 -0.397 5.832 1.00 93.44 329 LYS A O 1
ATOM 2421 N N . THR A 1 330 ? -23.425 -0.483 3.968 1.00 94.25 330 THR A N 1
ATOM 2422 C CA . THR A 1 330 ? -24.479 0.002 3.071 1.00 94.25 330 THR A CA 1
ATOM 2423 C C . THR A 1 330 ? -24.697 -0.954 1.898 1.00 94.25 330 THR A C 1
ATOM 2425 O O . THR A 1 330 ? -24.185 -2.072 1.883 1.00 94.25 330 THR A O 1
ATOM 2428 N N . THR A 1 331 ? -25.513 -0.544 0.932 1.00 93.06 331 THR A N 1
ATOM 2429 C CA . THR A 1 331 ? -25.751 -1.251 -0.329 1.00 93.06 331 THR A CA 1
ATOM 2430 C C . THR A 1 331 ? -25.901 -0.242 -1.458 1.00 93.06 331 THR A C 1
ATOM 2432 O O . THR A 1 331 ? -26.359 0.875 -1.229 1.00 93.06 331 THR A O 1
ATOM 2435 N N . VAL A 1 332 ? -25.594 -0.652 -2.686 1.00 92.25 332 VAL A N 1
ATOM 2436 C CA . VAL A 1 332 ? -25.800 0.158 -3.896 1.00 92.25 332 VAL A CA 1
ATOM 2437 C C . VAL A 1 332 ? -26.927 -0.403 -4.752 1.00 92.25 332 VAL A C 1
ATOM 2439 O O . VAL A 1 332 ? -27.112 -1.617 -4.858 1.00 92.25 332 VAL A O 1
ATOM 2442 N N . SER A 1 333 ? -27.694 0.487 -5.378 1.00 90.50 333 SER A N 1
ATOM 2443 C CA . SER A 1 333 ? -28.844 0.119 -6.209 1.00 90.50 333 SER A CA 1
ATOM 2444 C C . SER A 1 333 ? -28.528 0.108 -7.707 1.00 90.50 333 SER A C 1
ATOM 2446 O O . SER A 1 333 ? -29.102 -0.725 -8.419 1.00 90.50 333 SER A O 1
ATOM 2448 N N . SER A 1 334 ? -27.618 0.976 -8.171 1.00 95.50 334 SER A N 1
ATOM 2449 C CA . SER A 1 334 ? -27.294 1.149 -9.592 1.00 95.50 334 SER A CA 1
ATOM 2450 C C . SER A 1 334 ? -26.668 -0.111 -10.199 1.00 95.50 334 SER A C 1
ATOM 2452 O O . SER A 1 334 ? -25.928 -0.849 -9.544 1.00 95.50 334 SER A O 1
ATOM 2454 N N . ALA A 1 335 ? -26.972 -0.368 -11.475 1.00 95.94 335 ALA A N 1
ATOM 2455 C CA . ALA A 1 335 ? -26.427 -1.517 -12.198 1.00 95.94 335 ALA A CA 1
ATOM 2456 C C . ALA A 1 335 ? -24.894 -1.447 -12.310 1.00 95.94 335 ALA A C 1
ATOM 2458 O O . ALA A 1 335 ? -24.221 -2.463 -12.151 1.00 95.94 335 ALA A O 1
ATOM 2459 N N . GLU A 1 336 ? -24.351 -0.245 -12.523 1.00 95.31 336 GLU A N 1
ATOM 2460 C CA . GLU A 1 336 ? -22.909 -0.001 -12.612 1.00 95.31 336 GLU A CA 1
ATOM 2461 C C . GLU A 1 336 ? -22.192 -0.355 -11.302 1.00 95.31 336 GLU A C 1
ATOM 2463 O O . GLU A 1 336 ? -21.244 -1.141 -11.308 1.00 95.31 336 GLU A O 1
ATOM 2468 N N . ALA A 1 337 ? -22.684 0.146 -10.164 1.00 95.44 337 ALA A N 1
ATOM 2469 C CA . ALA A 1 337 ? -22.072 -0.120 -8.866 1.00 95.44 337 ALA A CA 1
ATOM 2470 C C . ALA A 1 337 ? -22.216 -1.588 -8.446 1.00 95.44 337 ALA A C 1
ATOM 2472 O O . ALA A 1 337 ? -21.265 -2.173 -7.929 1.00 95.44 337 ALA A O 1
ATOM 2473 N N . LYS A 1 338 ? -23.360 -2.225 -8.741 1.00 95.19 338 LYS A N 1
ATOM 2474 C CA . LYS A 1 338 ? -23.542 -3.670 -8.528 1.00 95.19 338 LYS A CA 1
ATOM 2475 C C . LYS A 1 338 ? -22.557 -4.505 -9.344 1.00 95.19 338 LYS A C 1
ATOM 2477 O O . LYS A 1 338 ? -22.021 -5.475 -8.817 1.00 95.19 338 LYS A O 1
ATOM 2482 N N . ALA A 1 339 ? -22.299 -4.134 -10.598 1.00 94.94 339 ALA A N 1
ATOM 2483 C CA . ALA A 1 339 ? -21.339 -4.836 -11.446 1.00 94.94 339 ALA A CA 1
ATOM 2484 C C . ALA A 1 339 ? -19.892 -4.668 -10.951 1.00 94.94 339 ALA A C 1
ATOM 2486 O O . ALA A 1 339 ? -19.130 -5.632 -10.964 1.00 94.94 339 ALA A O 1
ATOM 2487 N N . ALA A 1 340 ? -19.524 -3.470 -10.487 1.00 95.12 340 ALA A N 1
ATOM 2488 C CA . ALA A 1 340 ? -18.181 -3.181 -9.984 1.00 95.12 340 ALA A CA 1
ATOM 2489 C C . ALA A 1 340 ? -17.884 -3.859 -8.632 1.00 95.12 340 ALA A C 1
ATOM 2491 O O . ALA A 1 340 ? -16.822 -4.459 -8.452 1.00 95.12 340 ALA A O 1
ATOM 2492 N N . ILE A 1 341 ? -18.820 -3.767 -7.680 1.00 96.00 341 ILE A N 1
ATOM 2493 C CA . ILE A 1 341 ? -18.618 -4.177 -6.279 1.00 96.00 341 ILE A CA 1
ATOM 2494 C C . ILE A 1 341 ? -19.045 -5.629 -6.043 1.00 96.00 341 ILE A C 1
ATOM 2496 O O . ILE A 1 341 ? -18.386 -6.354 -5.298 1.00 96.00 341 ILE A O 1
ATOM 2500 N N . GLY A 1 342 ? -20.110 -6.101 -6.694 1.00 93.88 342 GLY A N 1
ATOM 2501 C CA . GLY A 1 342 ? -20.677 -7.425 -6.431 1.00 93.88 342 GLY A CA 1
ATOM 2502 C C . GLY A 1 342 ? -21.115 -7.585 -4.969 1.00 93.88 342 GLY A C 1
ATOM 2503 O O . GLY A 1 342 ? -21.767 -6.707 -4.412 1.00 93.88 342 GLY A O 1
ATOM 2504 N N . ASN A 1 343 ? -20.737 -8.704 -4.342 1.00 92.62 343 ASN A N 1
ATOM 2505 C CA . ASN A 1 343 ? -21.050 -9.013 -2.935 1.00 92.62 343 ASN A CA 1
ATOM 2506 C C . ASN A 1 343 ? -19.969 -8.539 -1.946 1.00 92.62 343 ASN A C 1
ATOM 2508 O O . ASN A 1 343 ? -19.952 -8.972 -0.792 1.00 92.62 343 ASN A O 1
ATOM 2512 N N . ARG A 1 344 ? -19.013 -7.727 -2.403 1.00 96.06 344 ARG A N 1
ATOM 2513 C CA . ARG A 1 344 ? -17.870 -7.307 -1.588 1.00 96.06 344 ARG A CA 1
ATOM 2514 C C . ARG A 1 344 ? -18.269 -6.195 -0.609 1.00 96.06 344 ARG A C 1
ATOM 2516 O O . ARG A 1 344 ? -19.317 -5.572 -0.793 1.00 96.06 344 ARG A O 1
ATOM 2523 N N . PRO A 1 345 ? -17.472 -5.948 0.448 1.00 95.56 345 PRO A N 1
ATOM 2524 C CA . PRO A 1 345 ? -17.794 -4.936 1.445 1.00 95.56 345 PRO A CA 1
ATOM 2525 C C . PRO A 1 345 ? -17.972 -3.543 0.838 1.00 95.56 345 PRO A C 1
ATOM 2527 O O . PRO A 1 345 ? -17.224 -3.134 -0.055 1.00 95.56 345 PRO A O 1
ATOM 2530 N N . ILE A 1 346 ? -18.958 -2.819 1.362 1.00 96.31 346 ILE A N 1
ATOM 2531 C CA . ILE A 1 346 ? -19.263 -1.437 1.007 1.00 96.31 346 ILE A CA 1
ATOM 2532 C C . ILE A 1 346 ? -19.739 -0.684 2.251 1.00 96.31 346 ILE A C 1
ATOM 2534 O O . ILE A 1 346 ? -20.582 -1.172 3.014 1.00 96.31 346 ILE A O 1
ATOM 2538 N N . TYR A 1 347 ? -19.192 0.509 2.438 1.00 96.50 347 TYR A N 1
ATOM 2539 C CA . TYR A 1 347 ? -19.403 1.350 3.602 1.00 96.50 347 TYR A CA 1
ATOM 2540 C C . TYR A 1 347 ? -19.674 2.791 3.177 1.00 96.50 347 TYR A C 1
ATOM 2542 O O . TYR A 1 347 ? -19.015 3.329 2.293 1.00 96.50 347 TYR A O 1
ATOM 2550 N N . ASP A 1 348 ? -20.647 3.417 3.823 1.00 96.75 348 ASP A N 1
ATOM 2551 C CA . ASP A 1 348 ? -20.760 4.867 3.899 1.00 96.75 348 ASP A CA 1
ATOM 2552 C C . ASP A 1 348 ? -19.815 5.342 5.008 1.00 96.75 348 ASP A C 1
ATOM 2554 O O . ASP A 1 348 ? -19.955 4.936 6.166 1.00 96.75 348 ASP A O 1
ATOM 2558 N N . ILE A 1 349 ? -18.807 6.122 4.623 1.00 96.94 349 ILE A N 1
ATOM 2559 C CA . ILE A 1 349 ? -17.760 6.641 5.498 1.00 96.94 349 ILE A CA 1
ATOM 2560 C C . ILE A 1 349 ? -17.927 8.153 5.557 1.00 96.94 349 ILE A C 1
ATOM 2562 O O . ILE A 1 349 ? -17.772 8.853 4.553 1.00 96.94 349 ILE A O 1
ATOM 2566 N N . SER A 1 350 ? -18.199 8.674 6.750 1.00 95.94 350 SER A N 1
ATOM 2567 C CA . SER A 1 350 ? -18.340 10.110 6.965 1.00 95.94 350 SER A CA 1
ATOM 2568 C C . SER A 1 350 ? -17.587 10.602 8.191 1.00 95.94 350 SER A C 1
ATOM 2570 O O . SER A 1 350 ? -17.318 9.858 9.135 1.00 95.94 350 SER A O 1
ATOM 2572 N N . LEU A 1 351 ? -17.227 11.882 8.139 1.00 96.62 351 LEU A N 1
ATOM 2573 C CA . LEU A 1 351 ? -16.421 12.562 9.137 1.00 96.62 351 LEU A CA 1
ATOM 2574 C C . LEU A 1 351 ? -17.169 13.795 9.637 1.00 96.62 351 LEU A C 1
ATOM 2576 O O . LEU A 1 351 ? -17.665 14.584 8.831 1.00 96.62 351 LEU A O 1
ATOM 2580 N N . TRP A 1 352 ? -17.251 13.956 10.953 1.00 97.12 352 TRP A N 1
ATOM 2581 C CA . TRP A 1 352 ? -18.047 15.001 11.593 1.00 97.12 352 TRP A CA 1
ATOM 2582 C C . TRP A 1 352 ? -17.269 15.660 12.727 1.00 97.12 352 TRP A C 1
ATOM 2584 O O . TRP A 1 352 ? -16.561 14.985 13.463 1.00 97.12 352 TRP A O 1
ATOM 2594 N N . GLU A 1 353 ? -17.436 16.966 12.893 1.00 97.38 353 GLU A N 1
ATOM 2595 C CA . GLU A 1 353 ? -17.146 17.671 14.138 1.00 97.38 353 GLU A CA 1
ATOM 2596 C C . GLU A 1 353 ? -18.415 17.681 14.996 1.00 97.38 353 GLU A C 1
ATOM 2598 O O . GLU A 1 353 ? -19.494 18.032 14.511 1.00 97.38 353 GLU A O 1
ATOM 2603 N N . VAL A 1 354 ? -18.293 17.341 16.276 1.00 96.44 354 VAL A N 1
ATOM 2604 C CA . VAL A 1 354 ? -19.367 17.451 17.263 1.00 96.44 354 VAL A CA 1
ATOM 2605 C C . VAL A 1 354 ? -18.949 18.422 18.357 1.00 96.44 354 VAL A C 1
ATOM 2607 O O . VAL A 1 354 ? -18.029 18.165 19.131 1.00 96.44 354 VAL A O 1
ATOM 2610 N N . LYS A 1 355 ? -19.657 19.549 18.448 1.00 93.88 355 LYS A N 1
ATOM 2611 C CA . LYS A 1 355 ? -19.407 20.589 19.451 1.00 93.88 355 LYS A CA 1
ATOM 2612 C C . LYS A 1 355 ? -20.709 21.000 20.114 1.00 93.88 355 LYS A C 1
ATOM 2614 O O . LYS A 1 355 ? -21.649 21.403 19.434 1.00 93.88 355 LYS A O 1
ATOM 2619 N N . ASN A 1 356 ? -20.765 20.915 21.444 1.00 90.50 356 ASN A N 1
ATOM 2620 C CA . ASN A 1 356 ? -21.963 21.237 22.232 1.00 90.50 356 ASN A CA 1
ATOM 2621 C C . ASN A 1 356 ? -23.224 20.509 21.716 1.00 90.50 356 ASN A C 1
ATOM 2623 O O . ASN A 1 356 ? -24.293 21.102 21.610 1.00 90.50 356 ASN A O 1
ATOM 2627 N N . GLY A 1 357 ? -23.074 19.241 21.313 1.00 87.69 357 GLY A N 1
ATOM 2628 C CA . GLY A 1 357 ? -24.151 18.418 20.750 1.00 87.69 357 GLY A CA 1
ATOM 2629 C C . GLY A 1 357 ? -24.533 18.724 19.295 1.00 87.69 357 GLY A C 1
ATOM 2630 O O . GLY A 1 357 ? -25.355 18.010 18.729 1.00 87.69 357 GLY A O 1
ATOM 2631 N N . LYS A 1 358 ? -23.942 19.745 18.660 1.00 94.56 358 LYS A N 1
ATOM 2632 C CA . LYS A 1 358 ? -24.166 20.060 17.244 1.00 94.56 358 LYS A CA 1
ATOM 2633 C C . LYS A 1 358 ? -23.163 19.323 16.365 1.00 94.56 358 LYS A C 1
ATOM 2635 O O . LYS A 1 358 ? -21.958 19.483 16.553 1.00 94.56 358 LYS A O 1
ATOM 2640 N N . GLU A 1 359 ? -23.664 18.601 15.367 1.00 96.88 359 GLU A N 1
ATOM 2641 C CA . GLU A 1 359 ? -22.841 17.941 14.352 1.00 96.88 359 GLU A CA 1
ATOM 2642 C C . GLU A 1 359 ? -22.633 18.839 13.124 1.00 96.88 359 GLU A C 1
ATOM 2644 O O . GLU A 1 359 ? -23.579 19.439 12.608 1.00 96.88 359 GLU A O 1
ATOM 2649 N N . THR A 1 360 ? -21.396 18.915 12.637 1.00 97.00 360 THR A N 1
ATOM 2650 C CA . THR A 1 360 ? -21.023 19.597 11.390 1.00 97.00 360 THR A CA 1
ATOM 2651 C C . THR A 1 360 ? -20.156 18.660 10.559 1.00 97.00 360 THR A C 1
ATOM 2653 O O . THR A 1 360 ? -19.134 18.179 11.038 1.00 97.00 360 THR A O 1
ATOM 2656 N N . GLN A 1 361 ? -20.555 18.362 9.322 1.00 96.25 361 GLN A N 1
ATOM 2657 C CA . GLN A 1 361 ? -19.802 17.429 8.483 1.00 96.25 361 GLN A CA 1
ATOM 2658 C C . GLN A 1 361 ? -18.492 18.061 7.999 1.00 96.25 361 GLN A C 1
ATOM 2660 O O . GLN A 1 361 ? -18.488 19.179 7.483 1.00 96.25 361 GLN A O 1
ATOM 2665 N N . ILE A 1 362 ? -17.396 17.314 8.106 1.00 95.69 362 ILE A N 1
ATOM 2666 C CA . ILE A 1 362 ? -16.098 17.673 7.534 1.00 95.69 362 ILE A CA 1
ATOM 2667 C C . ILE A 1 362 ? -16.046 17.093 6.123 1.00 95.69 362 ILE A C 1
ATOM 2669 O O . ILE A 1 362 ? -15.972 15.878 5.946 1.00 95.69 362 ILE A O 1
ATOM 2673 N N . THR A 1 363 ? -16.136 17.957 5.114 1.00 93.06 363 THR A N 1
ATOM 2674 C CA . THR A 1 363 ? -16.286 17.555 3.704 1.00 93.06 363 THR A CA 1
ATOM 2675 C C . THR A 1 363 ? -14.992 17.624 2.895 1.00 93.06 363 THR A C 1
ATOM 2677 O O . THR A 1 363 ? -14.905 16.978 1.855 1.00 93.06 363 THR A O 1
ATOM 2680 N N . ASP A 1 364 ? -13.983 18.344 3.385 1.00 90.94 364 ASP A N 1
ATOM 2681 C CA . ASP A 1 364 ? -12.660 18.477 2.773 1.00 90.94 364 ASP A CA 1
ATOM 2682 C C . ASP A 1 364 ? -11.556 18.404 3.843 1.00 90.94 364 ASP A C 1
ATOM 2684 O O . ASP A 1 364 ? -11.777 18.674 5.026 1.00 90.94 364 ASP A O 1
ATOM 2688 N N . LEU A 1 365 ? -10.358 18.016 3.411 1.00 92.00 365 LEU A N 1
ATOM 2689 C CA . LEU A 1 365 ? -9.157 17.890 4.237 1.00 92.00 365 LEU A CA 1
ATOM 2690 C C . LEU A 1 365 ? -8.015 18.789 3.731 1.00 92.00 365 LEU A C 1
ATOM 2692 O O . LEU A 1 365 ? -6.849 18.522 4.025 1.00 92.00 365 LEU A O 1
ATOM 2696 N N . ASN A 1 366 ? -8.308 19.825 2.934 1.00 91.12 366 ASN A N 1
ATOM 2697 C CA . ASN A 1 366 ? -7.344 20.799 2.417 1.00 91.12 366 ASN A CA 1
ATOM 2698 C C . ASN A 1 366 ? -6.099 20.132 1.789 1.00 91.12 366 ASN A C 1
ATOM 2700 O O . ASN A 1 366 ? -4.935 20.395 2.136 1.00 91.12 366 ASN A O 1
ATOM 2704 N N . GLY A 1 367 ? -6.365 19.154 0.918 1.00 89.19 367 GLY A N 1
ATOM 2705 C CA . GLY A 1 367 ? -5.351 18.343 0.241 1.00 89.19 367 GLY A CA 1
ATOM 2706 C C . GLY A 1 367 ? -4.605 17.334 1.126 1.00 89.19 367 GLY A C 1
ATOM 2707 O O . GLY A 1 367 ? -3.644 16.727 0.654 1.00 89.19 367 GLY A O 1
ATOM 2708 N N . LYS A 1 368 ? -4.994 17.151 2.396 1.00 91.69 368 LYS A N 1
ATOM 2709 C CA . LYS A 1 368 ? -4.562 16.021 3.238 1.00 91.69 368 LYS A CA 1
ATOM 2710 C C . LYS A 1 368 ? -5.468 14.818 3.010 1.00 91.69 368 LYS A C 1
ATOM 2712 O O . LYS A 1 368 ? -6.532 14.919 2.410 1.00 91.69 368 LYS A O 1
ATOM 2717 N N . THR A 1 369 ? -5.022 13.663 3.486 1.00 93.56 369 THR A N 1
ATOM 2718 C CA . THR A 1 369 ? -5.722 12.393 3.288 1.00 93.56 369 THR A CA 1
ATOM 2719 C C . THR A 1 369 ? -5.734 11.573 4.566 1.00 93.56 369 THR A C 1
ATOM 2721 O O . THR A 1 369 ? -4.839 11.705 5.409 1.00 93.56 369 THR A O 1
ATOM 2724 N N . ILE A 1 370 ? -6.716 10.685 4.671 1.00 96.00 370 ILE A N 1
ATOM 2725 C CA . ILE A 1 370 ? -6.770 9.615 5.671 1.00 96.00 370 ILE A CA 1
ATOM 2726 C C . ILE A 1 370 ? -6.538 8.298 4.927 1.00 96.00 370 ILE A C 1
ATOM 2728 O O . ILE A 1 370 ? -7.165 8.059 3.899 1.00 96.00 370 ILE A O 1
ATOM 2732 N N . SER A 1 371 ? -5.615 7.463 5.398 1.00 96.31 371 SER A N 1
ATOM 2733 C CA . SER A 1 371 ? -5.478 6.097 4.883 1.00 96.31 371 SER A CA 1
ATOM 2734 C C . SER A 1 371 ? -6.655 5.269 5.381 1.00 96.31 371 SER A C 1
ATOM 2736 O O . SER A 1 371 ? -6.968 5.327 6.568 1.00 96.31 371 SER A O 1
ATOM 2738 N N . VAL A 1 372 ? -7.314 4.529 4.497 1.00 97.81 372 VAL A N 1
ATOM 2739 C CA . VAL A 1 372 ? -8.419 3.632 4.843 1.00 97.81 372 VAL A CA 1
ATOM 2740 C C . VAL A 1 372 ? -8.079 2.234 4.368 1.00 97.81 372 VAL A C 1
ATOM 2742 O O . VAL A 1 372 ? -7.687 2.074 3.213 1.00 97.81 372 VAL A O 1
ATOM 2745 N N . ALA A 1 373 ? -8.274 1.236 5.228 1.00 97.25 373 ALA A N 1
ATOM 2746 C CA . ALA A 1 373 ? -8.170 -0.176 4.875 1.00 97.25 373 ALA A CA 1
ATOM 2747 C C . ALA A 1 373 ? -9.542 -0.839 5.031 1.00 97.25 373 ALA A C 1
ATOM 2749 O O . ALA A 1 373 ? -10.088 -0.886 6.128 1.00 97.25 373 ALA A O 1
ATOM 2750 N N . ILE A 1 374 ? -10.121 -1.329 3.932 1.00 97.19 374 ILE A N 1
ATOM 2751 C CA . ILE A 1 374 ? -11.359 -2.117 3.960 1.00 97.19 374 ILE A CA 1
ATOM 2752 C C . ILE A 1 374 ? -10.976 -3.603 4.025 1.00 97.19 374 ILE A C 1
ATOM 2754 O O . ILE A 1 374 ? -10.496 -4.124 3.010 1.00 97.19 374 ILE A O 1
ATOM 2758 N N . PRO A 1 375 ? -11.198 -4.308 5.153 1.00 94.69 375 PRO A N 1
ATOM 2759 C CA . PRO A 1 375 ? -10.898 -5.723 5.291 1.00 94.69 375 PRO A CA 1
ATOM 2760 C C . PRO A 1 375 ? -11.650 -6.539 4.247 1.00 94.69 375 PRO A C 1
ATOM 2762 O O . PRO A 1 375 ? -12.867 -6.418 4.070 1.00 94.69 375 PRO A O 1
ATOM 2765 N N . TYR A 1 376 ? -10.912 -7.381 3.537 1.00 95.38 376 TYR A N 1
ATOM 2766 C CA . TYR A 1 376 ? -11.448 -8.241 2.504 1.00 95.38 376 TYR A CA 1
ATOM 2767 C C . TYR A 1 376 ? -10.506 -9.411 2.251 1.00 95.38 376 TYR A C 1
ATOM 2769 O O . TYR A 1 376 ? -9.324 -9.225 2.011 1.00 95.38 376 TYR A O 1
ATOM 2777 N N . THR A 1 377 ? -11.032 -10.632 2.243 1.00 94.50 377 THR A N 1
ATOM 2778 C CA . THR A 1 377 ? -10.284 -11.788 1.738 1.00 94.50 377 THR A CA 1
ATOM 2779 C C . THR A 1 377 ? -10.750 -12.070 0.310 1.00 94.50 377 THR A C 1
ATOM 2781 O O . THR A 1 377 ? -11.934 -12.373 0.134 1.00 94.50 377 THR A O 1
ATOM 2784 N N . PRO A 1 378 ? -9.861 -11.984 -0.699 1.00 94.50 378 PRO A N 1
ATOM 2785 C CA . PRO A 1 378 ? -10.218 -12.238 -2.087 1.00 94.50 378 PRO A CA 1
ATOM 2786 C C . PRO A 1 378 ? -10.847 -13.618 -2.265 1.00 94.50 378 PRO A C 1
ATOM 2788 O O . PRO A 1 378 ? -10.382 -14.612 -1.695 1.00 94.50 378 PRO A O 1
ATOM 2791 N N . ALA A 1 379 ? -11.893 -13.695 -3.085 1.00 94.31 379 ALA A N 1
ATOM 2792 C CA . ALA A 1 379 ? -12.454 -14.984 -3.467 1.00 94.31 379 ALA A CA 1
ATOM 2793 C C . ALA A 1 379 ? -11.434 -15.791 -4.294 1.00 94.31 379 ALA A C 1
ATOM 2795 O O . ALA A 1 379 ? -10.551 -15.235 -4.943 1.00 94.31 379 ALA A O 1
ATOM 2796 N N . LYS A 1 380 ? -11.567 -17.124 -4.333 1.00 89.94 380 LYS A N 1
ATOM 2797 C CA . LYS A 1 380 ? -10.606 -18.020 -5.017 1.00 89.94 380 LYS A CA 1
ATOM 2798 C C . LYS A 1 380 ? -10.354 -17.662 -6.494 1.00 89.94 380 LYS A C 1
ATOM 2800 O O . LYS A 1 380 ? -9.283 -17.947 -7.021 1.00 89.94 380 LYS A O 1
ATOM 2805 N N . ASN A 1 381 ? -11.351 -17.101 -7.174 1.00 89.19 381 ASN A N 1
ATOM 2806 C CA . ASN A 1 381 ? -11.290 -16.699 -8.580 1.00 89.19 381 ASN A CA 1
ATOM 2807 C C . ASN A 1 381 ? -10.836 -15.245 -8.785 1.00 89.19 381 ASN A C 1
ATOM 2809 O O . ASN A 1 381 ? -10.675 -14.817 -9.925 1.00 89.19 381 ASN A O 1
ATOM 2813 N N . GLU A 1 382 ? -10.629 -14.485 -7.717 1.00 93.12 382 GLU A N 1
ATOM 2814 C CA . GLU A 1 382 ? -10.160 -13.111 -7.799 1.00 93.12 382 GLU A CA 1
ATOM 2815 C C . GLU A 1 382 ? -8.643 -13.053 -7.755 1.00 93.12 382 GLU A C 1
ATOM 2817 O O . GLU A 1 382 ? -7.975 -13.813 -7.058 1.00 93.12 382 GLU A O 1
ATOM 2822 N N . GLN A 1 383 ? -8.093 -12.129 -8.531 1.00 91.94 383 GLN A N 1
ATOM 2823 C CA . GLN A 1 383 ? -6.667 -11.843 -8.533 1.00 91.94 383 GLN A CA 1
ATOM 2824 C C . GLN A 1 383 ? -6.444 -10.577 -7.701 1.00 91.94 383 GLN A C 1
ATOM 2826 O O . GLN A 1 383 ? -7.061 -9.558 -8.025 1.00 91.94 383 GLN A O 1
ATOM 2831 N N . PRO A 1 384 ? -5.570 -10.596 -6.678 1.00 93.06 384 PRO A N 1
ATOM 2832 C CA . PRO A 1 384 ? -5.336 -9.444 -5.809 1.00 93.06 384 PRO A CA 1
ATOM 2833 C C . PRO A 1 384 ? -5.009 -8.141 -6.548 1.00 93.06 384 PRO A C 1
ATOM 2835 O O . PRO A 1 384 ? -5.512 -7.081 -6.188 1.00 93.06 384 PRO A O 1
ATOM 2838 N N . GLY A 1 385 ? -4.228 -8.211 -7.633 1.00 92.62 385 GLY A N 1
ATOM 2839 C CA . GLY A 1 385 ? -3.881 -7.033 -8.438 1.00 92.62 385 GLY A CA 1
ATOM 2840 C C . GLY A 1 385 ? -5.080 -6.331 -9.094 1.00 92.62 385 GLY A C 1
ATOM 2841 O O . GLY A 1 385 ? -5.010 -5.140 -9.387 1.00 92.62 385 GLY A O 1
ATOM 2842 N N . ASN A 1 386 ? -6.197 -7.034 -9.285 1.00 93.69 386 ASN A N 1
ATOM 2843 C CA . ASN A 1 386 ? -7.417 -6.499 -9.898 1.00 93.69 386 ASN A CA 1
ATOM 2844 C C . ASN A 1 386 ? -8.421 -5.943 -8.875 1.00 93.69 386 ASN A C 1
ATOM 2846 O O . ASN A 1 386 ? -9.539 -5.593 -9.255 1.00 93.69 386 ASN A O 1
ATOM 2850 N N . LEU A 1 387 ? -8.059 -5.888 -7.591 1.00 96.06 387 LEU A N 1
ATOM 2851 C CA . LEU A 1 387 ? -8.888 -5.289 -6.549 1.00 96.06 387 LEU A CA 1
ATOM 2852 C C . LEU A 1 387 ? -8.602 -3.791 -6.403 1.00 96.06 387 LEU A C 1
ATOM 2854 O O . LEU A 1 387 ? -7.465 -3.325 -6.548 1.00 96.06 387 LEU A O 1
ATOM 2858 N N . TYR A 1 388 ? -9.672 -3.051 -6.120 1.00 95.06 388 TYR A N 1
ATOM 2859 C CA . TYR A 1 388 ? -9.711 -1.595 -6.053 1.00 95.06 388 TYR A CA 1
ATOM 2860 C C . TYR A 1 388 ? -10.548 -1.127 -4.886 1.00 95.06 388 TYR A C 1
ATOM 2862 O O . TYR A 1 388 ? -11.556 -1.747 -4.550 1.00 95.06 388 TYR A O 1
ATOM 2870 N N . ALA A 1 389 ? -10.208 0.048 -4.372 1.00 97.62 389 ALA A N 1
ATOM 2871 C CA . ALA A 1 389 ? -11.221 0.878 -3.755 1.00 97.62 389 ALA A CA 1
ATOM 2872 C C . ALA A 1 389 ? -12.025 1.568 -4.864 1.00 97.62 389 ALA A C 1
ATOM 2874 O O . ALA A 1 389 ? -11.460 2.128 -5.810 1.00 97.62 389 ALA A O 1
ATOM 2875 N N . VAL A 1 390 ? -13.345 1.528 -4.746 1.00 97.19 390 VAL A N 1
ATOM 2876 C CA . VAL A 1 390 ? -14.257 2.282 -5.605 1.00 97.19 390 VAL A CA 1
ATOM 2877 C C . VAL A 1 390 ? -15.085 3.223 -4.751 1.00 97.19 390 VAL A C 1
ATOM 2879 O O . VAL A 1 390 ? -15.490 2.845 -3.652 1.00 97.19 390 VAL A O 1
ATOM 2882 N N . SER A 1 391 ? -15.343 4.429 -5.247 1.00 97.31 391 SER A N 1
ATOM 2883 C CA . SER A 1 391 ? -16.360 5.310 -4.678 1.00 97.31 391 SER A CA 1
ATOM 2884 C C . SER A 1 391 ? -17.618 5.299 -5.538 1.00 97.31 391 SER A C 1
ATOM 2886 O O . SER A 1 391 ? -17.561 5.062 -6.749 1.00 97.31 391 SER A O 1
ATOM 2888 N N . VAL A 1 392 ? -18.761 5.533 -4.901 1.00 97.00 392 VAL A N 1
ATOM 2889 C CA . VAL A 1 392 ? -20.060 5.627 -5.568 1.00 97.00 392 VAL A CA 1
ATOM 2890 C C . VAL A 1 392 ? -20.687 6.965 -5.211 1.00 97.00 392 VAL A C 1
ATOM 2892 O O . VAL A 1 392 ? -20.868 7.273 -4.034 1.00 97.00 392 VAL A O 1
ATOM 2895 N N . ASP A 1 393 ? -20.982 7.776 -6.226 1.00 93.88 393 ASP A N 1
ATOM 2896 C CA . ASP A 1 393 ? -21.633 9.067 -6.015 1.00 93.88 393 ASP A CA 1
ATOM 2897 C C . ASP A 1 393 ? -23.147 8.922 -5.775 1.00 93.88 393 ASP A C 1
ATOM 2899 O O . ASP A 1 393 ? -23.726 7.838 -5.880 1.00 93.88 393 ASP A O 1
ATOM 2903 N N . ALA A 1 394 ? -23.815 10.034 -5.457 1.00 90.44 394 ALA A N 1
ATOM 2904 C CA . ALA A 1 394 ? -25.254 10.047 -5.190 1.00 90.44 394 ALA A CA 1
ATOM 2905 C C . ALA A 1 394 ? -26.115 9.621 -6.400 1.00 90.44 394 ALA A C 1
ATOM 2907 O O . ALA A 1 394 ? -27.247 9.178 -6.213 1.00 90.44 394 ALA A O 1
ATOM 2908 N N . ALA A 1 395 ? -25.594 9.729 -7.629 1.00 92.12 395 ALA A N 1
ATOM 2909 C CA . ALA A 1 395 ? -26.257 9.254 -8.843 1.00 92.12 395 ALA A CA 1
ATOM 2910 C C . ALA A 1 395 ? -26.005 7.755 -9.105 1.00 92.12 395 ALA A C 1
ATOM 2912 O O . ALA A 1 395 ? -26.562 7.183 -10.043 1.00 92.12 395 ALA A O 1
ATOM 2913 N N . GLY A 1 396 ? -25.186 7.102 -8.276 1.00 93.06 396 GLY A N 1
ATOM 2914 C CA . GLY A 1 396 ? -24.821 5.700 -8.413 1.00 93.06 396 GLY A CA 1
ATOM 2915 C C . GLY A 1 396 ? -23.712 5.445 -9.433 1.00 93.06 396 GLY A C 1
ATOM 2916 O O . GLY A 1 396 ? -23.539 4.289 -9.830 1.00 93.06 396 GLY A O 1
ATOM 2917 N N . LYS A 1 397 ? -22.983 6.480 -9.867 1.00 96.38 397 LYS A N 1
ATOM 2918 C CA . LYS A 1 397 ? -21.839 6.351 -10.775 1.00 96.38 397 LYS A CA 1
ATOM 2919 C C . LYS A 1 397 ? -20.610 5.890 -10.002 1.00 96.38 397 LYS A C 1
ATOM 2921 O O . LYS A 1 397 ? -20.357 6.359 -8.892 1.00 96.38 397 LYS A O 1
ATOM 2926 N N . VAL A 1 398 ? -19.833 4.992 -10.604 1.00 96.62 398 VAL A N 1
ATOM 2927 C CA . VAL A 1 398 ? -18.639 4.422 -9.978 1.00 96.62 398 VAL A CA 1
ATOM 2928 C C . VAL A 1 398 ? -17.404 5.221 -10.373 1.00 96.62 398 VAL A C 1
ATOM 2930 O O . VAL A 1 398 ? -17.175 5.510 -11.549 1.00 96.62 398 VAL A O 1
ATOM 2933 N N . GLN A 1 399 ? -16.556 5.531 -9.396 1.00 96.12 399 GLN A N 1
ATOM 2934 C CA . GLN A 1 399 ? -15.191 5.983 -9.648 1.00 96.12 399 GLN A CA 1
ATOM 2935 C C . GLN A 1 399 ? -14.195 4.963 -9.100 1.00 96.12 399 GLN A C 1
ATOM 2937 O O . GLN A 1 399 ? -14.203 4.625 -7.919 1.00 96.12 399 GLN A O 1
ATOM 2942 N N . TRP A 1 400 ? -13.315 4.481 -9.974 1.00 94.88 400 TRP A N 1
ATOM 2943 C CA . TRP A 1 400 ? -12.243 3.556 -9.624 1.00 94.88 400 TRP A CA 1
ATOM 2944 C C . TRP A 1 400 ? -11.038 4.342 -9.117 1.00 94.88 400 TRP A C 1
ATOM 2946 O O . TRP A 1 400 ? -10.445 5.131 -9.857 1.00 94.88 400 TRP A O 1
ATOM 2956 N N . LEU A 1 401 ? -10.664 4.143 -7.854 1.00 95.38 401 LEU A N 1
ATOM 2957 C CA . LEU A 1 401 ? -9.563 4.885 -7.249 1.00 95.38 401 LEU A CA 1
ATOM 2958 C C . LEU A 1 401 ? -8.240 4.237 -7.657 1.00 95.38 401 LEU A C 1
ATOM 2960 O O . LEU A 1 401 ? -7.843 3.202 -7.126 1.00 95.38 401 LEU A O 1
ATOM 2964 N N . THR A 1 402 ? -7.532 4.847 -8.608 1.00 92.06 402 THR A N 1
ATOM 2965 C CA . THR A 1 402 ? -6.257 4.316 -9.128 1.00 92.06 402 THR A CA 1
ATOM 2966 C C . THR A 1 402 ? -5.170 4.235 -8.055 1.00 92.06 402 THR A C 1
ATOM 2968 O O . THR A 1 402 ? -4.348 3.319 -8.078 1.00 92.06 402 THR A O 1
ATOM 2971 N N . LYS A 1 403 ? -5.204 5.144 -7.072 1.00 93.56 403 LYS A N 1
ATOM 2972 C CA . LYS A 1 403 ? -4.365 5.126 -5.864 1.00 93.56 403 LYS A CA 1
ATOM 2973 C C . LYS A 1 403 ? -5.005 4.278 -4.759 1.00 93.56 403 LYS A C 1
ATOM 2975 O O . LYS A 1 403 ? -5.299 4.763 -3.670 1.00 93.56 403 LYS A O 1
ATOM 2980 N N . SER A 1 404 ? -5.246 3.015 -5.082 1.00 96.94 404 SER A N 1
ATOM 2981 C CA . SER A 1 404 ? -5.659 1.973 -4.143 1.00 96.94 404 SER A CA 1
ATOM 2982 C C . SER A 1 404 ? -4.914 0.681 -4.456 1.00 96.94 404 SER A C 1
ATOM 2984 O O . SER A 1 404 ? -4.476 0.495 -5.596 1.00 96.94 404 SER A O 1
ATOM 2986 N N . SER A 1 405 ? -4.777 -0.211 -3.480 1.00 97.19 405 SER A N 1
ATOM 2987 C CA . SER A 1 405 ? -4.174 -1.537 -3.665 1.00 97.19 405 SER A CA 1
ATOM 2988 C C . SER A 1 405 ? -4.785 -2.549 -2.704 1.00 97.19 405 SER A C 1
ATOM 2990 O O . SER A 1 405 ? -5.331 -2.168 -1.676 1.00 97.19 405 SER A O 1
ATOM 2992 N N . TYR A 1 406 ? -4.672 -3.835 -3.023 1.00 96.94 406 TYR A N 1
ATOM 2993 C CA . TYR A 1 406 ? -4.878 -4.891 -2.041 1.00 96.94 406 TYR A CA 1
ATOM 2994 C C . TYR A 1 406 ? -3.564 -5.169 -1.307 1.00 96.94 406 TYR A C 1
ATOM 2996 O O . TYR A 1 406 ? -2.579 -5.566 -1.939 1.00 96.94 406 TYR A O 1
ATOM 3004 N N . ASP A 1 407 ? -3.576 -4.996 0.010 1.00 94.25 407 ASP A N 1
ATOM 3005 C CA . ASP A 1 407 ? -2.479 -5.343 0.903 1.00 94.25 407 ASP A CA 1
ATOM 3006 C C . ASP A 1 407 ? -2.713 -6.743 1.490 1.00 94.25 407 ASP A C 1
ATOM 3008 O O . ASP A 1 407 ? -3.722 -7.016 2.146 1.00 94.25 407 ASP A O 1
ATOM 3012 N N . ALA A 1 408 ? -1.798 -7.667 1.195 1.00 90.00 408 ALA A N 1
ATOM 3013 C CA . ALA A 1 408 ? -1.959 -9.073 1.558 1.00 90.00 408 ALA A CA 1
ATOM 3014 C C . ALA A 1 408 ? -1.684 -9.349 3.042 1.00 90.00 408 ALA A C 1
ATOM 3016 O O . ALA A 1 408 ? -2.232 -10.317 3.574 1.00 90.00 408 ALA A O 1
ATOM 3017 N N . ASP A 1 409 ? -0.872 -8.514 3.693 1.00 88.19 409 ASP A N 1
ATOM 3018 C CA . ASP A 1 409 ? -0.544 -8.642 5.112 1.00 88.19 409 ASP A CA 1
ATOM 3019 C C . ASP A 1 409 ? -1.712 -8.164 5.988 1.00 88.19 409 ASP A C 1
ATOM 3021 O O . ASP A 1 409 ? -2.088 -8.849 6.938 1.00 88.19 409 ASP A O 1
ATOM 3025 N N . GLN A 1 410 ? -2.340 -7.043 5.623 1.00 87.81 410 GLN A N 1
ATOM 3026 C CA . GLN A 1 410 ? -3.546 -6.502 6.261 1.00 87.81 410 GLN A CA 1
ATOM 3027 C C . GLN A 1 410 ? -4.824 -7.236 5.832 1.00 87.81 410 GLN A C 1
ATOM 3029 O O . GLN A 1 410 ? -5.852 -7.112 6.491 1.00 87.81 410 GLN A O 1
ATOM 3034 N N . LYS A 1 411 ? -4.782 -8.004 4.732 1.00 92.06 411 LYS A N 1
ATOM 3035 C CA . LYS A 1 411 ? -5.962 -8.633 4.105 1.00 92.06 411 LYS A CA 1
ATOM 3036 C C . LYS A 1 411 ? -7.060 -7.601 3.864 1.00 92.06 411 LYS A C 1
ATOM 3038 O O . LYS A 1 411 ? -8.213 -7.776 4.262 1.00 92.06 411 LYS A O 1
ATOM 3043 N N . ALA A 1 412 ? -6.672 -6.500 3.235 1.00 96.00 412 ALA A N 1
ATOM 3044 C CA . ALA A 1 412 ? -7.530 -5.346 3.052 1.00 96.00 412 ALA A CA 1
ATOM 3045 C C . ALA A 1 412 ? -7.240 -4.642 1.729 1.00 96.00 412 ALA A C 1
ATOM 3047 O O . ALA A 1 412 ? -6.135 -4.696 1.190 1.00 96.00 412 ALA A O 1
ATOM 3048 N N . VAL A 1 413 ? -8.243 -3.942 1.210 1.00 98.31 413 VAL A N 1
ATOM 3049 C CA . VAL A 1 413 ? -8.035 -2.960 0.148 1.00 98.31 413 VAL A CA 1
ATOM 3050 C C . VAL A 1 413 ? -7.784 -1.602 0.783 1.00 98.31 413 VAL A C 1
ATOM 3052 O O . VAL A 1 413 ? -8.655 -1.065 1.466 1.00 98.31 413 VAL A O 1
ATOM 3055 N N . ILE A 1 414 ? -6.599 -1.052 0.530 1.00 98.00 414 ILE A N 1
ATOM 3056 C CA . ILE A 1 414 ? -6.136 0.224 1.067 1.00 98.00 414 ILE A CA 1
ATOM 3057 C C . ILE A 1 414 ? -6.296 1.355 0.047 1.00 98.00 414 ILE A C 1
ATOM 3059 O O . ILE A 1 414 ? -6.086 1.155 -1.154 1.00 98.00 414 ILE A O 1
ATOM 3063 N N . PHE A 1 415 ? -6.651 2.556 0.506 1.00 97.94 415 PHE A N 1
ATOM 3064 C CA . PHE A 1 415 ? -6.748 3.765 -0.320 1.00 97.94 415 PHE A CA 1
ATOM 3065 C C . PHE A 1 415 ? -6.648 5.050 0.512 1.00 97.94 415 PHE A C 1
ATOM 3067 O O . PHE A 1 415 ? -6.714 5.026 1.737 1.00 97.94 415 PHE A O 1
ATOM 3074 N N . GLN A 1 416 ? -6.495 6.191 -0.163 1.00 94.75 416 GLN A N 1
ATOM 3075 C CA . GLN A 1 416 ? -6.558 7.512 0.466 1.00 94.75 416 GLN A CA 1
ATOM 3076 C C . GLN A 1 416 ? -7.975 8.091 0.384 1.00 94.75 416 GLN A C 1
ATOM 3078 O O . GLN A 1 416 ? -8.485 8.354 -0.706 1.00 94.75 416 GLN A O 1
ATOM 3083 N N . LEU A 1 417 ? -8.587 8.340 1.537 1.00 94.62 417 LEU A N 1
ATOM 3084 C CA . LEU A 1 417 ? -9.823 9.098 1.675 1.00 94.62 417 LEU A CA 1
ATOM 3085 C C . LEU A 1 417 ? -9.517 10.600 1.613 1.00 94.62 417 LEU A C 1
ATOM 3087 O O . LEU A 1 417 ? -8.748 11.120 2.426 1.00 94.62 417 LEU A O 1
ATOM 3091 N N . THR A 1 418 ? -10.130 11.288 0.650 1.00 90.69 418 THR A N 1
ATOM 3092 C CA . THR A 1 418 ? -10.031 12.749 0.466 1.00 90.69 418 THR A CA 1
ATOM 3093 C C . THR A 1 418 ? -11.319 13.481 0.832 1.00 90.69 418 THR A C 1
ATOM 3095 O O . THR A 1 418 ? -11.277 14.674 1.103 1.00 90.69 418 THR A O 1
ATOM 3098 N N . GLN A 1 419 ? -12.456 12.783 0.817 1.00 91.25 419 GLN A N 1
ATOM 3099 C CA . GLN A 1 419 ? -13.782 13.324 1.113 1.00 91.25 419 GLN A CA 1
ATOM 3100 C C . GLN A 1 419 ? -14.692 12.209 1.657 1.00 91.25 419 GLN A C 1
ATOM 3102 O O . GLN A 1 419 ? -14.456 11.045 1.337 1.00 91.25 419 GLN A O 1
ATOM 3107 N N . PRO A 1 420 ? -15.726 12.526 2.452 1.00 94.25 420 PRO A N 1
ATOM 3108 C CA . PRO A 1 420 ? -16.771 11.574 2.827 1.00 94.25 420 PRO A CA 1
ATOM 3109 C C . PRO A 1 420 ? -17.503 10.967 1.625 1.00 94.25 420 PRO A C 1
ATOM 3111 O O . PRO A 1 420 ? -17.626 11.603 0.577 1.00 94.25 420 PRO A O 1
ATOM 3114 N N . GLY A 1 421 ? -18.064 9.772 1.797 1.00 95.50 421 GLY A N 1
ATOM 3115 C CA . GLY A 1 421 ? -18.905 9.147 0.780 1.00 95.50 421 GLY A CA 1
ATOM 3116 C C . GLY A 1 421 ? -19.032 7.635 0.920 1.00 95.50 421 GLY A C 1
ATOM 3117 O O . GLY A 1 421 ? -18.611 7.034 1.906 1.00 95.50 421 GLY A O 1
ATOM 3118 N N . VAL A 1 422 ? -19.609 7.015 -0.110 1.00 97.50 422 VAL A N 1
ATOM 3119 C CA . VAL A 1 422 ? -19.767 5.562 -0.190 1.00 97.50 422 VAL A CA 1
ATOM 3120 C C . VAL A 1 422 ? -18.554 4.953 -0.881 1.00 97.50 422 VAL A C 1
ATOM 3122 O O . VAL A 1 422 ? -18.284 5.258 -2.044 1.00 97.50 422 VAL A O 1
ATOM 3125 N N . TYR A 1 423 ? -17.861 4.062 -0.177 1.00 98.00 423 TYR A N 1
ATOM 3126 C CA . TYR A 1 423 ? -16.673 3.356 -0.644 1.00 98.00 423 TYR A CA 1
ATOM 3127 C C . TYR A 1 423 ? -16.855 1.848 -0.526 1.00 98.00 423 TYR A C 1
ATOM 3129 O O . TYR A 1 423 ? -17.457 1.353 0.423 1.00 98.00 423 TYR A O 1
ATOM 3137 N N . GLY A 1 424 ? -16.313 1.094 -1.473 1.00 97.56 424 GLY A N 1
ATOM 3138 C CA . GLY A 1 424 ? -16.356 -0.362 -1.427 1.00 97.56 424 GLY A CA 1
ATOM 3139 C C . GLY A 1 424 ? -15.173 -1.010 -2.115 1.00 97.56 424 GLY A C 1
ATOM 3140 O O . GLY A 1 424 ? -14.342 -0.344 -2.737 1.00 97.56 424 GLY A O 1
ATOM 3141 N N . VAL A 1 425 ? -15.121 -2.333 -2.011 1.00 98.12 425 VAL A N 1
ATOM 3142 C CA . VAL A 1 425 ? -14.145 -3.141 -2.739 1.00 98.12 425 VAL A CA 1
ATOM 3143 C C . VAL A 1 425 ? -14.697 -3.464 -4.123 1.00 98.12 425 VAL A C 1
ATOM 3145 O O . VAL A 1 425 ? -15.656 -4.221 -4.268 1.00 98.12 425 VAL A O 1
ATOM 3148 N N . GLY A 1 426 ? -14.082 -2.883 -5.146 1.00 96.56 426 GLY A N 1
ATOM 3149 C CA . GLY A 1 426 ? -14.353 -3.189 -6.544 1.00 96.56 426 GLY A CA 1
ATOM 3150 C C . GLY A 1 426 ? -13.388 -4.235 -7.091 1.00 96.56 426 GLY A C 1
ATOM 3151 O O . GLY A 1 426 ? -12.252 -4.359 -6.631 1.00 96.56 426 GLY A O 1
ATOM 3152 N N . TYR A 1 427 ? -13.828 -4.964 -8.111 1.00 95.06 427 TYR A N 1
ATOM 3153 C CA . TYR A 1 427 ? -12.983 -5.896 -8.852 1.00 95.06 427 TYR A CA 1
ATOM 3154 C C . TYR A 1 427 ? -13.163 -5.687 -10.347 1.00 95.06 427 TYR A C 1
ATOM 3156 O O . TYR A 1 427 ? -14.268 -5.862 -10.865 1.00 95.06 427 TYR A O 1
ATOM 3164 N N . ASP A 1 428 ? -12.077 -5.346 -11.038 1.00 89.00 428 ASP A N 1
ATOM 3165 C CA . ASP A 1 428 ? -12.086 -5.224 -12.493 1.00 89.00 428 ASP A CA 1
ATOM 3166 C C . ASP A 1 428 ? -11.347 -6.399 -13.138 1.00 89.00 428 ASP A C 1
ATOM 3168 O O . ASP A 1 428 ? -10.118 -6.441 -13.229 1.00 89.00 428 ASP A O 1
ATOM 3172 N N . ALA A 1 429 ? -12.131 -7.372 -13.599 1.00 78.00 429 ALA A N 1
ATOM 3173 C CA . ALA A 1 429 ? -11.635 -8.552 -14.294 1.00 78.00 429 ALA A CA 1
ATOM 3174 C C . ALA A 1 429 ? -11.213 -8.278 -15.747 1.00 78.00 429 ALA A C 1
ATOM 3176 O O . ALA A 1 429 ? -10.784 -9.212 -16.420 1.00 78.00 429 ALA A O 1
ATOM 3177 N N . LYS A 1 430 ? -11.349 -7.044 -16.266 1.00 65.12 430 LYS A N 1
ATOM 3178 C CA . LYS A 1 430 ? -11.096 -6.708 -17.684 1.00 65.12 430 LYS A CA 1
ATOM 3179 C C . LYS A 1 430 ? -9.625 -6.790 -18.105 1.00 65.12 430 LYS A C 1
ATOM 3181 O O . LYS A 1 430 ? -9.267 -6.329 -19.189 1.00 65.12 430 LYS A O 1
ATOM 3186 N N . THR A 1 431 ? -8.751 -7.369 -17.290 1.00 66.88 431 THR A N 1
ATOM 3187 C CA . THR A 1 431 ? -7.367 -7.607 -17.684 1.00 66.88 431 THR A CA 1
ATOM 3188 C C . THR A 1 431 ? -7.307 -8.665 -18.789 1.00 66.88 431 THR A C 1
ATOM 3190 O O . THR A 1 431 ? -7.919 -9.726 -18.650 1.00 66.88 431 THR A O 1
ATOM 3193 N N . PRO A 1 432 ? -6.567 -8.420 -19.888 1.00 68.12 432 PRO A N 1
ATOM 3194 C CA . PRO A 1 432 ? -6.378 -9.431 -20.918 1.00 68.12 432 PRO A CA 1
ATOM 3195 C C . PRO A 1 432 ? -5.762 -10.704 -20.328 1.00 68.12 432 PRO A C 1
ATOM 3197 O O . PRO A 1 432 ? -4.911 -10.638 -19.436 1.00 68.12 432 PRO A O 1
ATOM 3200 N N . ALA A 1 433 ? -6.188 -11.867 -20.826 1.00 80.50 433 ALA A N 1
ATOM 3201 C CA . ALA A 1 433 ? -5.663 -13.164 -20.410 1.00 80.50 433 ALA A CA 1
ATOM 3202 C C . ALA A 1 433 ? -4.242 -13.363 -20.966 1.00 80.50 433 ALA A C 1
ATOM 3204 O O . ALA A 1 433 ? -4.030 -14.042 -21.969 1.00 80.50 433 ALA A O 1
ATOM 3205 N N . PHE A 1 434 ? -3.265 -12.712 -20.336 1.00 91.75 434 PHE A N 1
ATOM 3206 C CA . PHE A 1 434 ? -1.861 -12.838 -20.697 1.00 91.75 434 PHE A CA 1
ATOM 3207 C C . PHE A 1 434 ? -1.358 -14.246 -20.371 1.00 91.75 434 PHE A C 1
ATOM 3209 O O . PHE A 1 434 ? -1.318 -14.652 -19.209 1.00 91.75 434 PHE A O 1
ATOM 3216 N N . THR A 1 435 ? -0.943 -14.992 -21.390 1.00 94.00 435 THR A N 1
ATOM 3217 C CA . THR A 1 435 ? -0.498 -16.386 -21.223 1.00 94.00 435 THR A CA 1
ATOM 3218 C C . THR A 1 435 ? 0.936 -16.479 -20.700 1.00 94.00 435 THR A C 1
ATOM 3220 O O . THR A 1 435 ? 1.338 -17.485 -20.123 1.00 94.00 435 THR A O 1
ATOM 3223 N N . ASP A 1 436 ? 1.733 -15.424 -20.876 1.00 96.50 436 ASP A N 1
ATOM 3224 C CA . ASP A 1 436 ? 3.157 -15.373 -20.531 1.00 96.50 436 ASP A CA 1
ATOM 3225 C C . ASP A 1 436 ? 3.440 -14.968 -19.074 1.00 96.50 436 ASP A C 1
ATOM 3227 O O . ASP A 1 436 ? 4.602 -14.859 -18.675 1.00 96.50 436 ASP A O 1
ATOM 3231 N N . ILE A 1 437 ? 2.394 -14.773 -18.261 1.00 94.75 437 ILE A N 1
ATOM 3232 C CA . ILE A 1 437 ? 2.525 -14.375 -16.851 1.00 94.75 437 ILE A CA 1
ATOM 3233 C C . ILE A 1 437 ? 2.015 -15.424 -15.860 1.00 94.75 437 ILE A C 1
ATOM 3235 O O . ILE A 1 437 ? 2.146 -15.219 -14.657 1.00 94.75 437 ILE A O 1
ATOM 3239 N N . GLU A 1 438 ? 1.448 -16.548 -16.314 1.00 91.19 438 GLU A N 1
ATOM 3240 C CA . GLU A 1 438 ? 0.728 -17.494 -15.443 1.00 91.19 438 GLU A CA 1
ATOM 3241 C C . GLU A 1 438 ? 1.541 -17.987 -14.241 1.00 91.19 438 GLU A C 1
ATOM 3243 O O . GLU A 1 438 ? 0.996 -18.105 -13.143 1.00 91.19 438 GLU A O 1
ATOM 3248 N N . LYS A 1 439 ? 2.836 -18.243 -14.459 1.00 91.50 439 LYS A N 1
ATOM 3249 C CA . LYS A 1 439 ? 3.812 -18.685 -13.448 1.00 91.50 439 LYS A CA 1
ATOM 3250 C C . LYS A 1 439 ? 4.852 -17.607 -13.128 1.00 91.50 439 LYS A C 1
ATOM 3252 O O . LYS A 1 439 ? 5.876 -17.896 -12.515 1.00 91.50 439 LYS A O 1
ATOM 3257 N N . HIS A 1 440 ? 4.636 -16.384 -13.604 1.00 94.62 440 HIS A N 1
ATOM 3258 C CA . HIS A 1 440 ? 5.591 -15.302 -13.442 1.00 94.62 440 HIS A CA 1
ATOM 3259 C C . HIS A 1 440 ? 5.450 -14.678 -12.052 1.00 94.62 440 HIS A C 1
ATOM 3261 O O . HIS A 1 440 ? 4.345 -14.372 -11.615 1.00 94.62 440 HIS A O 1
ATOM 3267 N N . TRP A 1 441 ? 6.571 -14.434 -11.371 1.00 94.19 441 TRP A N 1
ATOM 3268 C CA . TRP A 1 441 ? 6.587 -13.899 -10.003 1.00 94.19 441 TRP A CA 1
ATOM 3269 C C . TRP A 1 441 ? 5.833 -12.566 -9.874 1.00 94.19 441 TRP A C 1
ATOM 3271 O O . TRP A 1 441 ? 5.146 -12.330 -8.890 1.00 94.19 441 TRP A O 1
ATOM 3281 N N . ALA A 1 442 ? 5.909 -11.724 -10.907 1.00 95.69 442 ALA A N 1
ATOM 3282 C CA . ALA A 1 442 ? 5.257 -10.417 -10.945 1.00 95.69 442 ALA A CA 1
ATOM 3283 C C . ALA A 1 442 ? 3.781 -10.445 -11.384 1.00 95.69 442 ALA A C 1
ATOM 3285 O O . ALA A 1 442 ? 3.232 -9.378 -11.642 1.00 95.69 442 ALA A O 1
ATOM 3286 N N . LYS A 1 443 ? 3.140 -11.615 -11.530 1.00 94.06 443 LYS A N 1
ATOM 3287 C CA . LYS A 1 443 ? 1.772 -11.746 -12.074 1.00 94.06 443 LYS A CA 1
ATOM 3288 C C . LYS A 1 443 ? 0.777 -10.776 -11.431 1.00 94.06 443 LYS A C 1
ATOM 3290 O O . LYS A 1 443 ? 0.115 -10.024 -12.142 1.00 94.06 443 LYS A O 1
ATOM 3295 N N . ASP A 1 444 ? 0.737 -10.723 -10.103 1.00 92.88 444 ASP A N 1
ATOM 3296 C CA . ASP A 1 444 ? -0.190 -9.841 -9.385 1.00 92.88 444 ASP A CA 1
ATOM 3297 C C . ASP A 1 444 ? 0.143 -8.357 -9.583 1.00 92.88 444 ASP A C 1
ATOM 3299 O O . ASP A 1 444 ? -0.754 -7.530 -9.738 1.00 92.88 444 ASP A O 1
ATOM 3303 N N . ASN A 1 445 ? 1.429 -8.009 -9.660 1.00 95.69 445 ASN A N 1
ATOM 3304 C CA . ASN A 1 445 ? 1.869 -6.636 -9.928 1.00 95.69 445 ASN A CA 1
ATOM 3305 C C . ASN A 1 445 ? 1.551 -6.212 -11.369 1.00 95.69 445 ASN A C 1
ATOM 3307 O O . ASN A 1 445 ? 1.250 -5.049 -11.628 1.00 95.69 445 ASN A O 1
ATOM 3311 N N . ILE A 1 446 ? 1.579 -7.157 -12.309 1.00 96.06 446 ILE A N 1
ATOM 3312 C CA . ILE A 1 446 ? 1.180 -6.943 -13.703 1.00 96.06 446 ILE A CA 1
ATOM 3313 C C . ILE A 1 446 ? -0.329 -6.709 -13.786 1.00 96.06 446 ILE A C 1
ATOM 3315 O O . ILE A 1 446 ? -0.760 -5.750 -14.425 1.00 96.06 446 ILE A O 1
ATOM 3319 N N . PHE A 1 447 ? -1.134 -7.515 -13.090 1.00 94.62 447 PHE A N 1
ATOM 3320 C CA . PHE A 1 447 ? -2.571 -7.264 -12.987 1.00 94.62 447 PHE A CA 1
ATOM 3321 C C . PHE A 1 447 ? -2.872 -5.893 -12.384 1.00 94.62 447 PHE A C 1
ATOM 3323 O O . PHE A 1 447 ? -3.706 -5.169 -12.927 1.00 94.62 447 PHE A O 1
ATOM 3330 N N . PHE A 1 448 ? -2.130 -5.489 -11.349 1.00 95.56 448 PHE A N 1
ATOM 3331 C CA . PHE A 1 448 ? -2.251 -4.168 -10.736 1.00 95.56 448 PHE A CA 1
ATOM 3332 C C . PHE A 1 448 ? -2.097 -3.026 -11.744 1.00 95.56 448 PHE A C 1
ATOM 3334 O O . PHE A 1 448 ? -2.977 -2.168 -11.844 1.00 95.56 448 PHE A O 1
ATOM 3341 N N . VAL A 1 449 ? -1.001 -3.011 -12.508 1.00 95.88 449 VAL A N 1
ATOM 3342 C CA . VAL A 1 449 ? -0.725 -1.913 -13.448 1.00 95.88 449 VAL A CA 1
ATOM 3343 C C . VAL A 1 449 ? -1.608 -1.948 -14.687 1.00 95.88 449 VAL A C 1
ATOM 3345 O O . VAL A 1 449 ? -1.932 -0.883 -15.209 1.00 95.88 449 VAL A O 1
ATOM 3348 N N . VAL A 1 450 ? -1.997 -3.134 -15.164 1.00 94.69 450 VAL A N 1
ATOM 3349 C CA . VAL A 1 450 ? -2.806 -3.253 -16.384 1.00 94.69 450 VAL A CA 1
ATOM 3350 C C . VAL A 1 450 ? -4.255 -2.893 -16.120 1.00 94.69 450 VAL A C 1
ATOM 3352 O O . VAL A 1 450 ? -4.825 -2.113 -16.877 1.00 94.69 450 VAL A O 1
ATOM 3355 N N . SER A 1 451 ? -4.841 -3.391 -15.031 1.00 91.88 451 SER A N 1
ATOM 3356 C CA . SER A 1 451 ? -6.219 -3.029 -14.694 1.00 91.88 451 SER A CA 1
ATOM 3357 C C . SER A 1 451 ? -6.356 -1.513 -14.443 1.00 91.88 451 SER A C 1
ATOM 3359 O O . SER A 1 451 ? -7.381 -0.929 -14.772 1.00 91.88 451 SER A O 1
ATOM 3361 N N . ARG A 1 452 ? -5.294 -0.843 -13.954 1.00 92.38 452 ARG A N 1
ATOM 3362 C CA . ARG A 1 452 ? -5.244 0.621 -13.740 1.00 92.38 452 ARG A CA 1
ATOM 3363 C C . ARG A 1 452 ? -4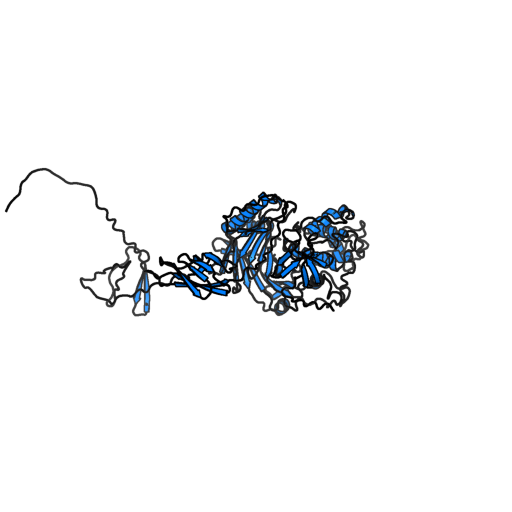.927 1.413 -15.013 1.00 92.38 452 ARG A C 1
ATOM 3365 O O . ARG A 1 452 ? -4.789 2.633 -14.956 1.00 92.38 452 ARG A O 1
ATOM 3372 N N . GLY A 1 453 ? -4.717 0.734 -16.142 1.00 92.75 453 GLY A N 1
ATOM 3373 C CA . GLY A 1 453 ? -4.298 1.343 -17.404 1.00 92.75 453 GLY A CA 1
ATOM 3374 C C . GLY A 1 453 ? -2.900 1.973 -17.372 1.00 92.75 453 GLY A C 1
ATOM 3375 O O . GLY A 1 453 ? -2.528 2.688 -18.304 1.00 92.75 453 GLY A O 1
ATOM 3376 N N . LEU A 1 454 ? -2.097 1.730 -16.330 1.00 95.56 454 LEU A N 1
ATOM 3377 C CA . LEU A 1 454 ? -0.751 2.301 -16.200 1.00 95.56 454 LEU A CA 1
ATOM 3378 C C . LEU A 1 454 ? 0.193 1.709 -17.245 1.00 95.56 454 LEU A C 1
ATOM 3380 O O . LEU A 1 454 ? 0.989 2.434 -17.836 1.00 95.56 454 LEU A O 1
ATOM 3384 N N . LEU A 1 455 ? 0.062 0.406 -17.506 1.00 95.12 455 LEU A N 1
ATOM 3385 C CA . LEU A 1 455 ? 0.767 -0.313 -18.562 1.00 95.12 455 LEU A CA 1
ATOM 3386 C C . LEU A 1 455 ? -0.215 -1.154 -19.376 1.00 95.12 455 LEU A C 1
ATOM 3388 O O . LEU A 1 455 ? -1.191 -1.662 -18.844 1.00 95.12 455 LEU A O 1
ATOM 3392 N N . ASN A 1 456 ? 0.091 -1.352 -20.655 1.00 92.38 456 ASN A N 1
ATOM 3393 C CA . ASN A 1 456 ? -0.663 -2.233 -21.548 1.00 92.38 456 ASN A CA 1
ATOM 3394 C C . ASN A 1 456 ? 0.174 -3.464 -21.908 1.00 92.38 456 ASN A C 1
ATOM 3396 O O . ASN A 1 456 ? 1.401 -3.431 -21.775 1.00 92.38 456 ASN A O 1
ATOM 3400 N N . GLY A 1 457 ? -0.476 -4.524 -22.392 1.00 92.62 457 GLY A N 1
ATOM 3401 C CA . GLY A 1 457 ? 0.210 -5.648 -23.032 1.00 92.62 457 GLY A CA 1
ATOM 3402 C C . GLY A 1 457 ? 0.937 -5.231 -24.314 1.00 92.62 457 GLY A C 1
ATOM 3403 O O . GLY A 1 457 ? 0.639 -4.191 -24.899 1.00 92.62 457 GLY A O 1
ATOM 3404 N N . THR A 1 458 ? 1.902 -6.040 -24.743 1.00 93.31 458 THR A N 1
ATOM 3405 C CA . THR A 1 458 ? 2.551 -5.911 -26.062 1.00 93.31 458 THR A CA 1
ATOM 3406 C C . THR A 1 458 ? 1.701 -6.534 -27.170 1.00 93.31 458 THR A C 1
ATOM 3408 O O . THR A 1 458 ? 1.886 -6.228 -28.344 1.00 93.31 458 THR A O 1
ATOM 3411 N N . SER A 1 459 ? 0.741 -7.379 -26.794 1.00 92.56 459 SER A N 1
ATOM 3412 C CA . SER A 1 459 ? -0.346 -7.862 -27.637 1.00 92.56 459 SER A CA 1
ATOM 3413 C C . SER A 1 459 ? -1.609 -8.059 -26.788 1.00 92.56 459 SER A C 1
ATOM 3415 O O . SER A 1 459 ? -1.606 -7.838 -25.574 1.00 92.56 459 SER A O 1
ATOM 3417 N N . VAL A 1 460 ? -2.689 -8.525 -27.417 1.00 88.62 460 VAL A N 1
ATOM 3418 C CA . VAL A 1 460 ? -3.933 -8.905 -26.728 1.00 88.62 460 VAL A CA 1
ATOM 3419 C C . VAL A 1 460 ? -3.759 -10.059 -25.729 1.00 88.62 460 VAL A C 1
ATOM 3421 O O . VAL A 1 460 ? -4.544 -10.166 -24.796 1.00 88.62 460 VAL A O 1
ATOM 3424 N N . THR A 1 461 ? -2.740 -10.909 -25.889 1.00 93.19 461 THR A N 1
ATOM 3425 C CA . THR A 1 461 ? -2.511 -12.112 -25.060 1.00 93.19 461 THR A CA 1
ATOM 3426 C C . THR A 1 461 ? -1.108 -12.171 -24.458 1.00 93.19 461 THR A C 1
ATOM 3428 O O . THR A 1 461 ? -0.738 -13.172 -23.848 1.00 93.19 461 THR A O 1
ATOM 3431 N N . THR A 1 462 ? -0.299 -11.120 -24.610 1.00 95.69 462 THR A N 1
ATOM 3432 C CA . THR A 1 462 ? 1.095 -11.104 -24.145 1.00 95.69 462 THR A CA 1
ATOM 3433 C C . THR A 1 462 ? 1.427 -9.802 -23.428 1.00 95.69 462 THR A C 1
ATOM 3435 O O . THR A 1 462 ? 1.180 -8.711 -23.949 1.00 95.69 462 THR A O 1
ATOM 3438 N N . PHE A 1 463 ? 2.020 -9.907 -22.237 1.00 96.94 463 PHE A N 1
ATOM 3439 C CA . PHE A 1 463 ? 2.514 -8.748 -21.492 1.00 96.94 463 PHE A CA 1
ATOM 3440 C C . PHE A 1 463 ? 4.004 -8.471 -21.732 1.00 96.94 463 PHE A C 1
ATOM 3442 O O . PHE A 1 463 ? 4.430 -7.318 -21.650 1.00 96.94 463 PHE A O 1
ATOM 3449 N N . SER A 1 464 ? 4.800 -9.498 -22.019 1.00 97.44 464 SER A N 1
ATOM 3450 C CA . SER A 1 464 ? 6.262 -9.468 -22.135 1.00 97.44 464 SER A CA 1
ATOM 3451 C C . SER A 1 464 ? 6.958 -8.987 -20.848 1.00 97.44 464 SER A C 1
ATOM 3453 O O . SER A 1 464 ? 7.652 -7.967 -20.864 1.00 97.44 464 SER A O 1
ATOM 3455 N N . PRO A 1 465 ? 6.789 -9.688 -19.707 1.00 97.38 465 PRO A N 1
ATOM 3456 C CA . PRO A 1 465 ? 7.250 -9.218 -18.3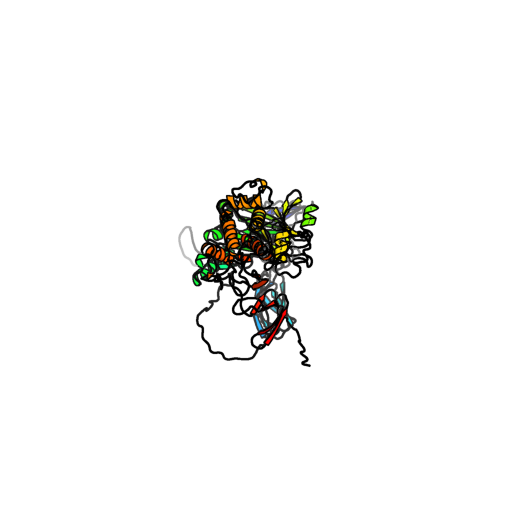95 1.00 97.38 465 PRO A CA 1
ATOM 3457 C C . PRO A 1 465 ? 8.769 -9.038 -18.295 1.00 97.38 465 PRO A C 1
ATOM 3459 O O . PRO A 1 465 ? 9.232 -8.125 -17.615 1.00 97.38 465 PRO A O 1
ATOM 3462 N N . ASN A 1 466 ? 9.533 -9.873 -19.001 1.00 97.31 466 ASN A N 1
ATOM 3463 C CA . ASN A 1 466 ? 10.998 -9.884 -18.960 1.00 97.31 466 ASN A CA 1
ATOM 3464 C C . ASN A 1 466 ? 11.652 -8.965 -20.003 1.00 97.31 466 ASN A C 1
ATOM 3466 O O . ASN A 1 466 ? 12.875 -8.847 -20.036 1.00 97.31 466 ASN A O 1
ATOM 3470 N N . THR A 1 467 ? 10.863 -8.309 -20.855 1.00 97.44 467 THR A N 1
ATOM 3471 C CA . THR A 1 467 ? 11.386 -7.347 -21.829 1.00 97.44 467 THR A CA 1
ATOM 3472 C C . THR A 1 467 ? 11.730 -6.031 -21.136 1.00 97.44 467 THR A C 1
ATOM 3474 O O . THR A 1 467 ? 11.046 -5.605 -20.200 1.00 97.44 467 THR A O 1
ATOM 3477 N N . GLY A 1 468 ? 12.798 -5.383 -21.603 1.00 97.06 468 GLY A N 1
ATOM 3478 C CA . GLY A 1 468 ? 13.214 -4.073 -21.116 1.00 97.06 468 GLY A CA 1
ATOM 3479 C C . GLY A 1 468 ? 12.149 -3.000 -21.335 1.00 97.06 468 GLY A C 1
ATOM 3480 O O . GLY A 1 468 ? 11.522 -2.944 -22.391 1.00 97.06 468 GLY A O 1
ATOM 3481 N N . MET A 1 469 ? 11.948 -2.148 -20.333 1.00 96.62 469 MET A N 1
ATOM 3482 C CA . MET A 1 469 ? 11.073 -0.983 -20.429 1.00 96.62 469 MET A CA 1
ATOM 3483 C C . MET A 1 469 ? 11.815 0.181 -21.097 1.00 96.62 469 MET A C 1
ATOM 3485 O O . MET A 1 469 ? 12.983 0.425 -20.791 1.00 96.62 469 MET A O 1
ATOM 3489 N N . THR A 1 470 ? 11.148 0.934 -21.976 1.00 97.06 470 THR A N 1
ATOM 3490 C CA . THR A 1 470 ? 11.720 2.176 -22.517 1.00 97.06 470 THR A CA 1
ATOM 3491 C C . THR A 1 470 ? 11.474 3.363 -21.585 1.00 97.06 470 THR A C 1
ATOM 3493 O O . THR A 1 470 ? 10.544 3.369 -20.769 1.00 97.06 470 THR A O 1
ATOM 3496 N N . ARG A 1 471 ? 12.293 4.410 -21.714 1.00 97.19 471 ARG A N 1
ATOM 3497 C CA . ARG A 1 471 ? 12.145 5.659 -20.948 1.00 97.19 471 ARG A CA 1
ATOM 3498 C C . ARG A 1 471 ? 10.779 6.313 -21.170 1.00 97.19 471 ARG A C 1
ATOM 3500 O O . ARG A 1 471 ? 10.141 6.727 -20.202 1.00 97.19 471 ARG A O 1
ATOM 3507 N N . GLY A 1 472 ? 10.310 6.372 -22.419 1.00 97.06 472 GLY A N 1
ATOM 3508 C CA . GLY A 1 472 ? 9.007 6.942 -22.774 1.00 97.06 472 GLY A CA 1
ATOM 3509 C C . GLY A 1 472 ? 7.839 6.174 -22.154 1.00 97.06 472 GLY A C 1
ATOM 3510 O O . GLY A 1 472 ? 6.918 6.783 -21.606 1.00 97.06 472 GLY A O 1
ATOM 3511 N N . MET A 1 473 ? 7.905 4.839 -22.148 1.00 97.12 473 MET A N 1
ATOM 3512 C CA . MET A 1 473 ? 6.878 3.997 -21.522 1.00 97.12 473 MET A CA 1
ATOM 3513 C C . MET A 1 473 ? 6.829 4.181 -20.004 1.00 97.12 473 MET A C 1
ATOM 3515 O O . MET A 1 473 ? 5.744 4.282 -19.431 1.00 97.12 473 MET A O 1
ATOM 3519 N N . PHE A 1 474 ? 7.989 4.265 -19.347 1.00 98.31 474 PHE A N 1
ATOM 3520 C CA . PHE A 1 474 ? 8.038 4.467 -17.901 1.00 98.31 474 PHE A CA 1
ATOM 3521 C C . PHE A 1 474 ? 7.419 5.808 -17.485 1.00 98.31 474 PHE A C 1
ATOM 3523 O O . PHE A 1 474 ? 6.577 5.860 -16.588 1.00 98.31 474 PHE A O 1
ATOM 3530 N N . VAL A 1 475 ? 7.773 6.890 -18.183 1.00 98.06 475 VAL A N 1
ATOM 3531 C CA . VAL A 1 475 ? 7.210 8.222 -17.918 1.00 98.06 475 VAL A CA 1
ATOM 3532 C C . VAL A 1 475 ? 5.714 8.281 -18.235 1.00 98.06 475 VAL A C 1
ATOM 3534 O O . VAL A 1 475 ? 4.959 8.917 -17.500 1.00 98.06 475 VAL A O 1
ATOM 3537 N N . THR A 1 476 ? 5.266 7.569 -19.270 1.00 98.25 476 THR A N 1
ATOM 3538 C CA . THR A 1 476 ? 3.836 7.420 -19.581 1.00 98.25 476 THR A CA 1
ATOM 3539 C C . THR A 1 476 ? 3.073 6.798 -18.414 1.00 98.25 476 THR A C 1
ATOM 3541 O O . THR A 1 476 ? 2.046 7.335 -18.002 1.00 98.25 476 THR A O 1
ATOM 3544 N N . ALA A 1 477 ? 3.594 5.719 -17.822 1.00 98.38 477 ALA A N 1
ATOM 3545 C CA . ALA A 1 477 ? 2.966 5.078 -16.669 1.00 98.38 477 ALA A CA 1
ATOM 3546 C C . ALA A 1 477 ? 2.856 6.027 -15.461 1.00 98.38 477 ALA A C 1
ATOM 3548 O O . ALA A 1 477 ? 1.809 6.087 -14.816 1.00 98.38 477 ALA A O 1
ATOM 3549 N N . LEU A 1 478 ? 3.900 6.820 -15.193 1.00 98.50 478 LEU A N 1
ATOM 3550 C CA . LEU A 1 478 ? 3.890 7.829 -14.128 1.00 98.50 478 LEU A CA 1
ATOM 3551 C C . LEU A 1 478 ? 2.882 8.953 -14.392 1.00 98.50 478 LEU A C 1
ATOM 3553 O O . LEU A 1 478 ? 2.166 9.361 -13.482 1.00 98.50 478 LEU A O 1
ATOM 3557 N N . GLY A 1 479 ? 2.790 9.442 -15.629 1.00 98.06 479 GLY A N 1
ATOM 3558 C CA . GLY A 1 479 ? 1.829 10.481 -15.990 1.00 98.06 479 GLY A CA 1
ATOM 3559 C C . GLY A 1 479 ? 0.375 10.002 -15.912 1.00 98.06 479 GLY A C 1
ATOM 3560 O O . GLY A 1 479 ? -0.487 10.739 -15.432 1.00 98.06 479 GLY A O 1
ATOM 3561 N N . ARG A 1 480 ? 0.108 8.743 -16.290 1.00 97.62 480 ARG A N 1
ATOM 3562 C CA . ARG A 1 480 ? -1.199 8.096 -16.081 1.00 97.62 480 ARG A CA 1
ATOM 3563 C C . ARG A 1 480 ? -1.527 7.948 -14.598 1.00 97.62 480 ARG A C 1
ATOM 3565 O O . ARG A 1 480 ? -2.634 8.286 -14.192 1.00 97.62 480 ARG A O 1
ATOM 3572 N N . LEU A 1 481 ? -0.562 7.527 -13.778 1.00 96.88 481 LEU A N 1
ATOM 3573 C CA . LEU A 1 481 ? -0.742 7.427 -12.327 1.00 96.88 481 LEU A CA 1
ATOM 3574 C C . LEU A 1 481 ? -0.996 8.795 -11.670 1.00 96.88 481 LEU A C 1
ATOM 3576 O O . LEU A 1 481 ? -1.766 8.895 -10.715 1.00 96.88 481 LEU A O 1
ATOM 3580 N N . ALA A 1 482 ? -0.373 9.853 -12.189 1.00 96.06 482 ALA A N 1
ATOM 3581 C CA . ALA A 1 482 ? -0.605 11.226 -11.752 1.00 96.06 482 ALA A CA 1
ATOM 3582 C C . ALA A 1 482 ? -1.971 11.786 -12.195 1.00 96.06 482 ALA A C 1
ATOM 3584 O O . ALA A 1 482 ? -2.375 12.829 -11.686 1.00 96.06 482 ALA A O 1
ATOM 3585 N N . GLY A 1 483 ? -2.681 11.114 -13.111 1.00 95.31 483 GLY A N 1
ATOM 3586 C CA . GLY A 1 483 ? -3.997 11.539 -13.596 1.00 95.31 483 GLY A CA 1
ATOM 3587 C C . GLY A 1 483 ? -3.956 12.819 -14.434 1.00 95.31 483 GLY A C 1
ATOM 3588 O O . GLY A 1 483 ? -4.913 13.588 -14.428 1.00 95.31 483 GLY A O 1
ATOM 3589 N N . ILE A 1 484 ? -2.837 13.089 -15.114 1.00 96.06 484 ILE A N 1
ATOM 3590 C CA . ILE A 1 484 ? -2.681 14.319 -15.899 1.00 96.06 484 ILE A CA 1
ATOM 3591 C C . ILE A 1 484 ? -3.595 14.313 -17.122 1.00 96.06 484 ILE A C 1
ATOM 3593 O O . ILE A 1 484 ? -3.803 13.272 -17.746 1.00 96.06 484 ILE A O 1
ATOM 3597 N N . ASN A 1 485 ? -4.086 15.492 -17.506 1.00 96.31 485 ASN A N 1
ATOM 3598 C CA . ASN A 1 485 ? -4.757 15.664 -18.787 1.00 96.31 485 ASN A CA 1
ATOM 3599 C C . ASN A 1 485 ? -3.700 15.738 -19.910 1.00 96.31 485 ASN A C 1
ATOM 3601 O O . ASN A 1 485 ? -2.939 16.711 -19.945 1.00 96.31 485 ASN A O 1
ATOM 3605 N N . PRO A 1 486 ? -3.620 14.750 -20.824 1.00 95.69 486 PRO A N 1
ATOM 3606 C CA . PRO A 1 486 ? -2.596 14.732 -21.866 1.00 95.69 486 PRO A CA 1
ATOM 3607 C C . PRO A 1 486 ? -2.712 15.913 -22.838 1.00 95.69 486 PRO A C 1
ATOM 3609 O O . PRO A 1 486 ? -1.700 16.379 -23.362 1.00 95.69 486 PRO A O 1
ATOM 3612 N N . ASP A 1 487 ? -3.913 16.457 -23.039 1.00 94.12 487 ASP A N 1
ATOM 3613 C CA . ASP A 1 487 ? -4.121 17.574 -23.964 1.00 94.12 487 ASP A CA 1
ATOM 3614 C C . ASP A 1 487 ? -3.439 18.863 -23.498 1.00 94.12 487 ASP A C 1
ATOM 3616 O O . ASP A 1 487 ? -3.062 19.697 -24.317 1.00 94.12 487 ASP A O 1
ATOM 3620 N N . SER A 1 488 ? -3.167 18.992 -22.197 1.00 95.75 488 SER A N 1
ATOM 3621 C CA . SER A 1 488 ? -2.425 20.124 -21.636 1.00 95.75 488 SER A CA 1
ATOM 3622 C C . SER A 1 488 ? -0.920 20.100 -21.944 1.00 95.75 488 SER A C 1
ATOM 3624 O O . SER A 1 488 ? -0.226 21.059 -21.613 1.00 95.75 488 SER A O 1
ATOM 3626 N N . TYR A 1 489 ? -0.394 19.027 -22.551 1.00 95.69 489 TYR A N 1
ATOM 3627 C CA . TYR A 1 489 ? 1.052 18.807 -22.705 1.00 95.69 489 TYR A CA 1
ATOM 3628 C C . TYR A 1 489 ? 1.473 18.347 -24.109 1.00 95.69 489 TYR A C 1
ATOM 3630 O O . TYR A 1 489 ? 2.525 17.735 -24.280 1.00 95.69 489 TYR A O 1
ATOM 3638 N N . ARG A 1 490 ? 0.687 18.648 -25.148 1.00 91.06 490 ARG A N 1
ATOM 3639 C CA . ARG A 1 490 ? 0.955 18.179 -26.524 1.00 91.06 490 ARG A CA 1
ATOM 3640 C C . ARG A 1 490 ? 2.285 18.659 -27.120 1.00 91.06 490 ARG A C 1
ATOM 3642 O O . ARG A 1 490 ? 2.855 17.967 -27.956 1.00 91.06 490 ARG A O 1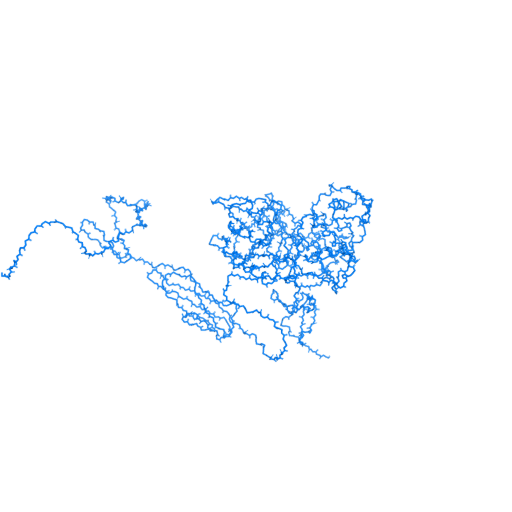
ATOM 3649 N N . THR A 1 491 ? 2.806 19.799 -26.671 1.00 89.81 491 THR A N 1
ATOM 3650 C CA . THR A 1 491 ? 4.072 20.373 -27.151 1.00 89.81 491 THR A CA 1
ATOM 3651 C C . THR A 1 491 ? 5.152 20.338 -26.077 1.00 89.81 491 THR A C 1
ATOM 3653 O O . THR A 1 491 ? 4.872 20.567 -24.899 1.00 89.81 491 THR A O 1
ATOM 3656 N N . GLY A 1 492 ? 6.402 20.131 -26.486 1.00 91.31 492 GLY A N 1
ATOM 3657 C CA . GLY A 1 492 ? 7.553 20.153 -25.589 1.00 91.31 492 GLY A CA 1
ATOM 3658 C C . GLY A 1 492 ? 8.842 20.538 -26.299 1.00 91.31 492 GLY A C 1
ATOM 3659 O O . GLY A 1 492 ? 8.841 20.897 -27.472 1.00 91.31 492 GLY A O 1
ATOM 3660 N N . LYS A 1 493 ? 9.947 20.491 -25.551 1.00 93.38 493 LYS A N 1
ATOM 3661 C CA . LYS A 1 493 ? 11.259 20.981 -26.003 1.00 93.38 493 LYS A CA 1
ATOM 3662 C C . LYS A 1 493 ? 12.115 19.950 -26.747 1.00 93.38 493 LYS A C 1
ATOM 3664 O O . LYS A 1 493 ? 13.152 20.315 -27.290 1.00 93.38 493 LYS A O 1
ATOM 3669 N N . PHE A 1 494 ? 11.738 18.673 -26.712 1.00 97.38 494 PHE A N 1
ATOM 3670 C CA . PHE A 1 494 ? 12.544 17.592 -27.275 1.00 97.38 494 PHE A CA 1
ATOM 3671 C C . PHE A 1 494 ? 12.180 17.339 -28.738 1.00 97.38 494 PHE A C 1
ATOM 3673 O O . PHE A 1 494 ? 11.008 17.181 -29.065 1.00 97.38 494 PHE A O 1
ATOM 3680 N N . THR A 1 495 ? 13.179 17.286 -29.615 1.00 96.56 495 THR A N 1
ATOM 3681 C CA . THR A 1 495 ? 12.999 17.139 -31.067 1.00 96.56 495 THR A CA 1
ATOM 3682 C C . THR A 1 495 ? 12.738 15.697 -31.497 1.00 96.56 495 THR A C 1
ATOM 3684 O O . THR A 1 495 ? 12.164 15.469 -32.558 1.00 96.56 495 THR A O 1
ATOM 3687 N N . ASP A 1 496 ? 13.126 14.722 -30.675 1.00 97.06 496 ASP A N 1
ATOM 3688 C CA . ASP A 1 496 ? 12.901 13.289 -30.886 1.00 97.06 496 ASP A CA 1
ATOM 3689 C C . ASP A 1 496 ? 11.581 12.782 -30.276 1.00 97.06 496 ASP A C 1
ATOM 3691 O O . ASP A 1 496 ? 11.271 11.595 -30.357 1.00 97.06 496 ASP A O 1
ATOM 3695 N N . VAL A 1 497 ? 10.779 13.679 -29.695 1.00 96.62 497 VAL A N 1
ATOM 3696 C CA . VAL A 1 497 ? 9.434 13.394 -29.186 1.00 96.62 497 VAL A CA 1
ATOM 3697 C C . VAL A 1 497 ? 8.419 13.984 -30.160 1.00 96.62 497 VAL A C 1
ATOM 3699 O O . VAL A 1 497 ? 8.111 15.174 -30.125 1.00 96.62 497 VAL A O 1
ATOM 3702 N N . LYS A 1 498 ? 7.899 13.144 -31.058 1.00 93.06 498 LYS A N 1
ATOM 3703 C CA . LYS A 1 498 ? 6.895 13.564 -32.044 1.00 93.06 498 LYS A CA 1
ATOM 3704 C C . LYS A 1 498 ? 5.570 13.888 -31.354 1.00 93.06 498 LYS A C 1
ATOM 3706 O O . LYS A 1 498 ? 5.151 13.155 -30.465 1.00 93.06 498 LYS A O 1
ATOM 3711 N N . ALA A 1 499 ? 4.900 14.960 -31.773 1.00 88.69 499 ALA A N 1
ATOM 3712 C CA . ALA A 1 499 ? 3.682 15.455 -31.119 1.00 88.69 499 ALA A CA 1
ATOM 3713 C C . ALA A 1 499 ? 2.491 14.472 -31.165 1.00 88.69 499 ALA A C 1
ATOM 3715 O O . ALA A 1 499 ? 1.598 14.545 -30.320 1.00 88.69 499 ALA A O 1
ATOM 3716 N N . ASP A 1 500 ? 2.480 13.565 -32.142 1.00 89.94 500 ASP A N 1
ATOM 3717 C CA . ASP A 1 500 ? 1.468 12.526 -32.347 1.00 89.94 500 ASP A CA 1
ATOM 3718 C C . ASP A 1 500 ? 1.792 11.201 -31.636 1.00 89.94 500 ASP A C 1
ATOM 3720 O O . ASP A 1 500 ? 0.954 10.303 -31.620 1.00 89.94 500 ASP A O 1
ATOM 3724 N N . ALA A 1 501 ? 2.970 11.066 -31.016 1.00 93.69 501 ALA A N 1
ATOM 3725 C CA . ALA A 1 501 ? 3.319 9.867 -30.264 1.00 93.69 501 ALA A CA 1
ATOM 3726 C C . ALA A 1 501 ? 2.528 9.781 -28.947 1.00 93.69 501 ALA A C 1
ATOM 3728 O O . ALA A 1 501 ? 2.451 10.749 -28.189 1.00 93.69 501 ALA A O 1
ATOM 3729 N N . ASP A 1 502 ? 2.028 8.590 -28.607 1.00 92.25 502 ASP A N 1
ATOM 3730 C CA . ASP A 1 502 ? 1.218 8.357 -27.397 1.00 92.25 502 ASP A CA 1
ATOM 3731 C C . ASP A 1 502 ? 1.917 8.773 -26.092 1.00 92.25 502 ASP A C 1
ATOM 3733 O O . ASP A 1 502 ? 1.272 9.185 -25.126 1.00 92.25 502 ASP A O 1
ATOM 3737 N N . TYR A 1 503 ? 3.248 8.674 -26.047 1.00 95.00 503 TYR A N 1
ATOM 3738 C CA . TYR A 1 503 ? 4.049 9.061 -24.885 1.00 95.00 503 TYR A CA 1
ATOM 3739 C C . TYR A 1 503 ? 4.349 10.565 -24.820 1.00 95.00 503 TYR A C 1
ATOM 3741 O O . TYR A 1 503 ? 4.753 11.053 -23.762 1.00 95.00 503 TYR A O 1
ATOM 3749 N N . ALA A 1 504 ? 4.174 11.310 -25.917 1.00 97.25 504 ALA A N 1
ATOM 3750 C CA . ALA A 1 504 ? 4.566 12.713 -26.023 1.00 97.25 504 ALA A CA 1
ATOM 3751 C C . ALA A 1 504 ? 3.994 13.604 -24.912 1.00 97.25 504 ALA A C 1
ATOM 3753 O O . ALA A 1 504 ? 4.790 14.264 -24.236 1.00 97.25 504 ALA A O 1
ATOM 3754 N N . PRO A 1 505 ? 2.673 13.598 -24.627 1.00 98.00 505 PRO A N 1
ATOM 3755 C CA . PRO A 1 505 ? 2.132 14.457 -23.580 1.00 98.00 505 PRO A CA 1
ATOM 3756 C C . PRO A 1 505 ? 2.709 14.151 -22.196 1.00 98.00 505 PRO A C 1
ATOM 3758 O O . PRO A 1 505 ? 2.971 15.058 -21.409 1.00 98.00 505 PRO A O 1
ATOM 3761 N N . TYR A 1 506 ? 2.983 12.882 -21.906 1.00 98.19 506 TYR A N 1
ATOM 3762 C CA . TYR A 1 506 ? 3.533 12.470 -20.619 1.00 98.19 506 TYR A CA 1
ATOM 3763 C C . TYR A 1 506 ? 5.011 12.838 -20.478 1.00 98.19 506 TYR A C 1
ATOM 3765 O O . TYR A 1 506 ? 5.428 13.308 -19.420 1.00 98.19 506 TYR A O 1
ATOM 3773 N N . VAL A 1 507 ? 5.802 12.683 -21.544 1.00 98.25 507 VAL A N 1
ATOM 3774 C CA . VAL A 1 507 ? 7.205 13.122 -21.564 1.00 98.25 507 VAL A CA 1
ATOM 3775 C C . VAL A 1 507 ? 7.296 14.638 -21.390 1.00 98.25 507 VAL A C 1
ATOM 3777 O O . VAL A 1 507 ? 8.078 15.116 -20.566 1.00 98.25 507 VAL A O 1
ATOM 3780 N N . ASN A 1 508 ? 6.456 15.396 -22.095 1.00 97.56 508 ASN A N 1
ATOM 3781 C CA . ASN A 1 508 ? 6.424 16.855 -22.013 1.00 97.56 508 ASN A CA 1
ATOM 3782 C C . ASN A 1 508 ? 5.989 17.345 -20.628 1.00 97.56 508 ASN A C 1
ATOM 3784 O O . ASN A 1 508 ? 6.614 18.250 -20.072 1.00 97.56 508 ASN A O 1
ATOM 3788 N N . TRP A 1 509 ? 4.968 16.718 -20.035 1.00 98.25 509 TRP A N 1
ATOM 3789 C CA . TRP A 1 509 ? 4.565 16.969 -18.652 1.00 98.25 509 TRP A CA 1
ATOM 3790 C C . TRP A 1 509 ? 5.711 16.712 -17.669 1.00 98.25 509 TRP A C 1
ATOM 3792 O O . TRP A 1 509 ? 6.043 17.569 -16.847 1.00 98.25 509 TRP A O 1
ATOM 3802 N N . ALA A 1 510 ? 6.350 15.546 -17.763 1.00 98.38 510 ALA A N 1
ATOM 3803 C CA . ALA A 1 510 ? 7.426 15.181 -16.854 1.00 98.38 510 ALA A CA 1
ATOM 3804 C C . ALA A 1 510 ? 8.624 16.131 -16.992 1.00 98.38 510 ALA A C 1
ATOM 3806 O O . ALA A 1 510 ? 9.237 16.503 -15.991 1.00 98.38 510 ALA A O 1
ATOM 3807 N N . ALA A 1 511 ? 8.934 16.572 -18.212 1.00 97.94 511 ALA A N 1
ATOM 3808 C CA . ALA A 1 511 ? 9.974 17.560 -18.460 1.00 97.94 511 ALA A CA 1
ATOM 3809 C C . ALA A 1 511 ? 9.609 18.940 -17.894 1.00 97.94 511 ALA A C 1
ATOM 3811 O O . ALA A 1 511 ? 10.449 19.569 -17.252 1.00 97.94 511 ALA A O 1
ATOM 3812 N N . SER A 1 512 ? 8.363 19.401 -18.065 1.00 97.00 512 SER A N 1
ATOM 3813 C CA . SER A 1 512 ? 7.923 20.717 -17.576 1.00 97.00 512 SER A CA 1
ATOM 3814 C C . SER A 1 512 ? 7.875 20.793 -16.047 1.00 97.00 512 SER A C 1
ATOM 3816 O O . SER A 1 512 ? 8.150 21.842 -15.467 1.00 97.00 512 SER A O 1
ATOM 3818 N N . LYS A 1 513 ? 7.607 19.668 -15.374 1.00 97.56 513 LYS A N 1
ATOM 3819 C CA . LYS A 1 513 ? 7.696 19.540 -13.910 1.00 97.56 513 LYS A CA 1
ATOM 3820 C C . LYS A 1 513 ? 9.120 19.297 -13.399 1.00 97.56 513 LYS A C 1
ATOM 3822 O O . LYS A 1 513 ? 9.340 19.326 -12.189 1.00 97.56 513 LYS A O 1
ATOM 3827 N N . GLY A 1 514 ? 10.091 19.062 -14.284 1.00 96.94 514 GLY A N 1
ATOM 3828 C CA . GLY A 1 514 ? 11.461 18.709 -13.906 1.00 96.94 514 GLY A CA 1
ATOM 3829 C C . GLY A 1 514 ? 11.570 17.335 -13.238 1.00 96.94 514 GLY A C 1
ATOM 3830 O O . GLY A 1 514 ? 12.424 17.138 -12.377 1.00 96.94 514 GLY A O 1
ATOM 3831 N N . ILE A 1 515 ? 10.677 16.407 -13.590 1.00 98.25 515 ILE A N 1
ATOM 3832 C CA . ILE A 1 515 ? 10.726 14.997 -13.179 1.00 98.25 515 ILE A CA 1
ATOM 3833 C C . ILE A 1 515 ? 11.813 14.267 -13.975 1.00 98.25 515 ILE A C 1
ATOM 3835 O O . ILE A 1 515 ? 12.566 13.464 -13.422 1.00 98.25 515 ILE A O 1
ATOM 3839 N N . VAL A 1 516 ? 11.926 14.590 -15.266 1.00 97.12 516 VAL A N 1
ATOM 3840 C CA . VAL A 1 516 ? 12.942 14.041 -16.169 1.00 97.12 516 VAL A CA 1
ATOM 3841 C C . VAL A 1 516 ? 13.757 15.139 -16.841 1.00 97.12 516 VAL A C 1
ATOM 3843 O O . VAL A 1 516 ? 13.257 16.228 -17.121 1.00 97.12 516 VAL A O 1
ATOM 3846 N N . SER A 1 517 ? 15.007 14.811 -17.156 1.00 92.06 517 SER A N 1
ATOM 3847 C CA . SER A 1 517 ? 15.851 15.532 -18.106 1.00 92.06 517 SER A CA 1
ATOM 3848 C C . SER A 1 517 ? 16.041 14.703 -19.381 1.00 92.06 517 SER A C 1
ATOM 3850 O O . SER A 1 517 ? 15.871 13.476 -19.383 1.00 92.06 517 SER A O 1
ATOM 3852 N N . GLY A 1 518 ? 16.374 15.389 -20.476 1.00 90.88 518 GLY A N 1
ATOM 3853 C CA . GLY A 1 518 ? 16.811 14.737 -21.705 1.00 90.88 518 GLY A CA 1
ATOM 3854 C C . GLY A 1 518 ? 18.224 14.168 -21.573 1.00 90.88 518 GLY A C 1
ATOM 3855 O O . GLY A 1 518 ? 18.944 14.481 -20.625 1.00 90.88 518 GLY A O 1
ATOM 3856 N N . THR A 1 519 ? 18.618 13.325 -22.527 1.00 92.94 519 THR A N 1
ATOM 3857 C CA . THR A 1 519 ? 20.021 12.916 -22.706 1.00 92.94 519 THR A CA 1
ATOM 3858 C C . THR A 1 519 ? 20.876 14.070 -23.231 1.00 92.94 519 THR A C 1
ATOM 3860 O O . THR A 1 519 ? 22.086 14.082 -23.033 1.00 92.94 519 THR A O 1
ATOM 3863 N N . THR A 1 520 ? 20.235 15.044 -23.877 1.00 94.38 520 THR A N 1
ATOM 3864 C CA . THR A 1 520 ? 20.768 16.369 -24.211 1.00 94.38 520 THR A CA 1
ATOM 3865 C C . THR A 1 520 ? 19.690 17.419 -23.909 1.00 94.38 520 THR A C 1
ATOM 3867 O O . THR A 1 520 ? 18.583 17.079 -23.474 1.00 94.38 520 THR A O 1
ATOM 3870 N N . ASP A 1 521 ? 19.968 18.696 -24.172 1.00 92.06 521 ASP A N 1
ATOM 3871 C CA . ASP A 1 521 ? 18.976 19.766 -24.001 1.00 92.06 521 ASP A CA 1
ATOM 3872 C C . ASP A 1 521 ? 17.744 19.605 -24.906 1.00 92.06 521 ASP A C 1
ATOM 3874 O O . ASP A 1 521 ? 16.645 20.025 -24.530 1.00 92.06 521 ASP A O 1
ATOM 3878 N N . THR A 1 522 ? 17.910 18.957 -26.064 1.00 95.75 522 THR A N 1
ATOM 3879 C CA . THR A 1 522 ? 16.885 18.809 -27.110 1.00 95.75 522 THR A CA 1
ATOM 3880 C C . THR A 1 522 ? 16.517 17.357 -27.423 1.00 95.75 522 THR A C 1
ATOM 3882 O O . THR A 1 522 ? 15.622 17.135 -28.229 1.00 95.75 522 THR A O 1
ATOM 3885 N N . THR A 1 523 ? 17.129 16.359 -26.783 1.00 97.75 523 THR A N 1
ATOM 3886 C CA . THR A 1 523 ? 16.872 14.928 -27.044 1.00 97.75 523 THR A CA 1
ATOM 3887 C C . THR A 1 523 ? 16.502 14.197 -25.758 1.00 97.75 523 THR A C 1
ATOM 3889 O O . THR A 1 523 ? 17.216 14.300 -24.760 1.00 97.75 523 THR A O 1
ATOM 3892 N N . PHE A 1 524 ? 15.407 13.432 -25.767 1.00 97.75 524 PHE A N 1
ATOM 3893 C CA . PHE A 1 524 ? 14.936 12.655 -24.613 1.00 97.75 524 PHE A CA 1
ATOM 3894 C C . PHE A 1 524 ? 15.325 11.167 -24.648 1.00 97.75 524 PHE A C 1
ATOM 3896 O O . PHE A 1 524 ? 15.508 10.552 -23.587 1.00 97.75 524 PHE A O 1
ATOM 3903 N N . ALA A 1 525 ? 15.446 10.611 -25.852 1.00 97.38 525 ALA A N 1
ATOM 3904 C CA . ALA A 1 525 ? 15.602 9.200 -26.180 1.00 97.38 525 ALA A CA 1
ATOM 3905 C C . ALA A 1 525 ? 14.444 8.322 -25.647 1.00 97.38 525 ALA A C 1
ATOM 3907 O O . ALA A 1 525 ? 14.670 7.473 -24.776 1.00 97.38 525 ALA A O 1
ATOM 3908 N N . PRO A 1 526 ? 13.193 8.516 -26.125 1.00 97.06 526 PRO A N 1
ATOM 3909 C CA . PRO A 1 526 ? 12.013 7.825 -25.593 1.00 97.06 526 PRO A CA 1
ATOM 3910 C C . PRO A 1 526 ? 12.054 6.303 -25.774 1.00 97.06 526 PRO A C 1
ATOM 3912 O O . PRO A 1 526 ? 11.565 5.589 -24.898 1.00 97.06 526 PRO A O 1
ATOM 3915 N N . ASP A 1 527 ? 12.665 5.816 -26.854 1.00 96.69 527 ASP A N 1
ATOM 3916 C CA . ASP A 1 527 ? 12.720 4.389 -27.200 1.00 96.69 527 ASP A CA 1
ATOM 3917 C C . ASP A 1 527 ? 13.926 3.659 -26.587 1.00 96.69 527 ASP A C 1
ATOM 3919 O O . ASP A 1 527 ? 14.012 2.431 -26.630 1.00 96.69 527 ASP A O 1
ATOM 3923 N N . SER A 1 528 ? 14.846 4.395 -25.956 1.00 97.19 528 SER A N 1
ATOM 3924 C CA . SER A 1 528 ? 15.965 3.795 -25.234 1.00 97.19 528 SER A CA 1
ATOM 3925 C C . SER A 1 528 ? 15.483 3.069 -23.984 1.00 97.19 528 SER A C 1
ATOM 3927 O O . SER A 1 528 ? 14.613 3.552 -23.251 1.00 97.19 528 SER A O 1
ATOM 3929 N N . GLN A 1 529 ? 16.093 1.917 -23.713 1.00 97.75 529 GLN A N 1
ATOM 3930 C CA . GLN A 1 529 ? 15.855 1.163 -22.488 1.00 97.75 529 GLN A CA 1
ATOM 3931 C C . GLN A 1 529 ? 16.249 1.991 -21.261 1.00 97.75 529 GLN A C 1
ATOM 3933 O O . GLN A 1 529 ? 17.293 2.644 -21.247 1.00 97.75 529 GLN A O 1
ATOM 3938 N N . ILE A 1 530 ? 15.404 1.968 -20.231 1.00 97.62 530 ILE A N 1
ATOM 3939 C CA . ILE A 1 530 ? 15.691 2.647 -18.970 1.00 97.62 530 ILE A CA 1
ATOM 3940 C C . ILE A 1 530 ? 16.549 1.754 -18.071 1.00 97.62 530 ILE A C 1
ATOM 3942 O O . ILE A 1 530 ? 16.228 0.584 -17.845 1.00 97.62 530 ILE A O 1
ATOM 3946 N N . THR A 1 531 ? 17.633 2.309 -17.531 1.00 98.00 531 THR A N 1
ATOM 3947 C CA . THR A 1 531 ? 18.438 1.604 -16.525 1.00 98.00 531 THR A CA 1
ATOM 3948 C C . THR A 1 531 ? 17.785 1.689 -15.146 1.00 98.00 531 THR A C 1
ATOM 3950 O O . THR A 1 531 ? 17.010 2.607 -14.853 1.00 98.00 531 THR A O 1
ATOM 3953 N N . ARG A 1 532 ? 18.105 0.756 -14.248 1.00 98.12 532 ARG A N 1
ATOM 3954 C CA . ARG A 1 532 ? 17.547 0.755 -12.886 1.00 98.12 532 ARG A CA 1
ATOM 3955 C C . ARG A 1 532 ? 17.938 1.986 -12.075 1.00 98.12 532 ARG A C 1
ATOM 3957 O O . ARG A 1 532 ? 17.120 2.498 -11.312 1.00 98.12 532 ARG A O 1
ATOM 3964 N N . GLU A 1 533 ? 19.149 2.511 -12.258 1.00 98.00 533 GLU A N 1
ATOM 3965 C CA . GLU A 1 533 ? 19.546 3.752 -11.584 1.00 98.00 533 GLU A CA 1
ATOM 3966 C C . GLU A 1 533 ? 18.800 4.980 -12.133 1.00 98.00 533 GLU A C 1
ATOM 3968 O O . GLU A 1 533 ? 18.397 5.848 -11.358 1.00 98.00 533 GLU A O 1
ATOM 3973 N N . GLN A 1 534 ? 18.525 5.027 -13.444 1.00 97.88 534 GLN A N 1
ATOM 3974 C CA . GLN A 1 534 ? 17.695 6.079 -14.039 1.00 97.88 534 GLN A CA 1
ATOM 3975 C C . GLN A 1 534 ? 16.256 6.004 -13.524 1.00 97.88 534 GLN A C 1
ATOM 3977 O O . GLN A 1 534 ? 15.675 7.035 -13.189 1.00 97.88 534 GLN A O 1
ATOM 3982 N N . MET A 1 535 ? 15.694 4.798 -13.408 1.00 98.25 535 MET A N 1
ATOM 3983 C CA . MET A 1 535 ? 14.375 4.585 -12.811 1.00 98.25 535 MET A CA 1
ATOM 3984 C C . MET A 1 535 ? 14.314 5.143 -11.381 1.00 98.25 535 MET A C 1
ATOM 3986 O O . MET A 1 535 ? 13.374 5.867 -11.054 1.00 98.25 535 MET A O 1
ATOM 3990 N N . ALA A 1 536 ? 15.333 4.884 -10.552 1.00 98.44 536 ALA A N 1
ATOM 3991 C CA . ALA A 1 536 ? 15.402 5.414 -9.189 1.00 98.44 536 ALA A CA 1
ATOM 3992 C C . ALA A 1 536 ? 15.422 6.951 -9.155 1.00 98.44 536 ALA A C 1
ATOM 3994 O O . ALA A 1 536 ? 14.676 7.559 -8.386 1.00 98.44 536 ALA A O 1
ATOM 3995 N N . VAL A 1 537 ? 16.241 7.585 -10.004 1.00 98.44 537 VAL A N 1
ATOM 3996 C CA . VAL A 1 537 ? 16.326 9.054 -10.102 1.00 98.44 537 VAL A CA 1
ATOM 3997 C C . VAL A 1 537 ? 14.988 9.658 -10.524 1.00 98.44 537 VAL A C 1
ATOM 3999 O O . VAL A 1 537 ? 14.521 10.612 -9.902 1.00 98.44 537 VAL A O 1
ATOM 4002 N N . ILE A 1 538 ? 14.340 9.084 -11.539 1.00 98.56 538 ILE A N 1
ATOM 4003 C CA . ILE A 1 538 ? 13.047 9.572 -12.027 1.00 98.56 538 ILE A CA 1
ATOM 4004 C C . ILE A 1 538 ? 11.964 9.418 -10.954 1.00 98.56 538 ILE A C 1
ATOM 4006 O O . ILE A 1 538 ? 11.197 10.355 -10.753 1.00 98.56 538 ILE A O 1
ATOM 4010 N N . LEU A 1 539 ? 11.919 8.296 -10.223 1.00 98.50 539 LEU A N 1
ATOM 4011 C CA . LEU A 1 539 ? 10.974 8.115 -9.114 1.00 98.50 539 LEU A CA 1
ATOM 4012 C C . LEU A 1 539 ? 11.211 9.134 -7.997 1.00 98.50 539 LEU A C 1
ATOM 4014 O O . LEU A 1 539 ? 10.269 9.802 -7.588 1.00 98.50 539 LEU A O 1
ATOM 4018 N N . LYS A 1 540 ? 12.462 9.331 -7.562 1.00 97.88 540 LYS A N 1
ATOM 4019 C CA . LYS A 1 540 ? 12.804 10.344 -6.547 1.00 97.88 540 LYS A CA 1
ATOM 4020 C C . LYS A 1 540 ? 12.362 11.750 -6.976 1.00 97.88 540 LYS A C 1
ATOM 4022 O O . LYS A 1 540 ? 11.831 12.518 -6.173 1.00 97.88 540 LYS A O 1
ATOM 4027 N N . ASN A 1 541 ? 12.567 12.102 -8.244 1.00 98.31 541 ASN A N 1
ATOM 4028 C CA . ASN A 1 541 ? 12.136 13.397 -8.764 1.00 98.31 541 ASN A CA 1
ATOM 4029 C C . ASN A 1 541 ? 10.610 13.484 -8.854 1.00 98.31 541 ASN A C 1
ATOM 4031 O O . ASN A 1 541 ? 10.041 14.488 -8.441 1.00 98.31 541 ASN A O 1
ATOM 4035 N N . TYR A 1 542 ? 9.938 12.438 -9.341 1.00 98.38 542 TYR A N 1
ATOM 4036 C CA . TYR A 1 542 ? 8.476 12.356 -9.392 1.00 98.38 542 TYR A CA 1
ATOM 4037 C C . TYR A 1 542 ? 7.868 12.608 -8.011 1.00 98.38 542 TYR A C 1
ATOM 4039 O O . TYR A 1 542 ? 6.958 13.424 -7.872 1.00 98.38 542 TYR A O 1
ATOM 4047 N N . THR A 1 543 ? 8.424 11.979 -6.974 1.00 96.38 543 THR A N 1
ATOM 4048 C CA . THR A 1 543 ? 7.922 12.116 -5.607 1.00 96.38 543 THR A CA 1
ATOM 4049 C C . THR A 1 543 ? 8.118 13.530 -5.080 1.00 96.38 543 THR A C 1
ATOM 4051 O O . THR A 1 543 ? 7.166 14.147 -4.611 1.00 96.38 543 THR A O 1
ATOM 4054 N N . ALA A 1 544 ? 9.318 14.091 -5.249 1.00 96.00 544 ALA A N 1
ATOM 4055 C CA . ALA A 1 544 ? 9.628 15.446 -4.807 1.00 96.00 544 ALA A CA 1
ATOM 4056 C C . ALA A 1 544 ? 8.793 16.514 -5.538 1.00 96.00 544 ALA A C 1
ATOM 4058 O O . ALA A 1 544 ? 8.289 17.445 -4.915 1.00 96.00 544 ALA A O 1
ATOM 4059 N N . LYS A 1 545 ? 8.621 16.386 -6.860 1.00 97.38 545 LYS A N 1
ATOM 4060 C CA . LYS A 1 545 ? 7.911 17.376 -7.687 1.00 97.38 545 LYS A CA 1
ATOM 4061 C C . LYS A 1 545 ? 6.396 17.347 -7.514 1.00 97.38 545 LYS A C 1
ATOM 4063 O O . LYS A 1 545 ? 5.749 18.345 -7.820 1.00 97.38 545 LYS A O 1
ATOM 4068 N N . LEU A 1 546 ? 5.844 16.238 -7.030 1.00 94.75 546 LEU A N 1
ATOM 4069 C CA . LEU A 1 546 ? 4.417 16.101 -6.734 1.00 94.75 546 LEU A CA 1
ATOM 4070 C C . LEU A 1 546 ? 4.095 16.204 -5.237 1.00 94.75 546 LEU A C 1
ATOM 4072 O O . LEU A 1 546 ? 2.946 16.010 -4.857 1.00 94.75 546 LEU A O 1
ATOM 4076 N N . GLY A 1 547 ? 5.082 16.537 -4.400 1.00 91.31 547 GLY A N 1
ATOM 4077 C CA . GLY A 1 547 ? 4.874 16.768 -2.969 1.00 91.31 547 GLY A CA 1
ATOM 4078 C C . GLY A 1 547 ? 4.645 15.496 -2.152 1.00 91.31 547 GLY A C 1
ATOM 4079 O O . GLY A 1 547 ? 4.109 15.574 -1.050 1.00 91.31 547 GLY A O 1
ATOM 4080 N N . TYR A 1 548 ? 5.044 14.329 -2.664 1.00 90.25 548 TYR A N 1
ATOM 4081 C CA . TYR A 1 548 ? 5.001 13.093 -1.891 1.00 90.25 548 TYR A CA 1
ATOM 4082 C C . TYR A 1 548 ? 6.175 13.037 -0.916 1.00 90.25 548 TYR A C 1
ATOM 4084 O O . TYR A 1 548 ? 7.342 13.133 -1.309 1.00 90.25 548 TYR A O 1
ATOM 4092 N N . THR A 1 549 ? 5.864 12.801 0.354 1.00 82.69 549 THR A N 1
ATOM 4093 C CA . THR A 1 549 ? 6.866 12.479 1.369 1.00 82.69 549 THR A CA 1
ATOM 4094 C C . THR A 1 549 ? 7.250 11.014 1.239 1.00 82.69 549 THR A C 1
ATOM 4096 O O . THR A 1 549 ? 6.402 10.133 1.357 1.00 82.69 549 THR A O 1
ATOM 4099 N N . ILE A 1 550 ? 8.535 10.750 1.011 1.00 86.06 550 ILE A N 1
ATOM 4100 C CA . ILE A 1 550 ? 9.044 9.385 0.903 1.00 86.06 550 ILE A CA 1
ATOM 4101 C C . ILE A 1 550 ? 9.530 8.909 2.269 1.00 86.06 550 ILE A C 1
ATOM 4103 O O . ILE A 1 550 ? 10.433 9.535 2.837 1.00 86.06 550 ILE A O 1
ATOM 4107 N N . PRO A 1 551 ? 8.951 7.824 2.812 1.00 86.12 551 PRO A N 1
ATOM 4108 C CA . PRO A 1 551 ? 9.376 7.308 4.096 1.00 86.12 551 PRO A CA 1
ATOM 4109 C C . PRO A 1 551 ? 10.727 6.604 3.966 1.00 86.12 551 PRO A C 1
ATOM 4111 O O . PRO A 1 551 ? 11.126 6.134 2.903 1.00 86.12 551 PRO A O 1
ATOM 4114 N N . LYS A 1 552 ? 11.430 6.491 5.084 1.00 86.25 552 LYS A N 1
ATOM 4115 C CA . LYS A 1 552 ? 12.582 5.605 5.269 1.00 86.25 552 LYS A CA 1
ATOM 4116 C C . LYS A 1 552 ? 12.155 4.515 6.246 1.00 86.25 552 LYS A C 1
ATOM 4118 O O . LYS A 1 552 ? 12.550 4.539 7.411 1.00 86.25 552 LYS A O 1
ATOM 4123 N N . THR A 1 553 ? 11.235 3.663 5.798 1.00 84.69 553 THR A N 1
ATOM 4124 C CA . THR A 1 553 ? 10.666 2.578 6.609 1.00 84.69 553 THR A CA 1
ATOM 4125 C C . THR A 1 553 ? 11.678 1.446 6.774 1.00 84.69 553 THR A C 1
ATOM 4127 O O . THR A 1 553 ? 11.824 0.894 7.865 1.00 84.69 553 THR A O 1
ATOM 4130 N N . LEU A 1 554 ? 12.403 1.127 5.701 1.00 88.19 554 LEU A N 1
ATOM 4131 C CA . LEU A 1 554 ? 13.427 0.093 5.648 1.00 88.19 554 LEU A CA 1
ATOM 4132 C C . LEU A 1 554 ? 14.811 0.641 5.991 1.00 88.19 554 LEU A C 1
ATOM 4134 O O . LEU A 1 554 ? 15.176 1.775 5.657 1.00 88.19 554 LEU A O 1
ATOM 4138 N N . LYS A 1 555 ? 15.628 -0.222 6.595 1.00 84.94 555 LYS A N 1
ATOM 4139 C CA . LYS A 1 555 ? 17.043 0.058 6.815 1.00 84.94 555 LYS A CA 1
ATOM 4140 C C . LYS A 1 555 ? 17.772 0.189 5.480 1.00 84.94 555 LYS A C 1
ATOM 4142 O O . LYS A 1 555 ? 17.480 -0.529 4.519 1.00 84.94 555 LYS A O 1
ATOM 4147 N N . ALA A 1 556 ? 18.735 1.107 5.437 1.00 87.25 556 ALA A N 1
ATOM 4148 C CA . ALA A 1 556 ? 19.591 1.277 4.274 1.00 87.25 556 ALA A CA 1
ATOM 4149 C C . ALA A 1 556 ? 20.389 -0.007 4.011 1.00 87.25 556 ALA A C 1
ATOM 4151 O O . ALA A 1 556 ? 21.020 -0.556 4.917 1.00 87.25 556 ALA A O 1
ATOM 4152 N N . VAL A 1 557 ? 20.372 -0.464 2.763 1.00 88.06 557 VAL A N 1
ATOM 4153 C CA . VAL A 1 557 ? 21.147 -1.619 2.312 1.00 88.06 557 VAL A CA 1
ATOM 4154 C C . VAL A 1 557 ? 22.341 -1.138 1.502 1.00 88.06 557 VAL A C 1
ATOM 4156 O O . VAL A 1 557 ? 22.194 -0.407 0.525 1.00 88.06 557 VAL A O 1
ATOM 4159 N N . THR A 1 558 ? 23.531 -1.608 1.870 1.00 92.00 558 THR A N 1
ATOM 4160 C CA . THR A 1 558 ? 24.712 -1.476 1.015 1.00 92.00 558 THR A CA 1
ATOM 4161 C C . THR A 1 558 ? 24.747 -2.649 0.044 1.00 92.00 558 THR A C 1
ATOM 4163 O O . THR A 1 558 ? 24.990 -3.795 0.432 1.00 92.00 558 THR A O 1
ATOM 4166 N N . PHE A 1 559 ? 24.497 -2.362 -1.231 1.00 95.38 559 PHE A N 1
ATOM 4167 C CA . PHE A 1 559 ? 24.547 -3.365 -2.290 1.00 95.38 559 PHE A CA 1
ATOM 4168 C C . PHE A 1 559 ? 25.986 -3.797 -2.600 1.00 95.38 559 PHE A C 1
ATOM 4170 O O . PHE A 1 559 ? 26.928 -3.008 -2.518 1.00 95.38 559 PHE A O 1
ATOM 4177 N N . ALA A 1 560 ? 26.162 -5.050 -3.014 1.00 96.69 560 ALA A N 1
ATOM 4178 C CA . ALA A 1 560 ? 27.459 -5.610 -3.393 1.00 96.69 560 ALA A CA 1
ATOM 4179 C C . ALA A 1 560 ? 28.097 -4.877 -4.589 1.00 96.69 560 ALA A C 1
ATOM 4181 O O . ALA A 1 560 ? 29.316 -4.828 -4.722 1.00 96.69 560 ALA A O 1
ATOM 4182 N N . ASP A 1 561 ? 27.281 -4.274 -5.452 1.00 97.62 561 ASP A N 1
ATOM 4183 C CA . ASP A 1 561 ? 27.686 -3.458 -6.595 1.00 97.62 561 ASP A CA 1
ATOM 4184 C C . ASP A 1 561 ? 27.493 -1.952 -6.354 1.00 97.62 561 ASP A C 1
ATOM 4186 O O . ASP A 1 561 ? 27.432 -1.179 -7.308 1.00 97.62 561 ASP A O 1
ATOM 4190 N N . ASN A 1 562 ? 27.464 -1.505 -5.091 1.00 96.25 562 ASN A N 1
ATOM 4191 C CA . ASN A 1 562 ? 27.292 -0.093 -4.726 1.00 96.25 562 ASN A CA 1
ATOM 4192 C C . ASN A 1 562 ? 28.329 0.840 -5.384 1.00 96.25 562 ASN A C 1
ATOM 4194 O O . ASN A 1 562 ? 28.022 1.985 -5.708 1.00 96.25 562 ASN A O 1
ATOM 4198 N N . ALA A 1 563 ? 29.546 0.347 -5.638 1.00 97.38 563 ALA A N 1
ATOM 4199 C CA . ALA A 1 563 ? 30.585 1.091 -6.354 1.00 97.38 563 ALA A CA 1
ATOM 4200 C C . ALA A 1 563 ? 30.240 1.377 -7.831 1.00 97.38 563 ALA A C 1
ATOM 4202 O O . ALA A 1 563 ? 30.803 2.301 -8.410 1.00 97.38 563 ALA A O 1
ATOM 4203 N N . LYS A 1 564 ? 29.321 0.610 -8.436 1.00 98.25 564 LYS A N 1
ATOM 4204 C CA . LYS A 1 564 ? 28.849 0.806 -9.816 1.00 98.25 564 LYS A CA 1
ATOM 4205 C C . LYS A 1 564 ? 27.675 1.782 -9.914 1.00 98.25 564 LYS A C 1
ATOM 4207 O O . LYS A 1 564 ? 27.300 2.144 -11.022 1.00 98.25 564 LYS A O 1
ATOM 4212 N N . ILE A 1 565 ? 27.075 2.177 -8.787 1.00 98.19 565 ILE A N 1
ATOM 4213 C CA . ILE A 1 565 ? 25.991 3.162 -8.771 1.00 98.19 565 ILE A CA 1
ATOM 4214 C C . ILE A 1 565 ? 26.606 4.538 -9.021 1.00 98.19 565 ILE A C 1
ATOM 4216 O O . ILE A 1 565 ? 27.490 4.975 -8.272 1.00 98.19 565 ILE A O 1
ATOM 4220 N N . SER A 1 566 ? 26.135 5.225 -10.063 1.00 97.88 566 SER A N 1
ATOM 4221 C CA . SER A 1 566 ? 26.628 6.560 -10.398 1.00 97.88 566 SER A CA 1
ATOM 4222 C C . SER A 1 566 ? 26.417 7.539 -9.237 1.00 97.88 566 SER A C 1
ATOM 4224 O O . SER A 1 566 ? 25.450 7.444 -8.478 1.00 97.88 566 SER A O 1
ATOM 4226 N N . SER A 1 567 ? 27.325 8.508 -9.080 1.00 96.69 567 SER A N 1
ATOM 4227 C CA . SER A 1 567 ? 27.276 9.491 -7.985 1.00 96.69 567 SER A CA 1
ATOM 4228 C C . SER A 1 567 ? 25.929 10.215 -7.903 1.00 96.69 567 SER A C 1
ATOM 4230 O O . SER A 1 567 ? 25.378 10.355 -6.814 1.00 96.69 567 SER A O 1
ATOM 4232 N N . GLN A 1 568 ? 25.373 10.591 -9.055 1.00 94.19 568 GLN A N 1
ATOM 4233 C CA . GLN A 1 568 ? 24.064 11.235 -9.191 1.00 94.19 568 GLN A CA 1
ATOM 4234 C C . GLN A 1 568 ? 22.878 10.346 -8.777 1.00 94.19 568 GLN A C 1
ATOM 4236 O O . GLN A 1 568 ? 21.843 10.866 -8.368 1.00 94.19 568 GLN A O 1
ATOM 4241 N N . ALA A 1 569 ? 23.008 9.017 -8.859 1.00 97.44 569 ALA A N 1
ATOM 4242 C CA . ALA A 1 569 ? 21.924 8.093 -8.545 1.00 97.44 569 ALA A CA 1
ATOM 4243 C C . ALA A 1 569 ? 21.955 7.570 -7.104 1.00 97.44 569 ALA A C 1
ATOM 4245 O O . ALA A 1 569 ? 20.921 7.122 -6.617 1.00 97.44 569 ALA A O 1
ATOM 4246 N N . LYS A 1 570 ? 23.091 7.642 -6.393 1.00 96.38 570 LYS A N 1
ATOM 4247 C CA . LYS A 1 570 ? 23.255 7.056 -5.044 1.00 96.38 570 LYS A CA 1
ATOM 4248 C C . LYS A 1 570 ? 22.146 7.440 -4.070 1.00 96.38 570 LYS A C 1
ATOM 4250 O O . LYS A 1 570 ? 21.547 6.568 -3.446 1.00 96.38 570 LYS A O 1
ATOM 4255 N N . GLU A 1 571 ? 21.839 8.730 -3.973 1.00 95.62 571 GLU A N 1
ATOM 4256 C CA . GLU A 1 571 ? 20.801 9.215 -3.060 1.00 95.62 571 GLU A CA 1
ATOM 4257 C C . GLU A 1 571 ? 19.405 8.726 -3.475 1.00 95.62 571 GLU A C 1
ATOM 4259 O O . GLU A 1 571 ? 18.586 8.379 -2.624 1.00 95.62 571 GLU A O 1
ATOM 4264 N N . ALA A 1 572 ? 19.135 8.667 -4.782 1.00 97.81 572 ALA A N 1
ATOM 4265 C CA . ALA A 1 572 ? 17.867 8.184 -5.312 1.00 97.81 572 ALA A CA 1
ATOM 4266 C C . ALA A 1 572 ? 17.689 6.685 -5.059 1.00 97.81 572 ALA A C 1
ATOM 4268 O O . ALA A 1 572 ? 16.649 6.271 -4.554 1.00 97.81 572 ALA A O 1
ATOM 4269 N N . VAL A 1 573 ? 18.722 5.886 -5.336 1.00 98.31 573 VAL A N 1
ATOM 4270 C CA . VAL A 1 573 ? 18.732 4.445 -5.067 1.00 98.31 573 VAL A CA 1
ATOM 4271 C C . VAL A 1 573 ? 18.512 4.179 -3.584 1.00 98.31 573 VAL A C 1
ATOM 4273 O O . VAL A 1 573 ? 17.619 3.412 -3.233 1.00 98.31 573 VAL A O 1
ATOM 4276 N N . GLN A 1 574 ? 19.262 4.855 -2.712 1.00 95.69 574 GLN A N 1
ATOM 4277 C CA . GLN A 1 574 ? 19.103 4.710 -1.271 1.00 95.69 574 GLN A CA 1
ATOM 4278 C C . GLN A 1 574 ? 17.693 5.108 -0.820 1.00 95.69 574 GLN A C 1
ATOM 4280 O O . GLN A 1 574 ? 17.048 4.349 -0.106 1.00 95.69 574 GLN A O 1
ATOM 4285 N N . SER A 1 575 ? 17.180 6.262 -1.254 1.00 95.38 575 SER A N 1
ATOM 4286 C CA . SER A 1 575 ? 15.861 6.749 -0.822 1.00 95.38 575 SER A CA 1
ATOM 4287 C C . SER A 1 575 ? 14.731 5.824 -1.273 1.00 95.38 575 SER A C 1
ATOM 4289 O O . SER A 1 575 ? 13.862 5.485 -0.475 1.00 95.38 575 SER A O 1
ATOM 4291 N N . MET A 1 576 ? 14.756 5.368 -2.529 1.00 97.56 576 MET A N 1
ATOM 4292 C CA . MET A 1 576 ? 13.744 4.445 -3.053 1.00 97.56 576 MET A CA 1
ATOM 4293 C C . MET A 1 576 ? 13.845 3.055 -2.414 1.00 97.56 576 MET A C 1
ATOM 4295 O O . MET A 1 576 ? 12.819 2.403 -2.221 1.00 97.56 576 MET A O 1
ATOM 4299 N N . GLN A 1 577 ? 15.054 2.617 -2.047 1.00 96.19 577 GLN A N 1
ATOM 4300 C CA . GLN A 1 577 ? 15.260 1.375 -1.304 1.00 96.19 577 GLN A CA 1
ATOM 4301 C C . GLN A 1 577 ? 14.741 1.469 0.127 1.00 96.19 577 GLN A C 1
ATOM 4303 O O . GLN A 1 577 ? 14.024 0.579 0.571 1.00 96.19 577 GLN A O 1
ATOM 4308 N N . GLN A 1 578 ? 15.061 2.544 0.845 1.00 93.81 578 GLN A N 1
ATOM 4309 C CA . GLN A 1 578 ? 14.593 2.741 2.217 1.00 93.81 578 GLN A CA 1
ATOM 4310 C C . GLN A 1 578 ? 13.076 2.931 2.295 1.00 93.81 578 GLN A C 1
ATOM 4312 O O . GLN A 1 578 ? 12.461 2.569 3.294 1.00 93.81 578 GLN A O 1
ATOM 4317 N N . ALA A 1 579 ? 12.461 3.467 1.245 1.00 93.88 579 ALA A N 1
ATOM 4318 C CA . ALA A 1 579 ? 11.011 3.528 1.139 1.00 93.88 579 ALA A CA 1
ATOM 4319 C C . ALA A 1 579 ? 10.369 2.150 0.966 1.00 93.88 579 ALA A C 1
ATOM 4321 O O . ALA A 1 579 ? 9.221 1.977 1.349 1.00 93.88 579 ALA A O 1
ATOM 4322 N N . GLY A 1 580 ? 11.102 1.187 0.399 1.00 95.06 580 GLY A N 1
ATOM 4323 C CA . GLY A 1 580 ? 10.558 -0.090 -0.055 1.00 95.06 580 GLY A CA 1
ATOM 4324 C C . GLY A 1 580 ? 10.004 -0.051 -1.481 1.00 95.06 580 GLY A C 1
ATOM 4325 O O . GLY A 1 580 ? 9.422 -1.031 -1.915 1.00 95.06 580 GLY A O 1
ATOM 4326 N N . ILE A 1 581 ? 10.193 1.041 -2.236 1.00 97.19 581 ILE A N 1
ATOM 4327 C CA . ILE A 1 581 ? 9.705 1.170 -3.624 1.00 97.19 581 ILE A CA 1
ATOM 4328 C C . ILE A 1 581 ? 10.547 0.307 -4.569 1.00 97.19 581 ILE A C 1
ATOM 4330 O O . ILE A 1 581 ? 10.011 -0.435 -5.392 1.00 97.19 581 ILE A O 1
ATOM 4334 N N . LEU A 1 582 ? 11.874 0.399 -4.442 1.00 97.31 582 LEU A N 1
ATOM 4335 C CA . LEU A 1 582 ? 12.825 -0.398 -5.216 1.00 97.31 582 LEU A CA 1
ATOM 4336 C C . LEU A 1 582 ? 13.547 -1.382 -4.306 1.00 97.31 582 LEU A C 1
ATOM 4338 O O . LEU A 1 582 ? 14.012 -1.013 -3.232 1.00 97.31 582 LEU A O 1
ATOM 4342 N N . ALA A 1 583 ? 13.699 -2.622 -4.758 1.00 94.38 583 ALA A N 1
ATOM 4343 C CA . ALA A 1 583 ? 14.457 -3.631 -4.034 1.00 94.38 583 ALA A CA 1
ATOM 4344 C C . ALA A 1 583 ? 15.727 -4.019 -4.800 1.00 94.38 583 ALA A C 1
ATOM 4346 O O . ALA A 1 583 ? 15.909 -3.704 -5.976 1.00 94.38 583 ALA A O 1
ATOM 4347 N N . GLY A 1 584 ? 16.636 -4.715 -4.119 1.00 93.25 584 GLY A N 1
ATOM 4348 C CA . GLY A 1 584 ? 17.747 -5.380 -4.794 1.00 93.25 584 GLY A CA 1
ATOM 4349 C C . GLY A 1 584 ? 17.277 -6.564 -5.640 1.00 93.25 584 GLY A C 1
ATOM 4350 O O . GLY A 1 584 ? 16.146 -7.034 -5.531 1.00 93.25 584 GLY A O 1
ATOM 4351 N N . LYS A 1 585 ? 18.190 -7.085 -6.446 1.00 94.19 585 LYS A N 1
ATOM 4352 C CA . LYS A 1 585 ? 18.086 -8.371 -7.130 1.00 94.19 585 LYS A CA 1
ATOM 4353 C C . LYS A 1 585 ? 18.757 -9.474 -6.308 1.00 94.19 585 LYS A C 1
ATOM 4355 O O . LYS A 1 585 ? 19.269 -9.256 -5.200 1.00 94.19 585 LYS A O 1
ATOM 4360 N N . THR A 1 586 ? 18.803 -10.676 -6.871 1.00 91.62 586 THR A N 1
ATOM 4361 C CA . THR A 1 586 ? 19.578 -11.795 -6.326 1.00 91.62 586 THR A CA 1
ATOM 4362 C C . THR A 1 586 ? 21.039 -11.403 -6.047 1.00 91.62 586 THR A C 1
ATOM 4364 O O . THR A 1 586 ? 21.619 -10.547 -6.715 1.00 91.62 586 THR A O 1
ATOM 4367 N N . ASN A 1 587 ? 21.639 -12.027 -5.026 1.00 89.06 587 ASN A N 1
ATOM 4368 C CA . ASN A 1 587 ? 23.014 -11.773 -4.566 1.00 89.06 587 ASN A CA 1
ATOM 4369 C C . ASN A 1 587 ? 23.295 -10.338 -4.075 1.00 89.06 587 ASN A C 1
ATOM 4371 O O . ASN A 1 587 ? 24.413 -9.850 -4.222 1.00 89.06 587 ASN A O 1
ATOM 4375 N N . ASN A 1 588 ? 22.297 -9.674 -3.475 1.00 92.56 588 ASN A N 1
ATOM 4376 C CA . ASN A 1 588 ? 22.435 -8.332 -2.890 1.00 92.56 588 ASN A CA 1
ATOM 4377 C C . ASN A 1 588 ? 22.970 -7.290 -3.895 1.00 92.56 588 ASN A C 1
ATOM 4379 O O . ASN A 1 588 ? 23.815 -6.464 -3.557 1.00 92.56 588 ASN A O 1
ATOM 4383 N N . ARG A 1 589 ? 22.518 -7.342 -5.151 1.00 96.19 589 ARG A N 1
ATOM 4384 C CA . ARG A 1 589 ? 22.912 -6.373 -6.185 1.00 96.19 589 ARG A CA 1
ATOM 4385 C C . ARG A 1 589 ? 21.787 -5.402 -6.488 1.00 96.19 589 ARG A C 1
ATOM 4387 O O . ARG A 1 589 ? 20.637 -5.822 -6.560 1.00 96.19 589 ARG A O 1
ATOM 4394 N N . PHE A 1 590 ? 22.109 -4.140 -6.736 1.00 97.88 590 PHE A N 1
ATOM 4395 C CA . PHE A 1 590 ? 21.146 -3.193 -7.287 1.00 97.88 590 PHE A CA 1
ATOM 4396 C C . PHE A 1 590 ? 21.044 -3.292 -8.812 1.00 97.88 590 PHE A C 1
ATOM 4398 O O . PHE A 1 590 ? 19.959 -3.082 -9.352 1.00 97.88 590 PHE A O 1
ATOM 4405 N N . ASP A 1 591 ? 22.140 -3.659 -9.489 1.00 97.75 591 ASP A N 1
ATOM 4406 C CA . ASP A 1 591 ? 22.252 -3.728 -10.949 1.00 97.75 591 ASP A CA 1
ATOM 4407 C C . ASP A 1 591 ? 21.991 -2.365 -11.636 1.00 97.75 591 ASP A C 1
ATOM 4409 O O . ASP A 1 591 ? 21.064 -2.241 -12.435 1.00 97.75 591 ASP A O 1
ATOM 4413 N N . PRO A 1 592 ? 22.775 -1.308 -11.316 1.00 98.12 592 PRO A N 1
ATOM 4414 C CA . PRO A 1 592 ? 22.452 0.079 -11.679 1.00 98.12 592 PRO A CA 1
ATOM 4415 C C . PRO A 1 592 ? 22.361 0.335 -13.186 1.00 98.12 592 PRO A C 1
ATOM 4417 O O . PRO A 1 592 ? 21.445 1.027 -13.627 1.00 98.12 592 PRO A O 1
ATOM 4420 N N . ALA A 1 593 ? 23.282 -0.239 -13.965 1.00 97.75 593 ALA A N 1
ATOM 4421 C CA . ALA A 1 593 ? 23.316 -0.119 -15.423 1.00 97.75 593 ALA A CA 1
ATOM 4422 C C . ALA A 1 593 ? 22.424 -1.152 -16.135 1.00 97.75 593 ALA A C 1
ATOM 4424 O O . ALA A 1 593 ? 22.239 -1.065 -17.347 1.00 97.75 593 ALA A O 1
ATOM 4425 N N . GLY A 1 594 ? 21.885 -2.129 -15.401 1.00 97.06 594 GLY A N 1
ATOM 4426 C CA . GLY A 1 594 ? 20.973 -3.121 -15.950 1.00 97.06 594 GLY A CA 1
ATOM 4427 C C . GLY A 1 594 ? 19.656 -2.482 -16.378 1.00 97.06 594 GLY A C 1
ATOM 4428 O O . GLY A 1 594 ? 19.150 -1.560 -15.729 1.00 97.06 594 GLY A O 1
ATOM 4429 N N . THR A 1 595 ? 19.091 -2.983 -17.473 1.00 97.19 595 THR A N 1
ATOM 4430 C CA . THR A 1 595 ? 17.780 -2.553 -17.961 1.00 97.19 595 THR A CA 1
ATOM 4431 C C . THR A 1 595 ? 16.684 -2.969 -16.982 1.00 97.19 595 THR A C 1
ATOM 4433 O O . THR A 1 595 ? 16.599 -4.139 -16.604 1.00 97.19 595 THR A O 1
ATOM 4436 N N . ALA A 1 596 ? 15.813 -2.028 -16.606 1.00 97.56 596 ALA A N 1
ATOM 4437 C CA . ALA A 1 596 ? 14.618 -2.341 -15.832 1.00 97.56 596 ALA A CA 1
ATOM 4438 C C . ALA A 1 596 ? 13.602 -3.076 -16.718 1.00 97.56 596 ALA A C 1
ATOM 4440 O O . ALA A 1 596 ? 13.227 -2.596 -17.794 1.00 97.56 596 ALA A O 1
ATOM 4441 N N . THR A 1 597 ? 13.153 -4.248 -16.279 1.00 98.06 597 THR A N 1
ATOM 4442 C CA . THR A 1 597 ? 12.136 -5.016 -17.009 1.00 98.06 597 THR A CA 1
ATOM 4443 C C . THR A 1 597 ? 10.736 -4.458 -16.757 1.00 98.06 597 THR A C 1
ATOM 4445 O O . THR A 1 597 ? 10.482 -3.759 -15.773 1.00 98.06 597 THR A O 1
ATOM 4448 N N . ARG A 1 598 ? 9.783 -4.793 -17.629 1.00 98.12 598 ARG A N 1
ATOM 4449 C CA . ARG A 1 598 ? 8.372 -4.418 -17.448 1.00 98.12 598 ARG A CA 1
ATOM 4450 C C . ARG A 1 598 ? 7.784 -4.963 -16.140 1.00 98.12 598 ARG A C 1
ATOM 4452 O O . ARG A 1 598 ? 6.994 -4.270 -15.504 1.00 98.12 598 ARG A O 1
ATOM 4459 N N . ALA A 1 599 ? 8.194 -6.158 -15.711 1.00 97.94 599 ALA A N 1
ATOM 4460 C CA . ALA A 1 599 ? 7.812 -6.745 -14.426 1.00 97.94 599 ALA A CA 1
ATOM 4461 C C . ALA A 1 599 ? 8.384 -5.989 -13.214 1.00 97.94 599 ALA A C 1
ATOM 4463 O O . ALA A 1 599 ? 7.668 -5.757 -12.236 1.00 97.94 599 ALA A O 1
ATOM 4464 N N . GLU A 1 600 ? 9.652 -5.574 -13.280 1.00 98.12 600 GLU A N 1
ATOM 4465 C CA . GLU A 1 600 ? 10.282 -4.757 -12.234 1.00 98.12 600 GLU A CA 1
ATOM 4466 C C . GLU A 1 600 ? 9.568 -3.404 -12.096 1.00 98.12 600 GLU A C 1
ATOM 4468 O O . GLU A 1 600 ? 9.220 -2.997 -10.989 1.00 98.12 600 GLU A O 1
ATOM 4473 N N . VAL A 1 601 ? 9.253 -2.749 -13.218 1.00 98.12 601 VAL A N 1
ATOM 4474 C CA . VAL A 1 601 ? 8.508 -1.481 -13.219 1.00 98.12 601 VAL A CA 1
ATOM 4475 C C . VAL A 1 601 ? 7.096 -1.652 -12.658 1.00 98.12 601 VAL A C 1
ATOM 4477 O O . VAL A 1 601 ? 6.663 -0.837 -11.846 1.00 98.12 601 VAL A O 1
ATOM 4480 N N . ALA A 1 602 ? 6.378 -2.710 -13.050 1.00 97.88 602 ALA A N 1
ATOM 4481 C CA . ALA A 1 602 ? 5.039 -2.985 -12.530 1.00 97.88 602 ALA A CA 1
ATOM 4482 C C . ALA A 1 602 ? 5.039 -3.127 -11.000 1.00 97.88 602 ALA A C 1
ATOM 4484 O O . ALA A 1 602 ? 4.188 -2.576 -10.303 1.00 97.88 602 ALA A O 1
ATOM 4485 N N . THR A 1 603 ? 6.054 -3.817 -10.488 1.00 97.88 603 THR A N 1
ATOM 4486 C CA . THR A 1 603 ? 6.267 -4.034 -9.058 1.00 97.88 603 THR A CA 1
ATOM 4487 C C . THR A 1 603 ? 6.589 -2.729 -8.327 1.00 97.88 603 THR A C 1
ATOM 4489 O O . THR A 1 603 ? 5.975 -2.436 -7.303 1.00 97.88 603 THR A O 1
ATOM 4492 N N . ALA A 1 604 ? 7.489 -1.907 -8.872 1.00 98.12 604 ALA A N 1
ATOM 4493 C CA . ALA A 1 604 ? 7.839 -0.611 -8.293 1.00 98.12 604 ALA A CA 1
ATOM 4494 C C . ALA A 1 604 ? 6.643 0.356 -8.243 1.00 98.12 604 ALA A C 1
ATOM 4496 O O . ALA A 1 604 ? 6.465 1.066 -7.255 1.00 98.12 604 ALA A O 1
ATOM 4497 N N . LEU A 1 605 ? 5.799 0.372 -9.284 1.00 98.25 605 LEU A N 1
ATOM 4498 C CA . LEU A 1 605 ? 4.603 1.220 -9.335 1.00 98.25 605 LEU A CA 1
ATOM 4499 C C . LEU A 1 605 ? 3.563 0.820 -8.285 1.00 98.25 605 LEU A C 1
ATOM 4501 O O . LEU A 1 605 ? 3.011 1.700 -7.627 1.00 98.25 605 LEU A O 1
ATOM 4505 N N . ARG A 1 606 ? 3.315 -0.484 -8.101 1.00 97.62 606 ARG A N 1
ATOM 4506 C CA . ARG A 1 606 ? 2.411 -0.970 -7.050 1.00 97.62 606 ARG A CA 1
ATOM 4507 C C . ARG A 1 606 ? 2.907 -0.579 -5.663 1.00 97.62 606 ARG A C 1
ATOM 4509 O O . ARG A 1 606 ? 2.168 0.061 -4.922 1.00 97.62 606 ARG A O 1
ATOM 4516 N N . ARG A 1 607 ? 4.174 -0.876 -5.359 1.00 97.62 607 ARG A N 1
ATOM 4517 C CA . ARG A 1 607 ? 4.796 -0.513 -4.076 1.00 97.62 607 ARG A CA 1
ATOM 4518 C C . ARG A 1 607 ? 4.728 0.978 -3.823 1.00 97.62 607 ARG A C 1
ATOM 4520 O O . ARG A 1 607 ? 4.395 1.395 -2.726 1.00 97.62 607 ARG A O 1
ATOM 4527 N N . PHE A 1 608 ? 5.013 1.794 -4.838 1.00 97.75 608 PHE A N 1
ATOM 4528 C CA . PHE A 1 608 ? 4.880 3.238 -4.712 1.00 97.75 608 PHE A CA 1
ATOM 4529 C C . PHE A 1 608 ? 3.460 3.641 -4.290 1.00 97.75 608 PHE A C 1
ATOM 4531 O O . PHE A 1 608 ? 3.322 4.432 -3.362 1.00 97.75 608 PHE A O 1
ATOM 4538 N N . VAL A 1 609 ? 2.419 3.081 -4.920 1.00 97.06 609 VAL A N 1
ATOM 4539 C CA . VAL A 1 609 ? 1.021 3.354 -4.546 1.00 97.06 609 VAL A CA 1
ATOM 4540 C C . VAL A 1 609 ? 0.727 2.918 -3.111 1.00 97.06 609 VAL A C 1
ATOM 4542 O O . VAL A 1 609 ? 0.160 3.697 -2.354 1.00 97.06 609 VAL A O 1
ATOM 4545 N N . GLU A 1 610 ? 1.144 1.719 -2.716 1.00 95.81 610 GLU A N 1
ATOM 4546 C CA . GLU A 1 610 ? 0.958 1.212 -1.350 1.00 95.81 610 GLU A CA 1
ATOM 4547 C C . GLU A 1 610 ? 1.659 2.103 -0.315 1.00 95.81 610 GLU A C 1
ATOM 4549 O O . GLU A 1 610 ? 1.041 2.528 0.657 1.00 95.81 610 GLU A O 1
ATOM 4554 N N . ILE A 1 611 ? 2.906 2.497 -0.576 1.00 94.25 611 ILE A N 1
ATOM 4555 C CA . ILE A 1 611 ? 3.734 3.306 0.326 1.00 94.25 611 ILE A CA 1
ATOM 4556 C C . ILE A 1 611 ? 3.186 4.722 0.525 1.00 94.25 611 ILE A C 1
ATOM 4558 O O . ILE A 1 611 ? 3.303 5.264 1.627 1.00 94.25 611 ILE A O 1
ATOM 4562 N N . ILE A 1 612 ? 2.599 5.343 -0.507 1.00 92.31 612 ILE A N 1
ATOM 4563 C CA . ILE A 1 612 ? 1.980 6.670 -0.344 1.00 92.31 612 ILE A CA 1
ATOM 4564 C C . ILE A 1 612 ? 0.638 6.607 0.396 1.00 92.31 612 ILE A C 1
ATOM 4566 O O . ILE A 1 612 ? 0.227 7.614 0.969 1.00 92.31 612 ILE A O 1
ATOM 4570 N N . ILE A 1 613 ? -0.042 5.455 0.385 1.00 94.12 613 ILE A N 1
ATOM 4571 C CA . ILE A 1 613 ? -1.273 5.222 1.151 1.00 94.12 613 ILE A CA 1
ATOM 4572 C C . ILE A 1 613 ? -0.913 4.932 2.612 1.00 94.12 613 ILE A C 1
ATOM 4574 O O . ILE A 1 613 ? -1.359 5.640 3.512 1.00 94.12 613 ILE A O 1
ATOM 4578 N N . ASP A 1 614 ? -0.057 3.937 2.842 1.00 90.06 614 ASP A N 1
ATOM 4579 C CA . ASP A 1 614 ? 0.471 3.578 4.152 1.00 90.06 614 ASP A CA 1
ATOM 4580 C C . ASP A 1 614 ? 1.937 3.136 4.051 1.00 90.06 614 ASP A C 1
ATOM 4582 O O . ASP A 1 614 ? 2.271 2.064 3.554 1.00 90.06 614 ASP A O 1
ATOM 4586 N N . SER A 1 615 ? 2.830 3.945 4.619 1.00 87.25 615 SER A N 1
ATOM 4587 C CA . SER A 1 615 ? 4.269 3.661 4.706 1.00 87.25 615 SER A CA 1
ATOM 4588 C C . SER A 1 615 ? 4.641 2.325 5.372 1.00 87.25 615 SER A C 1
ATOM 4590 O O . SER A 1 615 ? 5.781 1.877 5.215 1.00 87.25 615 SER A O 1
ATOM 4592 N N . GLN A 1 616 ? 3.745 1.704 6.156 1.00 84.75 616 GLN A N 1
ATOM 4593 C CA . GLN A 1 616 ? 4.005 0.403 6.779 1.00 84.75 616 GLN A CA 1
ATOM 4594 C C . GLN A 1 616 ? 3.923 -0.771 5.822 1.00 84.75 616 GLN A C 1
ATOM 4596 O O . GLN A 1 616 ? 4.499 -1.805 6.152 1.00 84.75 616 GLN A O 1
ATOM 4601 N N . THR A 1 617 ? 3.309 -0.600 4.653 1.00 91.50 617 THR A N 1
ATOM 4602 C CA . THR A 1 617 ? 3.265 -1.608 3.580 1.00 91.50 617 THR A CA 1
ATOM 4603 C C . THR A 1 617 ? 4.648 -2.014 3.072 1.00 91.50 617 THR A C 1
ATOM 4605 O O . THR A 1 617 ? 4.771 -3.000 2.365 1.00 91.50 617 THR A O 1
ATOM 4608 N N . ALA A 1 618 ? 5.713 -1.294 3.447 1.00 90.81 618 ALA A N 1
ATOM 4609 C CA . ALA A 1 618 ? 7.090 -1.724 3.211 1.00 90.81 618 ALA A CA 1
ATOM 4610 C C . ALA A 1 618 ? 7.570 -2.824 4.184 1.00 90.81 618 ALA A C 1
ATOM 4612 O O . ALA A 1 618 ? 8.587 -3.466 3.928 1.00 90.81 618 ALA A O 1
ATOM 4613 N N . ASN A 1 619 ? 6.890 -3.029 5.318 1.00 88.88 619 ASN A N 1
ATOM 4614 C CA . ASN A 1 619 ? 7.102 -4.187 6.193 1.00 88.88 619 ASN A CA 1
ATOM 4615 C C . ASN A 1 619 ? 6.261 -5.382 5.708 1.00 88.88 619 ASN A C 1
ATOM 4617 O O . ASN A 1 619 ? 5.622 -5.310 4.666 1.00 88.88 619 ASN A O 1
ATOM 4621 N N . GLY A 1 620 ? 6.287 -6.490 6.450 1.00 91.06 620 GLY A N 1
ATOM 4622 C CA . GLY A 1 620 ? 5.538 -7.690 6.092 1.00 91.06 620 GLY A CA 1
ATOM 4623 C C . GLY A 1 620 ? 6.177 -8.450 4.931 1.00 91.06 620 GLY A C 1
ATOM 4624 O O . GLY A 1 620 ? 7.404 -8.427 4.772 1.00 91.06 620 GLY A O 1
ATOM 4625 N N . TRP A 1 621 ? 5.381 -9.170 4.148 1.00 93.69 621 TRP A N 1
ATOM 4626 C CA . TRP A 1 621 ? 5.881 -9.959 3.026 1.00 93.69 621 TRP A CA 1
ATOM 4627 C C . TRP A 1 621 ? 6.287 -9.066 1.856 1.00 93.69 621 TRP A C 1
ATOM 4629 O O . TRP A 1 621 ? 5.460 -8.467 1.180 1.00 93.69 621 TRP A O 1
ATOM 4639 N N . GLN A 1 622 ? 7.582 -9.052 1.550 1.00 93.56 622 GLN A N 1
ATOM 4640 C CA . GLN A 1 622 ? 8.137 -8.291 0.439 1.00 93.56 622 GLN A CA 1
ATOM 4641 C C . GLN A 1 622 ? 8.884 -9.210 -0.511 1.00 93.56 622 GLN A C 1
ATOM 4643 O O . GLN A 1 622 ? 9.734 -10.008 -0.109 1.00 93.56 622 GLN A O 1
ATOM 4648 N N . GLN A 1 623 ? 8.602 -9.067 -1.798 1.00 93.19 623 GLN A N 1
ATOM 4649 C CA . GLN A 1 623 ? 9.390 -9.701 -2.844 1.00 93.19 623 GLN A CA 1
ATOM 4650 C C . GLN A 1 623 ? 10.549 -8.778 -3.240 1.00 93.19 623 GLN A C 1
ATOM 4652 O O . GLN A 1 623 ? 10.448 -7.567 -3.110 1.00 93.19 623 GLN A O 1
ATOM 4657 N N . ASN A 1 624 ? 11.667 -9.285 -3.731 1.00 93.75 624 ASN A N 1
ATOM 4658 C CA . ASN A 1 624 ? 12.695 -8.440 -4.334 1.00 93.75 624 ASN A CA 1
ATOM 4659 C C . ASN A 1 624 ? 12.475 -8.313 -5.853 1.00 93.75 624 ASN A C 1
ATOM 4661 O O . ASN A 1 624 ? 11.562 -8.924 -6.411 1.00 93.75 624 ASN A O 1
ATOM 4665 N N . ASP A 1 625 ? 13.333 -7.568 -6.547 1.00 92.62 625 ASP A N 1
ATOM 4666 C CA . ASP A 1 625 ? 13.201 -7.327 -7.994 1.00 92.62 625 ASP A CA 1
ATOM 4667 C C . ASP A 1 625 ? 13.683 -8.533 -8.837 1.00 92.62 625 ASP A C 1
ATOM 4669 O O . ASP A 1 625 ? 14.070 -8.414 -9.997 1.00 92.62 625 ASP A O 1
ATOM 4673 N N . SER A 1 626 ? 13.720 -9.721 -8.230 1.00 90.94 626 SER A N 1
ATOM 4674 C CA . SER A 1 626 ? 14.018 -11.015 -8.852 1.00 90.94 626 SER A CA 1
ATOM 4675 C C . SER A 1 626 ? 13.047 -12.114 -8.405 1.00 90.94 626 SER A C 1
ATOM 4677 O O . SER A 1 626 ? 13.270 -13.283 -8.709 1.00 90.94 626 SER A O 1
ATOM 4679 N N . GLY A 1 627 ? 11.967 -11.763 -7.699 1.00 91.44 627 GLY A N 1
ATOM 4680 C CA . GLY A 1 627 ? 10.947 -12.723 -7.282 1.00 91.44 627 GLY A CA 1
ATOM 4681 C C . GLY A 1 627 ? 11.225 -13.447 -5.956 1.00 91.44 627 GLY A C 1
ATOM 4682 O O . GLY A 1 627 ? 10.446 -14.319 -5.573 1.00 91.44 627 GLY A O 1
ATOM 4683 N N . GLU A 1 628 ? 12.296 -13.110 -5.233 1.00 94.25 628 GLU A N 1
ATOM 4684 C CA . GLU A 1 628 ? 12.642 -13.752 -3.957 1.00 94.25 628 GLU A CA 1
ATOM 4685 C C . GLU A 1 628 ? 11.934 -13.057 -2.791 1.00 94.25 628 GLU A C 1
ATOM 4687 O O . GLU A 1 628 ? 11.994 -11.835 -2.670 1.00 94.25 628 GLU A O 1
ATOM 4692 N N . TRP A 1 629 ? 11.288 -13.829 -1.921 1.00 95.31 629 TRP A N 1
ATOM 4693 C CA . TRP A 1 629 ? 10.535 -13.303 -0.783 1.00 95.31 629 TRP A CA 1
ATOM 4694 C C . TRP A 1 629 ? 11.399 -13.127 0.462 1.00 95.31 629 TRP A C 1
ATOM 4696 O O . TRP A 1 629 ? 12.256 -13.957 0.753 1.00 95.31 629 TRP A O 1
ATOM 4706 N N . SER A 1 630 ? 11.098 -12.094 1.237 1.00 95.38 630 SER A N 1
ATOM 4707 C CA . SER A 1 630 ? 11.560 -11.869 2.604 1.00 95.38 630 SER A CA 1
ATOM 4708 C C . SER A 1 630 ? 10.388 -11.345 3.433 1.00 95.38 630 SER A C 1
ATOM 4710 O O . SER A 1 630 ? 9.464 -10.743 2.891 1.00 95.38 630 SER A O 1
ATOM 4712 N N . TYR A 1 631 ? 10.433 -11.537 4.748 1.00 94.62 631 TYR A N 1
ATOM 4713 C CA . TYR A 1 631 ? 9.483 -10.910 5.664 1.00 94.62 631 TYR A CA 1
ATOM 4714 C C . TYR A 1 631 ? 10.199 -9.801 6.426 1.00 94.62 631 TYR A C 1
ATOM 4716 O O . TYR A 1 631 ? 11.209 -10.069 7.078 1.00 94.62 631 TYR A O 1
ATOM 4724 N N . TYR A 1 632 ? 9.702 -8.572 6.351 1.00 90.94 632 TYR A N 1
ATOM 4725 C CA . TYR A 1 632 ? 10.289 -7.414 7.010 1.00 90.94 632 TYR A CA 1
ATOM 4726 C C . TYR A 1 632 ? 9.563 -7.095 8.311 1.00 90.94 632 TYR A C 1
ATOM 4728 O O . TYR A 1 632 ? 8.339 -6.983 8.363 1.00 90.94 632 TYR A O 1
ATOM 4736 N N . LYS A 1 633 ? 10.335 -6.902 9.377 1.00 84.00 633 LYS A N 1
ATOM 4737 C CA . LYS A 1 633 ? 9.850 -6.410 10.662 1.00 84.00 633 LYS A CA 1
ATOM 4738 C C . LYS A 1 633 ? 10.728 -5.244 11.091 1.00 84.00 633 LYS A C 1
ATOM 4740 O O . LYS A 1 633 ? 11.947 -5.367 11.139 1.00 84.00 633 LYS A O 1
ATOM 4745 N N . ASN A 1 634 ? 10.101 -4.114 11.400 1.00 75.75 634 ASN A N 1
ATOM 4746 C CA . ASN A 1 634 ? 10.773 -2.893 11.854 1.00 75.75 634 ASN A CA 1
ATOM 4747 C C . ASN A 1 634 ? 11.852 -2.398 10.865 1.00 75.75 634 ASN A C 1
ATOM 4749 O O . ASN A 1 634 ? 12.880 -1.849 11.262 1.00 75.75 634 ASN A O 1
ATOM 4753 N N . GLY A 1 635 ? 11.620 -2.602 9.567 1.00 81.50 635 GLY A N 1
ATOM 4754 C CA . GLY A 1 635 ? 12.541 -2.200 8.509 1.00 81.50 635 GLY A CA 1
ATOM 4755 C C . GLY A 1 635 ? 13.702 -3.159 8.233 1.00 81.50 635 GLY A C 1
ATOM 4756 O O . GLY A 1 635 ? 14.527 -2.853 7.371 1.00 81.50 635 GLY A O 1
ATOM 4757 N N . GLU A 1 636 ? 13.772 -4.310 8.909 1.00 85.81 636 GLU A N 1
ATOM 4758 C CA . GLU A 1 636 ? 14.798 -5.336 8.698 1.00 85.81 636 GLU A CA 1
ATOM 4759 C C . GLU A 1 636 ? 14.186 -6.687 8.292 1.00 85.81 636 GLU A C 1
ATOM 4761 O O . GLU A 1 636 ? 13.095 -7.031 8.752 1.00 85.81 636 GLU A O 1
ATOM 4766 N N . PRO A 1 637 ? 14.868 -7.487 7.453 1.00 91.62 637 PRO A N 1
ATOM 4767 C CA . PRO A 1 637 ? 14.385 -8.813 7.102 1.00 91.62 637 PRO A CA 1
ATOM 4768 C C . PRO A 1 637 ? 14.563 -9.790 8.275 1.00 91.62 637 PRO A C 1
ATOM 4770 O O . PRO A 1 637 ? 15.637 -9.878 8.877 1.00 91.62 637 PRO A O 1
ATOM 4773 N N . VAL A 1 638 ? 13.519 -10.564 8.573 1.00 93.06 638 VAL A N 1
ATOM 4774 C CA . VAL A 1 638 ? 13.542 -11.636 9.576 1.00 93.06 638 VAL A CA 1
ATOM 4775 C C . VAL A 1 638 ? 14.483 -12.755 9.126 1.00 93.06 638 VAL A C 1
ATOM 4777 O O . VAL A 1 638 ? 14.550 -13.099 7.948 1.00 93.06 638 VAL A O 1
ATOM 4780 N N . LYS A 1 639 ? 15.218 -13.343 10.077 1.00 95.25 639 LYS A N 1
ATOM 4781 C CA . LYS A 1 639 ? 16.240 -14.374 9.841 1.00 95.25 639 LYS A CA 1
ATOM 4782 C C . LYS A 1 639 ? 15.954 -15.620 10.679 1.00 95.25 639 LYS A C 1
ATOM 4784 O O . LYS A 1 639 ? 15.548 -15.512 11.832 1.00 95.25 639 LYS A O 1
ATOM 4789 N N . GLY A 1 640 ? 16.222 -16.803 10.126 1.00 96.44 640 GLY A N 1
ATOM 4790 C CA . GLY A 1 640 ? 15.984 -18.082 10.795 1.00 96.44 640 GLY A CA 1
ATOM 4791 C C . GLY A 1 640 ? 14.512 -18.498 10.809 1.00 96.44 640 GLY A C 1
ATOM 4792 O O . GLY A 1 640 ? 13.770 -18.244 9.861 1.00 96.44 640 GLY A O 1
ATOM 4793 N N . TRP A 1 641 ? 14.093 -19.189 11.872 1.00 95.00 641 TRP A N 1
ATOM 4794 C CA . TRP A 1 641 ? 12.707 -19.630 12.020 1.00 95.00 641 TRP A CA 1
ATOM 4795 C C . TRP A 1 641 ? 11.769 -18.442 12.218 1.00 95.00 641 TRP A C 1
ATOM 4797 O O . TRP A 1 641 ? 11.968 -17.622 13.109 1.00 95.00 641 TRP A O 1
ATOM 4807 N N . PHE A 1 642 ? 10.703 -18.414 11.427 1.00 90.12 642 PHE A N 1
ATOM 4808 C CA . PHE A 1 642 ? 9.676 -17.384 11.476 1.00 90.12 642 PHE A CA 1
ATOM 4809 C C . PHE A 1 642 ? 8.286 -18.029 11.468 1.00 90.12 642 PHE A C 1
ATOM 4811 O O . PHE A 1 642 ? 8.102 -19.124 10.933 1.00 90.12 642 PHE A O 1
ATOM 4818 N N . SER A 1 643 ? 7.298 -17.40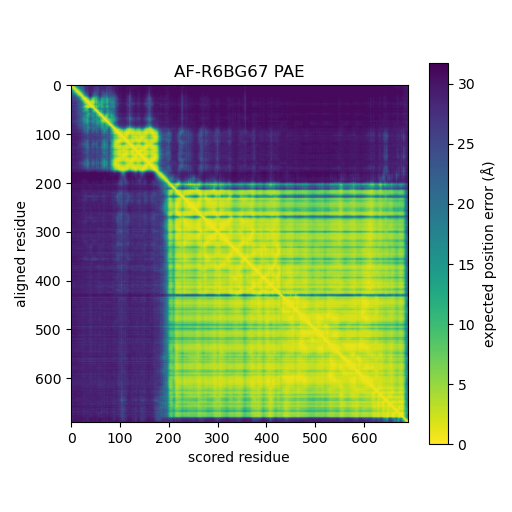7 12.109 1.00 91.06 643 SER A N 1
ATOM 4819 C CA . SER A 1 643 ? 5.914 -17.887 12.092 1.00 91.06 643 SER A CA 1
ATOM 4820 C C . SER A 1 643 ? 4.942 -16.721 12.022 1.00 91.06 643 SER A C 1
ATOM 4822 O O . SER A 1 643 ? 5.063 -15.769 12.788 1.00 91.06 643 SER A O 1
ATOM 4824 N N . VAL A 1 644 ? 3.982 -16.831 11.110 1.00 86.69 644 VAL A N 1
ATOM 4825 C CA . VAL A 1 644 ? 2.893 -15.875 10.878 1.00 86.69 644 VAL A CA 1
ATOM 4826 C C . VAL A 1 644 ? 1.710 -16.651 10.305 1.00 86.69 644 VAL A C 1
ATOM 4828 O O . VAL A 1 644 ? 1.919 -17.649 9.613 1.00 86.69 644 VAL A O 1
ATOM 4831 N N . ASP A 1 645 ? 0.479 -16.258 10.635 1.00 82.12 645 ASP A N 1
ATOM 4832 C CA . ASP A 1 645 ? -0.749 -16.914 10.156 1.00 82.12 645 ASP A CA 1
ATOM 4833 C C . ASP A 1 645 ? -0.769 -18.435 10.365 1.00 82.12 645 ASP A C 1
ATOM 4835 O O . ASP A 1 645 ? -1.118 -19.207 9.475 1.00 82.12 645 ASP A O 1
ATOM 4839 N N . GLN A 1 646 ? -0.328 -18.882 11.548 1.00 84.94 646 GLN A N 1
ATOM 4840 C CA . GLN A 1 646 ? -0.226 -20.304 11.922 1.00 84.94 646 GLN A CA 1
ATOM 4841 C C . GLN A 1 646 ? 0.682 -21.150 11.005 1.00 84.94 646 GLN A C 1
ATOM 4843 O O . GLN A 1 646 ? 0.775 -22.366 11.172 1.00 84.94 646 GLN A O 1
ATOM 4848 N N . LYS A 1 647 ? 1.407 -20.522 10.077 1.00 89.94 647 LYS A N 1
ATOM 4849 C CA . LYS A 1 647 ? 2.393 -21.150 9.202 1.00 89.94 647 LYS A CA 1
ATOM 4850 C C . LYS A 1 647 ? 3.798 -20.871 9.722 1.00 89.94 647 LYS A C 1
ATOM 4852 O O . LYS A 1 647 ? 4.073 -19.819 10.302 1.00 89.94 647 LYS A O 1
ATOM 4857 N N . LYS A 1 648 ? 4.704 -21.824 9.506 1.00 94.25 648 LYS A N 1
ATOM 4858 C CA . LYS A 1 648 ? 6.119 -21.707 9.873 1.00 94.25 648 LYS A CA 1
ATOM 4859 C C . LYS A 1 648 ? 6.971 -21.607 8.616 1.00 94.25 648 LYS A C 1
ATOM 4861 O O . LYS A 1 648 ? 6.763 -22.377 7.691 1.00 94.25 648 LYS A O 1
ATOM 4866 N N . TYR A 1 649 ? 7.946 -20.713 8.612 1.00 95.94 649 TYR A N 1
ATOM 4867 C CA . TYR A 1 649 ? 8.828 -20.435 7.482 1.00 95.94 649 TYR A CA 1
ATOM 4868 C C . TYR A 1 649 ? 10.283 -20.513 7.930 1.00 95.94 649 TYR A C 1
ATOM 4870 O O . TYR A 1 649 ? 10.596 -20.331 9.114 1.00 95.94 649 TYR A O 1
ATOM 4878 N N . TRP A 1 650 ? 11.177 -20.760 6.977 1.00 96.88 650 TRP A N 1
ATOM 4879 C CA . TRP A 1 650 ? 12.609 -20.623 7.194 1.00 96.88 650 TRP A CA 1
ATOM 4880 C C . TRP A 1 650 ? 13.175 -19.492 6.346 1.00 96.88 650 TRP A C 1
ATOM 4882 O O . TRP A 1 650 ? 13.133 -19.544 5.117 1.00 96.88 650 TRP A O 1
ATOM 4892 N N . MET A 1 651 ? 13.766 -18.513 7.021 1.00 97.19 651 MET A N 1
ATOM 4893 C CA . MET A 1 651 ? 14.461 -17.390 6.410 1.00 97.19 651 MET A CA 1
ATOM 4894 C C . MET A 1 651 ? 15.972 -17.624 6.498 1.00 97.19 651 MET A C 1
ATOM 4896 O O . MET A 1 651 ? 16.500 -18.026 7.538 1.00 97.19 651 MET A O 1
ATOM 4900 N N . ASP A 1 652 ? 16.692 -17.376 5.412 1.00 94.56 652 ASP A N 1
ATOM 4901 C CA . ASP A 1 652 ? 18.144 -17.487 5.353 1.00 94.56 652 ASP A CA 1
ATOM 4902 C C . ASP A 1 652 ? 18.811 -16.648 6.458 1.00 94.56 652 ASP A C 1
ATOM 4904 O O . ASP A 1 652 ? 18.498 -15.471 6.639 1.00 94.56 652 ASP A O 1
ATOM 4908 N N . LYS A 1 653 ? 19.738 -17.247 7.218 1.00 94.31 653 LYS A N 1
ATOM 4909 C CA . LYS A 1 653 ? 20.335 -16.597 8.400 1.00 94.31 653 LYS A CA 1
ATOM 4910 C C . LYS A 1 653 ? 21.202 -15.385 8.042 1.00 94.31 653 LYS A C 1
ATOM 4912 O O . LYS A 1 653 ? 21.437 -14.539 8.899 1.00 94.31 653 LYS A O 1
ATOM 4917 N N . THR A 1 654 ? 21.666 -15.281 6.800 1.00 90.75 654 THR A N 1
ATOM 4918 C CA . THR A 1 654 ? 22.512 -14.171 6.354 1.00 90.75 654 THR A CA 1
ATOM 4919 C C . THR A 1 654 ? 21.662 -13.069 5.736 1.00 90.75 654 THR A C 1
ATOM 4921 O O . THR A 1 654 ? 21.731 -11.912 6.154 1.00 90.75 654 THR A O 1
ATOM 4924 N N . THR A 1 655 ? 20.832 -13.445 4.767 1.00 91.12 655 THR A N 1
ATOM 4925 C CA . THR A 1 655 ? 20.118 -12.530 3.869 1.00 91.12 655 THR A CA 1
ATOM 4926 C C . THR A 1 655 ? 18.669 -12.270 4.275 1.00 91.12 655 THR A C 1
ATOM 4928 O O . THR A 1 655 ? 18.103 -11.270 3.847 1.00 91.12 655 THR A O 1
ATOM 4931 N N . GLY A 1 656 ? 18.067 -13.142 5.088 1.00 93.62 656 GLY A N 1
ATOM 4932 C CA . GLY A 1 656 ? 16.651 -13.080 5.454 1.00 93.62 656 GLY A CA 1
ATOM 4933 C C . GLY A 1 656 ? 15.688 -13.487 4.334 1.00 93.62 656 GLY A C 1
ATOM 4934 O O . GLY A 1 656 ? 14.491 -13.253 4.452 1.00 93.62 656 GLY A O 1
ATOM 4935 N N . LYS A 1 657 ? 16.191 -14.101 3.254 1.00 95.25 657 LYS A N 1
ATOM 4936 C CA . LYS A 1 657 ? 15.367 -14.622 2.156 1.00 95.25 657 LYS A CA 1
ATOM 4937 C C . LYS A 1 657 ? 14.646 -15.903 2.553 1.00 95.25 657 LYS A C 1
ATOM 4939 O O . LYS A 1 657 ? 15.253 -16.806 3.126 1.00 95.25 657 LYS A O 1
ATOM 4944 N N . MET A 1 658 ? 13.376 -16.011 2.201 1.00 96.62 658 MET A N 1
ATOM 4945 C CA . MET A 1 658 ? 12.546 -17.181 2.446 1.00 96.62 658 MET A CA 1
ATOM 4946 C C . MET A 1 658 ? 13.004 -18.367 1.592 1.00 96.62 658 MET A C 1
ATOM 4948 O O . MET A 1 658 ? 13.154 -18.263 0.374 1.00 96.62 658 MET A O 1
ATOM 4952 N N . PHE A 1 659 ? 13.179 -19.521 2.227 1.00 96.00 659 PHE A N 1
ATOM 4953 C CA . PHE A 1 659 ? 13.337 -20.789 1.526 1.00 96.00 659 PHE A CA 1
ATOM 4954 C C . PHE A 1 659 ? 11.964 -21.379 1.175 1.00 96.00 659 PHE A C 1
ATOM 4956 O O . PHE A 1 659 ? 11.057 -21.375 2.002 1.00 96.00 659 PHE A O 1
ATOM 4963 N N . SER A 1 660 ? 11.813 -21.912 -0.037 1.00 95.25 660 SER A N 1
ATOM 4964 C CA . SER A 1 660 ? 10.566 -22.521 -0.513 1.00 95.25 660 SER A CA 1
ATOM 4965 C C . SER A 1 660 ? 10.832 -23.671 -1.480 1.00 95.25 660 SER A C 1
ATOM 4967 O O . SER A 1 660 ? 11.937 -23.812 -2.003 1.00 95.25 660 SER A O 1
ATOM 4969 N N . ASN A 1 661 ? 9.792 -24.474 -1.715 1.00 94.75 661 ASN A N 1
ATOM 4970 C CA . ASN A 1 661 ? 9.736 -25.523 -2.730 1.00 94.75 661 ASN A CA 1
ATOM 4971 C C . ASN A 1 661 ? 10.866 -26.566 -2.645 1.00 94.75 661 ASN A C 1
ATOM 4973 O O . ASN A 1 661 ? 11.593 -26.798 -3.612 1.00 94.75 661 ASN A O 1
ATOM 4977 N N . GLY A 1 662 ? 11.025 -27.217 -1.491 1.00 95.56 662 GLY A N 1
ATOM 4978 C CA . GLY A 1 662 ? 12.019 -28.281 -1.365 1.00 95.56 662 GLY A CA 1
ATOM 4979 C C . GLY A 1 662 ? 12.368 -28.694 0.057 1.00 95.56 662 GLY A C 1
ATOM 4980 O O . GLY A 1 662 ? 11.804 -28.204 1.036 1.00 95.56 662 GLY A O 1
ATOM 4981 N N . TRP A 1 663 ? 13.331 -29.612 0.151 1.00 94.06 663 TRP A N 1
ATOM 4982 C CA . TRP A 1 663 ? 13.919 -30.065 1.410 1.00 94.06 663 TRP A CA 1
ATOM 4983 C C . TRP A 1 663 ? 15.057 -29.146 1.850 1.00 94.06 663 TRP A C 1
ATOM 4985 O O . TRP A 1 663 ? 15.900 -28.748 1.044 1.00 94.06 663 TRP A O 1
ATOM 4995 N N . LYS A 1 664 ? 15.115 -28.851 3.148 1.00 93.12 664 LYS A N 1
ATOM 4996 C CA . LYS A 1 664 ? 16.212 -28.125 3.780 1.00 93.12 664 LYS A CA 1
ATOM 4997 C C . LYS A 1 664 ? 16.630 -28.807 5.073 1.00 93.12 664 LYS A C 1
ATOM 4999 O O . LYS A 1 664 ? 15.808 -29.023 5.964 1.00 93.12 664 LYS A O 1
ATOM 5004 N N . GLN A 1 665 ? 17.930 -29.050 5.200 1.00 93.25 665 GLN A N 1
ATOM 5005 C CA . GLN A 1 665 ? 18.521 -29.455 6.465 1.00 93.25 665 GLN A CA 1
ATOM 5006 C C . GLN A 1 665 ? 18.736 -28.226 7.354 1.00 93.25 665 GLN A C 1
ATOM 5008 O O . GLN A 1 665 ? 19.424 -27.282 6.966 1.00 93.25 665 GLN A O 1
ATOM 5013 N N . ILE A 1 666 ? 18.150 -28.243 8.547 1.00 92.06 666 ILE A N 1
ATOM 5014 C CA . ILE A 1 666 ? 18.277 -27.198 9.565 1.00 92.06 666 ILE A CA 1
ATOM 5015 C C . ILE A 1 666 ? 18.622 -27.902 10.874 1.00 92.06 666 ILE A C 1
ATOM 5017 O O . ILE A 1 666 ? 17.882 -28.780 11.315 1.00 92.06 666 ILE A O 1
ATOM 5021 N N . ASP A 1 667 ? 19.766 -27.553 11.463 1.00 89.94 667 ASP A N 1
ATOM 5022 C CA . ASP A 1 667 ? 20.247 -28.101 12.740 1.00 89.94 667 ASP A CA 1
ATOM 5023 C C . ASP A 1 667 ? 20.200 -29.649 12.791 1.00 89.94 667 ASP A C 1
ATOM 5025 O O . ASP A 1 667 ? 19.736 -30.260 13.752 1.00 89.94 667 ASP A O 1
ATOM 5029 N N . GLY A 1 668 ? 20.633 -30.298 11.701 1.00 88.81 668 GLY A N 1
ATOM 5030 C CA . GLY A 1 668 ? 20.695 -31.764 11.576 1.00 88.81 668 GLY A CA 1
ATOM 5031 C C . GLY A 1 668 ? 19.366 -32.464 11.263 1.00 88.81 668 GLY A C 1
ATOM 5032 O O . GLY A 1 668 ? 19.350 -33.681 11.101 1.00 88.81 668 GLY A O 1
ATOM 5033 N N . LYS A 1 669 ? 18.257 -31.726 11.138 1.00 90.56 669 LYS A N 1
ATOM 5034 C CA . LYS A 1 669 ? 16.931 -32.265 10.795 1.00 90.56 669 LYS A CA 1
ATOM 5035 C C . LYS A 1 669 ? 16.500 -31.822 9.402 1.00 90.56 669 LYS A C 1
ATOM 5037 O O . LYS A 1 669 ? 16.808 -30.710 8.982 1.00 90.56 669 LYS A O 1
ATOM 5042 N N . GLN A 1 670 ? 15.78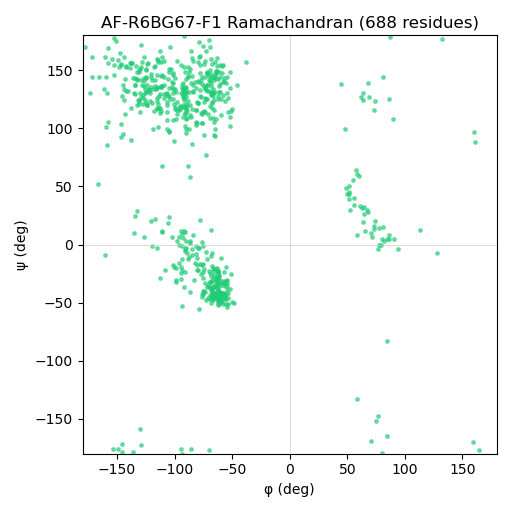1 -32.689 8.695 1.00 91.75 670 GLN A N 1
ATOM 5043 C CA . GLN A 1 670 ? 15.230 -32.395 7.372 1.00 91.75 670 GLN A CA 1
ATOM 5044 C C . GLN A 1 670 ? 13.816 -31.826 7.491 1.00 91.75 670 GLN A C 1
ATOM 5046 O O . GLN A 1 670 ? 12.970 -32.392 8.182 1.00 91.75 670 GLN A O 1
ATOM 5051 N N . TYR A 1 671 ? 13.563 -30.723 6.791 1.00 92.06 671 TYR A N 1
ATOM 5052 C CA . TYR A 1 671 ? 12.265 -30.058 6.722 1.00 92.06 671 TYR A CA 1
ATOM 5053 C C . TYR A 1 671 ? 11.881 -29.828 5.265 1.00 92.06 671 TYR A C 1
ATOM 5055 O O . TYR A 1 671 ? 12.721 -29.405 4.473 1.00 92.06 671 TYR A O 1
ATOM 5063 N N . TYR A 1 672 ? 10.622 -30.077 4.916 1.00 93.00 672 TYR A N 1
ATOM 5064 C CA . TYR A 1 672 ? 10.090 -29.769 3.591 1.00 93.00 672 TYR A CA 1
ATOM 5065 C C . TYR A 1 672 ? 9.273 -28.474 3.629 1.00 93.00 672 TYR A C 1
ATOM 5067 O O . TYR A 1 672 ? 8.500 -28.256 4.565 1.00 93.00 672 TYR A O 1
ATOM 5075 N N . PHE A 1 673 ? 9.431 -27.635 2.606 1.00 95.06 673 PHE A N 1
ATOM 5076 C CA . PHE A 1 673 ? 8.719 -26.368 2.444 1.00 95.06 673 PHE A CA 1
ATOM 5077 C C . PHE A 1 673 ? 7.954 -26.355 1.119 1.00 95.06 673 PHE A C 1
ATOM 5079 O O . PHE A 1 673 ? 8.511 -26.701 0.074 1.00 95.06 673 PHE A O 1
ATOM 5086 N N . TYR A 1 674 ? 6.690 -25.934 1.163 1.00 94.19 674 TYR A N 1
ATOM 5087 C CA . TYR A 1 674 ? 5.830 -25.780 -0.010 1.00 94.19 674 TYR A CA 1
ATOM 5088 C C . TYR A 1 674 ? 6.268 -24.597 -0.888 1.00 94.19 674 TYR A C 1
ATOM 5090 O O . TYR A 1 674 ? 7.188 -23.846 -0.557 1.00 94.19 674 TYR A O 1
ATOM 5098 N N . VAL A 1 675 ? 5.602 -24.426 -2.034 1.00 91.38 675 VAL A N 1
ATOM 5099 C CA . VAL A 1 675 ? 5.867 -23.331 -2.986 1.00 91.38 675 VAL A CA 1
ATOM 5100 C C . VAL A 1 675 ? 5.627 -21.954 -2.362 1.00 91.38 675 VAL A C 1
ATOM 5102 O O . VAL A 1 675 ? 6.366 -21.021 -2.656 1.00 91.38 675 VAL A O 1
ATOM 5105 N N . ASP A 1 676 ? 4.657 -21.835 -1.453 1.00 90.56 676 ASP A N 1
ATOM 5106 C CA . ASP A 1 676 ? 4.416 -20.608 -0.680 1.00 90.56 676 ASP A CA 1
ATOM 5107 C C . ASP A 1 676 ? 5.439 -20.399 0.455 1.00 90.56 676 ASP A C 1
ATOM 5109 O O . ASP A 1 676 ? 5.328 -19.449 1.220 1.00 90.56 676 ASP A O 1
ATOM 5113 N N . GLY A 1 677 ? 6.428 -21.292 0.583 1.00 94.25 677 GLY A N 1
ATOM 5114 C CA . GLY A 1 677 ? 7.466 -21.269 1.611 1.00 94.25 677 GLY A CA 1
ATOM 5115 C C . GLY A 1 677 ? 7.024 -21.753 2.985 1.00 94.25 677 GLY A C 1
ATOM 5116 O O . GLY A 1 677 ? 7.851 -21.799 3.896 1.00 94.25 677 GLY A O 1
ATOM 5117 N N . SER A 1 678 ? 5.762 -22.145 3.162 1.00 94.94 678 SER A N 1
ATOM 5118 C CA . SER A 1 678 ? 5.310 -22.698 4.433 1.00 94.94 678 SER A CA 1
ATOM 5119 C C . SER A 1 678 ? 5.871 -24.108 4.650 1.00 94.94 678 SER A C 1
ATOM 5121 O O . SER A 1 678 ? 5.948 -24.933 3.738 1.00 94.94 678 SER A O 1
ATOM 5123 N N . MET A 1 679 ? 6.321 -24.381 5.872 1.00 94.38 679 MET A N 1
ATOM 5124 C CA . MET A 1 679 ? 6.846 -25.674 6.294 1.00 94.38 679 MET A CA 1
ATOM 5125 C C . MET A 1 679 ? 5.706 -26.687 6.357 1.00 94.38 679 MET A C 1
ATOM 5127 O O . MET A 1 679 ? 4.674 -26.432 6.982 1.00 94.38 679 MET A O 1
ATOM 5131 N N . ALA A 1 680 ? 5.913 -27.866 5.779 1.00 90.19 680 ALA A N 1
ATOM 5132 C CA . ALA A 1 680 ? 4.976 -28.963 5.932 1.00 90.19 680 ALA A CA 1
ATOM 5133 C C . ALA A 1 680 ? 4.918 -29.424 7.401 1.00 90.19 680 ALA A C 1
ATOM 5135 O O . ALA A 1 680 ? 5.944 -29.646 8.048 1.00 90.19 680 ALA A O 1
ATOM 5136 N N . VAL A 1 681 ? 3.704 -29.559 7.933 1.00 79.31 681 VAL A N 1
ATOM 5137 C CA . VAL A 1 681 ? 3.429 -30.075 9.280 1.00 79.31 681 VAL A CA 1
ATOM 5138 C C . VAL A 1 681 ? 2.795 -31.464 9.162 1.00 79.31 681 VAL A C 1
ATOM 5140 O O . VAL A 1 681 ? 1.931 -31.672 8.317 1.00 79.31 681 VAL A O 1
ATOM 5143 N N . ASN A 1 682 ? 3.221 -32.416 10.000 1.00 57.12 682 ASN A N 1
ATOM 5144 C CA . ASN A 1 682 ? 2.701 -33.795 10.064 1.00 57.12 682 ASN A CA 1
ATOM 5145 C C . ASN A 1 682 ? 2.885 -34.683 8.814 1.00 57.12 682 ASN A C 1
ATOM 5147 O O . ASN A 1 682 ? 2.090 -35.592 8.585 1.00 57.12 682 ASN A O 1
ATOM 5151 N N . THR A 1 683 ? 3.948 -34.503 8.029 1.00 45.78 683 THR A N 1
ATOM 5152 C CA . THR A 1 683 ? 4.242 -35.413 6.908 1.00 45.78 683 THR A CA 1
ATOM 5153 C C . THR A 1 683 ? 5.086 -36.604 7.376 1.00 45.78 683 THR A C 1
ATOM 5155 O O . THR A 1 683 ? 6.307 -36.502 7.509 1.00 45.78 683 THR A O 1
ATOM 5158 N N . THR A 1 684 ? 4.462 -37.760 7.618 1.00 35.94 684 THR A N 1
ATOM 5159 C CA . THR A 1 684 ? 5.169 -39.046 7.732 1.00 35.94 684 THR A CA 1
ATOM 5160 C C . THR A 1 684 ? 5.788 -39.390 6.379 1.00 35.94 684 THR A C 1
ATOM 5162 O O . THR A 1 684 ? 5.118 -39.864 5.468 1.00 35.94 684 THR A O 1
ATOM 5165 N N . SER A 1 685 ? 7.083 -39.128 6.222 1.00 41.66 685 SER A N 1
ATOM 5166 C CA . SER A 1 685 ? 7.820 -39.523 5.020 1.00 41.66 685 SER A CA 1
ATOM 5167 C C . SER A 1 685 ? 8.394 -40.922 5.237 1.00 41.66 685 SER A C 1
ATOM 5169 O O . SER A 1 685 ? 9.415 -41.080 5.903 1.00 41.66 685 SER A O 1
ATOM 5171 N N . SER A 1 686 ? 7.731 -41.953 4.711 1.00 35.09 686 SER A N 1
ATOM 5172 C CA . SER A 1 686 ? 8.315 -43.292 4.619 1.00 35.09 686 SER A CA 1
ATOM 5173 C C . SER A 1 686 ? 9.348 -43.302 3.492 1.00 35.09 686 SER A C 1
ATOM 5175 O O . SER A 1 686 ? 9.004 -43.489 2.325 1.00 35.09 686 SER A O 1
ATOM 5177 N N . PHE A 1 687 ? 10.619 -43.086 3.817 1.00 39.31 687 PHE A N 1
ATOM 5178 C CA . PHE A 1 687 ? 11.702 -43.353 2.876 1.00 39.31 687 PHE A CA 1
ATOM 5179 C C . PHE A 1 687 ? 11.924 -44.871 2.815 1.00 39.31 687 PHE A C 1
ATOM 5181 O O . PHE A 1 687 ? 12.491 -45.455 3.735 1.00 39.31 687 PHE A O 1
ATOM 5188 N N . ARG A 1 688 ? 11.468 -45.527 1.738 1.00 34.88 688 ARG A N 1
ATOM 5189 C CA . ARG A 1 688 ? 12.073 -46.795 1.308 1.00 34.88 688 ARG A CA 1
ATOM 5190 C C . ARG A 1 688 ? 13.315 -46.431 0.508 1.00 34.88 688 ARG A C 1
ATOM 5192 O O . ARG A 1 688 ? 13.198 -45.964 -0.620 1.00 34.88 688 ARG A O 1
ATOM 5199 N N . PHE A 1 689 ? 14.484 -46.620 1.108 1.00 36.53 689 PHE A N 1
ATOM 5200 C CA . PHE A 1 689 ? 15.696 -46.813 0.324 1.00 36.53 689 PHE A CA 1
ATOM 5201 C C . PHE A 1 689 ? 15.517 -48.146 -0.417 1.00 36.53 689 PHE A C 1
ATOM 5203 O O . PHE A 1 689 ? 15.328 -49.175 0.235 1.00 36.53 689 PHE A O 1
ATOM 5210 N N . ILE A 1 690 ? 15.453 -48.097 -1.750 1.00 38.00 690 ILE A N 1
ATOM 5211 C CA . ILE A 1 690 ? 15.665 -49.265 -2.617 1.00 38.00 690 ILE A CA 1
ATOM 5212 C C . ILE A 1 690 ? 17.123 -49.229 -3.041 1.00 38.00 690 ILE A C 1
ATOM 5214 O O . ILE A 1 690 ? 17.571 -48.120 -3.419 1.00 38.00 690 ILE A O 1
#

Secondary structure (DSSP, 8-state):
-----------------------------TT-EEEEE-TTS-EEEEE--TT-------TTPPPPPPEETTEE----BTTB----PPPP-PPBPPPPPEEE---SSEETT-EEE-EEE---SSPPEEEEEEESSEEE-TT-EEEE-SSEEEEEEEEEPP-SSB--EEEEEEEEEE-------------------------TTEEEEE---TT-SSPPEEEEEPPBPP-TTSEEEE-HHHHHHHHHHHHHHHHHTT-GGG-EEEEEEE---TT-SEEEEEE-HHHHHHHHHTT-SEEEEEESSS-EEEEEHHHHHHHHHH-SSEEEEEEEE----SHHHHHHHTTS-EEEEEEEEEETTEEEE----TT--EEEEEE-PPPTT--GGGEEEEEE-TT--EEE-SSEEEETTTTEEEEEE-S-EEEEEEE---S---GGGTT-TTHHHHHHHHHTTSS--SSSS---TTSBPBHHHHHHHHHHHTT--GGGGS--S-TTS-TTSTTHHHHHHHHHTTS---SSSS---TTSBPBHHHHHHHHHHHHHHTTPPPP--SPP---TTGGGS-TTTHHHHHHHHHHTSS--BGGGB--TTSBPBHHHHHHHHHHHHHHHH-GGGGSEEEE-TTS-EEEEETTEE--EEEEETTEEEEE-TTT-BBP-SEEEEETTEEEEE-TTSPBP-S--------

Foldseek 3Di:
DDDDDDDDDDDDDDDDDDDDDDPPPDPPQQPDWDWDADPVRDIDIDGDDPDPDDDDDDPPDDDDWDDDPPDTDDDDDPPDDDDDDDDDDDAAAWWAKEKDFDDPAAAAFDKTAIDIDGTDDDFQKAKDWPDDQWGADRRRIITGHHFAKTKMKIKGPDDPHYHIHMYMDIDGHDHDDDDDDDDDDDDDDDDDDPDDDDDDFKDFPAQFALQFQADAGEIEGPEFEADPVQETEDELVRFVVSLVVSCVSCVVRNNPNNHHAYEHEYESDDPDQKHKYKYWLVNLVVCLVSQHQKYKYHYPAFKIKIDGSLLSVLCNVPADAIKIWMKGFDDADDPQLCQFFPPFTKIQIWIWGADPNDTDTDFFSPPGWMKMWGAAADDPPAQQLQKFKWFADPVRDIDTQLLWGQQPQRNTIIHTDGGTGMITITGDPPAQQAPVCPVPLLNSLLSNLVSLVLDHAPDSHHNQQFDFDFQLSLLSSLCSSVVDDLVVQLDAQAPPQHSPDPSRSSVRVCVVLVLDDAPDNHHNRRRDFDFLLNSLSSVVSSCVSVVHDQGQQARFADAPVNVVRDPSSNVSLRSCVSLLLAFPAPPRHNRGRDGQGNSRSSSSVNSVSVCSSPSCSSAAWHAHSHSWIFGHGSNDTDAAWDDDPNFIWHAHRPHRTTDADAWDQDPNDIWHHHRVRTTDDPDPDPDDDD